Protein AF-A0A3P7YTB7-F1 (afdb_monomer)

InterPro domains:
  IPR022764 Peptidase S54, rhomboid domain [PF01694] (287-424)
  IPR035952 Rhomboid-like superfamily [G3DSA:1.20.1540.10] (261-425)
  IPR035952 Rhomboid-like superfamily [SSF144091] (279-426)
  IPR051512 Inactive Rhomboid [PTHR45965] (8-562)

pLDDT: mean 73.24, std 24.63, range [21.53, 97.81]

Mean predicted aligned error: 14.83 Å

Radius of gyration: 37.69 Å; Cα contacts (8 Å, |Δi|>4): 801; chains: 1; bounding box: 134×70×113 Å

Foldseek 3Di:
DLQVVLCVPQNWFAADQFDWDKDWDFWQKLVRDTDIFIDIATHFNFGGGGLLSLLQSLFDFLVLAWPDVVLCVLAQVVQQVFQQQWFWWAFPVLQFIAIGHPLQRDPPGTDTFWPVVLPPDDDPDDDDDDDDDDDDDDDDDDDDDDDDDDDDDDDDDDPDPPPDDPPCPPDPQFGIDFQQDDLCQFPAPRLDDPNPAGRRGPLRHAFPRGDGPPDPPPPVVNPSSNVGHYQWFWWFADQSRHIDTTHPRLSVSRPTHTDPRHRGSSNDLSNQVSSNNDGAPDSNTNRSLCSLQSQAVDASHPNRVVVQVVLCCVQVVVVCVQQNDVLLVVLQRLLSSQLSLQCCQLQNGFGGHHSLLSSLLSLLLVLVVLVLCVVQFPCSPVSNVVSVVVNVVVLVVLQAQRHPNRSNVRSSVSSNLSSLQRGPSDPDPPPPPPPVVPPPPDDDDDDDDDDDDDDDDDDDDDDDDDDDPPPDPRPRPDPDDDDDDDDDDPVVVVVVVVVVVVVVVVVSVVSNVVSVVVSVCSVVVSVCCSHPNGCPDDPCSSSSRHDCPDPCRNVSSDPPSPDDRCRRDVRHD

Secondary structure (DSSP, 8-state):
-HHHHHHHHH--PPPSSSPEEEEEEEEE-TTS-EEEEEEEEE--TTS---HHHHHHTT-B-GGGTS--HHHIIIIIIHHHHHHHH-EEEEETTSS-EEEE-TTTS-TTTEEEE-GGGG----------------------------------------S--SSS-------TTSPPPBTTB-GGG--BS-SSGGGPPPSS-GGGSPSS--BPPSS----TTSSHHHHSPB--EEEEETTTTEEEEE-HHHHHHTT-EE-TT-SSGGGS-HHHHHH-SS--SBTTB---TTHHHHGGG--SSHHHHHHHHHHHHHHHHHHHHHH-HHHHHHHHHHHHHHHHHHHHHH-TT--B-SSHHHHHHHHHHHHHHHHHTTTT-SSHHHHHHHHHHHHHHHHHHTTSTTS-HHHHHHHHHHHHHHHHHHS---------S-SSTTS--SS----------------------------------------------HHHHHHHHHHHHHHHHHHHHHHHHHHHHHHHHHHHHHHHHHHH------TTGGGGT---SSTTTTGGGS--TT---TTT-TT--

Solvent-accessible surface area (backbone atoms only — not comparable to full-atom values): 33811 Å² total; per-residue (Å²): 106,71,59,60,54,47,37,71,74,72,34,71,31,56,74,38,91,45,49,75,44,79,48,75,49,76,34,50,40,47,84,75,44,78,44,80,38,28,43,78,44,67,25,25,68,33,57,16,42,39,72,49,55,41,32,24,75,28,27,30,41,39,63,45,32,33,78,44,68,67,57,41,54,61,38,55,50,43,46,41,53,48,60,63,67,25,17,18,28,34,36,73,83,69,85,20,19,24,60,38,45,74,89,62,40,49,85,86,60,28,48,72,41,30,54,84,65,70,72,78,84,74,84,89,81,78,88,85,83,87,82,90,83,84,89,84,88,82,86,90,80,90,85,82,91,82,88,88,84,86,88,83,90,80,94,80,91,75,99,82,72,90,83,82,81,83,82,73,78,82,56,96,75,45,42,43,54,41,37,61,47,56,64,92,63,26,63,39,66,46,48,50,79,97,54,46,63,53,59,62,40,60,61,66,42,79,64,82,53,65,38,63,56,99,66,78,71,90,61,84,69,76,55,54,46,63,75,35,52,70,45,27,22,23,22,30,35,73,82,81,27,42,67,44,68,31,18,67,65,38,26,56,73,69,68,35,50,72,35,88,75,39,69,45,54,57,59,54,64,32,51,50,62,38,36,48,68,60,81,50,92,40,92,89,44,38,64,47,59,63,20,43,61,47,8,45,80,36,49,62,13,58,57,46,43,54,51,52,50,52,54,44,57,67,58,46,53,59,51,30,73,73,67,31,63,70,52,49,50,53,48,37,53,55,12,23,33,46,0,43,50,42,24,42,27,63,42,46,59,31,77,44,52,33,43,60,19,20,54,35,10,52,53,26,30,53,53,53,49,50,65,71,44,38,90,58,44,78,57,42,67,62,56,50,50,52,50,53,51,50,53,51,50,52,54,58,59,12,31,36,72,88,35,63,32,49,16,28,50,36,0,21,55,41,15,41,36,45,35,64,59,64,52,80,85,65,75,80,82,69,76,79,93,76,82,73,80,82,76,76,87,74,86,75,90,86,85,82,83,83,89,84,83,89,86,86,89,84,82,87,87,83,89,78,95,68,86,86,78,72,77,71,86,72,61,63,69,75,89,73,84,81,87,77,92,75,95,69,65,71,68,60,57,52,51,52,50,49,51,56,50,51,54,52,48,51,53,48,51,50,50,27,52,52,33,50,52,53,47,51,51,50,52,52,51,50,51,50,34,54,75,76,55,55,53,84,85,55,93,64,52,55,51,63,22,23,61,70,86,45,98,58,58,44,47,78,50,48,70,64,81,80,65,75,64,72,39,65,44,90,70,63,135

Structure (mmCIF, N/CA/C/O backbone):
data_AF-A0A3P7YTB7-F1
#
_entry.id   AF-A0A3P7YTB7-F1
#
loop_
_atom_site.group_PDB
_atom_site.id
_atom_site.type_symbol
_atom_site.label_atom_id
_atom_site.label_alt_id
_atom_site.label_comp_id
_atom_site.label_asym_id
_atom_site.label_entity_id
_atom_site.label_seq_id
_atom_site.pdbx_PDB_ins_code
_atom_site.Cartn_x
_atom_site.Cartn_y
_atom_site.Cartn_z
_atom_site.occupancy
_atom_site.B_iso_or_equiv
_atom_site.auth_seq_id
_atom_site.auth_comp_id
_atom_site.auth_asym_id
_atom_site.auth_atom_id
_atom_site.pdbx_PDB_model_num
ATOM 1 N N . MET A 1 1 ? -20.951 -3.654 -3.051 1.00 64.12 1 MET A N 1
ATOM 2 C CA . MET A 1 1 ? -20.835 -2.988 -4.369 1.00 64.12 1 MET A CA 1
ATOM 3 C C . MET A 1 1 ? -19.387 -2.794 -4.797 1.00 64.12 1 MET A C 1
ATOM 5 O O . MET A 1 1 ? -19.015 -3.411 -5.782 1.00 64.12 1 MET A O 1
ATOM 9 N N . ILE A 1 2 ? -18.549 -2.053 -4.055 1.00 75.44 2 ILE A N 1
ATOM 10 C CA . ILE A 1 2 ? -17.139 -1.799 -4.441 1.00 75.44 2 ILE A CA 1
ATOM 11 C C . ILE A 1 2 ? -16.347 -3.097 -4.659 1.00 75.44 2 ILE A C 1
ATOM 13 O O . ILE A 1 2 ? -15.698 -3.254 -5.685 1.00 75.44 2 ILE A O 1
ATOM 17 N N . PHE A 1 3 ? -16.472 -4.064 -3.746 1.00 79.00 3 PHE A N 1
ATOM 18 C CA . PHE A 1 3 ? -15.817 -5.367 -3.892 1.00 79.00 3 PHE A CA 1
ATOM 19 C C . PHE A 1 3 ? -16.245 -6.126 -5.165 1.00 79.00 3 PHE A C 1
ATOM 21 O O . PHE A 1 3 ? -15.408 -6.683 -5.869 1.00 79.00 3 PHE A O 1
ATOM 28 N N . ILE A 1 4 ? -17.544 -6.114 -5.482 1.00 77.25 4 ILE A N 1
ATOM 29 C CA . ILE A 1 4 ? -18.100 -6.800 -6.658 1.00 77.25 4 ILE A CA 1
ATOM 30 C C . ILE A 1 4 ? -17.574 -6.141 -7.939 1.00 77.25 4 ILE A C 1
ATOM 32 O O . ILE A 1 4 ? -17.060 -6.830 -8.812 1.00 77.25 4 ILE A O 1
ATOM 36 N N . ALA A 1 5 ? -17.628 -4.808 -8.016 1.00 78.38 5 ALA A N 1
ATOM 37 C CA . ALA A 1 5 ? -17.102 -4.051 -9.150 1.00 78.38 5 ALA A CA 1
ATOM 38 C C . ALA A 1 5 ? -15.589 -4.263 -9.336 1.00 78.38 5 ALA A C 1
ATOM 40 O O . ALA A 1 5 ? -15.136 -4.508 -10.452 1.00 78.38 5 ALA A O 1
ATOM 41 N N . GLY A 1 6 ? -14.818 -4.243 -8.244 1.00 75.81 6 GLY A N 1
ATOM 42 C CA . GLY A 1 6 ? -13.380 -4.511 -8.276 1.00 75.81 6 GLY A CA 1
ATOM 43 C C . GLY A 1 6 ? -13.053 -5.926 -8.754 1.00 75.81 6 GLY A C 1
ATOM 44 O O . GLY A 1 6 ? -12.161 -6.097 -9.577 1.00 75.81 6 GLY A O 1
ATOM 45 N N . SER A 1 7 ? -13.813 -6.927 -8.306 1.00 79.06 7 SER A N 1
ATOM 46 C CA . SER A 1 7 ? -13.607 -8.327 -8.708 1.00 79.06 7 SER A CA 1
ATOM 47 C C . SER A 1 7 ? -13.947 -8.570 -10.181 1.00 79.06 7 SER A C 1
ATOM 49 O O . SER A 1 7 ? -13.263 -9.342 -10.843 1.00 79.06 7 SER A O 1
ATOM 51 N N . ILE A 1 8 ? -14.971 -7.890 -10.712 1.00 81.75 8 ILE A N 1
ATOM 52 C CA . ILE A 1 8 ? -15.336 -7.968 -12.136 1.00 81.75 8 ILE A CA 1
ATOM 53 C C . ILE A 1 8 ? -14.280 -7.277 -13.010 1.00 81.75 8 ILE A C 1
ATOM 55 O O . ILE A 1 8 ? -13.934 -7.799 -14.063 1.00 81.75 8 ILE A O 1
ATOM 59 N N . GLY A 1 9 ? -13.766 -6.118 -12.584 1.00 82.50 9 GLY A N 1
ATOM 60 C CA . GLY A 1 9 ? -12.809 -5.337 -13.372 1.00 82.50 9 GLY A CA 1
ATOM 61 C C . GLY A 1 9 ? -11.380 -5.888 -13.361 1.00 82.50 9 GLY A C 1
ATOM 62 O O . GLY A 1 9 ? -10.739 -5.936 -14.405 1.00 82.50 9 GLY A O 1
ATOM 63 N N . TYR A 1 10 ? -10.876 -6.301 -12.194 1.00 83.62 10 TYR A N 1
ATOM 64 C CA . TYR A 1 10 ? -9.471 -6.697 -12.011 1.00 83.62 10 TYR A CA 1
ATOM 65 C C . TYR A 1 10 ? -9.252 -8.217 -11.937 1.00 83.62 10 TYR A C 1
ATOM 67 O O . TYR A 1 10 ? -8.123 -8.688 -12.079 1.00 83.62 10 TYR A O 1
ATOM 75 N N . GLY A 1 11 ? -10.318 -8.995 -11.736 1.00 86.94 11 GLY A N 1
ATOM 76 C CA . GLY A 1 11 ? -10.244 -10.443 -11.560 1.00 86.94 11 GLY A CA 1
ATOM 77 C C . GLY A 1 11 ? -9.749 -10.870 -10.175 1.00 86.94 11 GLY A C 1
ATOM 78 O O . GLY A 1 11 ? -9.662 -10.077 -9.236 1.00 86.94 11 GLY A O 1
ATOM 79 N N . PHE A 1 12 ? -9.440 -12.162 -10.050 1.00 88.38 12 PHE A N 1
ATOM 80 C CA . PHE A 1 12 ? -9.003 -12.789 -8.802 1.00 88.38 12 PHE A CA 1
ATOM 81 C C . PHE A 1 12 ? -7.503 -13.104 -8.818 1.00 88.38 12 PHE A C 1
ATOM 83 O O . PHE A 1 12 ? -6.932 -13.471 -9.850 1.00 88.38 12 PHE A O 1
ATOM 90 N N . ALA A 1 13 ? -6.872 -12.970 -7.653 1.00 87.06 13 ALA A N 1
ATOM 91 C CA . ALA A 1 13 ? -5.540 -13.497 -7.394 1.00 87.06 13 ALA A CA 1
ATOM 92 C C . ALA A 1 13 ? -5.586 -15.032 -7.209 1.00 87.06 13 ALA A C 1
ATOM 94 O O . ALA A 1 13 ? -6.656 -15.578 -6.917 1.00 87.06 13 ALA A O 1
ATOM 95 N N . PRO A 1 14 ? -4.449 -15.739 -7.358 1.00 86.56 14 PRO A N 1
ATOM 96 C CA . PRO A 1 14 ? -4.348 -17.161 -7.035 1.00 86.56 14 PRO A CA 1
ATOM 97 C C . PRO A 1 14 ? -4.819 -17.443 -5.603 1.00 86.56 14 PRO A C 1
ATOM 99 O O . PRO A 1 14 ? -4.504 -16.690 -4.684 1.00 86.56 14 PRO A O 1
ATOM 102 N N . ILE A 1 15 ? -5.594 -18.508 -5.405 1.00 86.69 15 ILE A N 1
ATOM 103 C CA . ILE A 1 15 ? -6.157 -18.851 -4.093 1.00 86.69 15 ILE A CA 1
ATOM 104 C C . ILE A 1 15 ? -5.161 -19.737 -3.347 1.00 86.69 15 ILE A C 1
ATOM 106 O O . ILE A 1 15 ? -4.774 -20.784 -3.858 1.00 86.69 15 ILE A O 1
ATOM 110 N N . GLY A 1 16 ? -4.800 -19.351 -2.124 1.00 81.38 16 GLY A N 1
ATOM 111 C CA . GLY A 1 16 ? -3.915 -20.144 -1.274 1.00 81.38 16 GLY A CA 1
ATOM 112 C C . GLY A 1 16 ? -3.604 -19.478 0.066 1.00 81.38 16 GLY A C 1
ATOM 113 O O . GLY A 1 16 ? -4.175 -18.441 0.408 1.00 81.38 16 GLY A O 1
ATOM 114 N N . LEU A 1 17 ? -2.734 -20.100 0.861 1.00 74.81 17 LEU A N 1
ATOM 115 C CA . LEU A 1 17 ? -2.457 -19.727 2.257 1.00 74.81 17 LEU A CA 1
ATOM 116 C C . LEU A 1 17 ? -1.288 -18.740 2.377 1.00 74.81 17 LEU A C 1
ATOM 118 O O . LEU A 1 17 ? -0.492 -18.811 3.310 1.00 74.81 17 LEU A O 1
ATOM 122 N N . GLY A 1 18 ? -1.217 -17.782 1.454 1.00 60.78 18 GLY A N 1
ATOM 123 C CA . GLY A 1 18 ? -0.226 -16.713 1.498 1.00 60.78 18 GLY A CA 1
ATOM 124 C C . GLY A 1 18 ? 1.174 -17.165 1.092 1.00 60.78 18 GLY A C 1
ATOM 125 O O . GLY A 1 18 ? 2.149 -16.586 1.565 1.00 60.78 18 GLY A O 1
ATOM 126 N N . ILE A 1 19 ? 1.279 -18.179 0.235 1.00 68.06 19 ILE A N 1
ATOM 127 C CA . ILE A 1 19 ? 2.534 -18.542 -0.418 1.00 68.06 19 ILE A CA 1
ATOM 128 C C . ILE A 1 19 ? 2.636 -17.742 -1.723 1.00 68.06 19 ILE A C 1
ATOM 130 O O . ILE A 1 19 ? 1.667 -17.175 -2.234 1.00 68.06 19 ILE A O 1
ATOM 134 N N . THR A 1 20 ? 3.845 -17.641 -2.250 1.00 75.06 20 THR A N 1
ATOM 135 C CA . THR A 1 20 ? 4.096 -17.098 -3.574 1.00 75.06 20 THR A CA 1
ATOM 136 C C . THR A 1 20 ? 3.870 -18.167 -4.641 1.00 75.06 20 THR A C 1
ATOM 138 O O . THR A 1 20 ? 4.456 -19.249 -4.606 1.00 75.06 20 THR A O 1
ATOM 141 N N . THR A 1 21 ? 3.040 -17.859 -5.634 1.00 75.75 21 THR A N 1
ATOM 142 C CA . THR A 1 21 ? 2.859 -18.710 -6.815 1.00 75.75 21 THR A CA 1
ATOM 143 C C . THR A 1 21 ? 3.788 -18.255 -7.924 1.00 75.75 21 THR A C 1
ATOM 145 O O . THR A 1 21 ? 3.873 -17.070 -8.248 1.00 75.75 21 THR A O 1
ATOM 148 N N . ARG A 1 22 ? 4.507 -19.212 -8.514 1.00 81.94 22 ARG A N 1
ATOM 149 C CA . ARG A 1 22 ? 5.375 -18.972 -9.666 1.00 81.94 22 ARG A CA 1
ATOM 150 C C . ARG A 1 22 ? 4.596 -19.249 -10.944 1.00 81.94 22 ARG A C 1
ATOM 152 O O . ARG A 1 22 ? 4.248 -20.395 -11.215 1.00 81.94 22 ARG A O 1
ATOM 159 N N . ILE A 1 23 ? 4.377 -18.215 -11.746 1.00 83.81 23 ILE A N 1
ATOM 160 C CA . ILE A 1 23 ? 3.709 -18.318 -13.044 1.00 83.81 23 ILE A CA 1
ATOM 161 C C . ILE A 1 23 ? 4.778 -18.245 -14.131 1.00 83.81 23 ILE A C 1
ATOM 163 O O . ILE A 1 23 ? 5.638 -17.368 -14.101 1.00 83.81 23 ILE A O 1
ATOM 167 N N . VAL A 1 24 ? 4.756 -19.193 -15.067 1.00 87.75 24 VAL A N 1
ATOM 168 C CA . VAL A 1 24 ? 5.792 -19.377 -16.092 1.00 87.75 24 VAL A CA 1
ATOM 169 C C . VAL A 1 24 ? 5.152 -19.312 -17.474 1.00 87.75 24 VAL A C 1
ATOM 171 O O . VAL A 1 24 ? 4.087 -19.888 -17.684 1.00 87.75 24 VAL A O 1
ATOM 174 N N . GLY A 1 25 ? 5.800 -18.628 -18.412 1.00 87.06 25 GLY A N 1
ATOM 175 C CA . GLY A 1 25 ? 5.304 -18.462 -19.775 1.00 87.06 25 GLY A CA 1
ATOM 176 C C . GLY A 1 25 ? 6.435 -18.197 -20.757 1.00 87.06 25 GLY A C 1
ATOM 177 O O . GLY A 1 25 ? 7.524 -17.783 -20.364 1.00 87.06 25 GLY A O 1
ATOM 178 N N . LYS A 1 26 ? 6.186 -18.471 -22.038 1.00 90.31 26 LYS A N 1
ATOM 179 C CA . LYS A 1 26 ? 7.081 -18.083 -23.133 1.00 90.31 26 LYS A CA 1
ATOM 180 C C . LYS A 1 26 ? 6.568 -16.776 -23.712 1.00 90.31 26 LYS A C 1
ATOM 182 O O . LYS A 1 26 ? 5.403 -16.727 -24.088 1.00 90.31 26 LYS A O 1
ATOM 187 N N . VAL A 1 27 ? 7.419 -15.760 -23.762 1.00 90.88 27 VAL A N 1
ATOM 188 C CA . VAL A 1 27 ? 7.064 -14.431 -24.280 1.00 90.88 27 VAL A CA 1
ATOM 189 C C . VAL A 1 27 ? 8.208 -13.878 -25.115 1.00 90.88 27 VAL A C 1
ATOM 191 O O . VAL A 1 27 ? 9.370 -14.241 -24.902 1.00 90.88 27 VAL A O 1
ATOM 194 N N . LEU A 1 28 ? 7.891 -12.991 -26.053 1.00 90.31 28 LEU A N 1
ATOM 195 C CA . LEU A 1 28 ? 8.897 -12.271 -26.818 1.00 90.31 28 LEU A CA 1
ATOM 196 C C . LEU A 1 28 ? 9.602 -11.234 -25.934 1.00 90.31 28 LEU A C 1
ATOM 198 O O . LEU A 1 28 ? 8.959 -10.353 -25.368 1.00 90.31 28 LEU A O 1
ATOM 202 N N . LEU A 1 29 ? 10.926 -11.305 -25.827 1.00 89.31 29 LEU A N 1
ATOM 203 C CA . LEU A 1 29 ? 11.747 -10.309 -25.133 1.00 89.31 29 LEU A CA 1
ATOM 204 C C . LEU A 1 29 ? 12.173 -9.157 -26.066 1.00 89.31 29 LEU A C 1
ATOM 206 O O . LEU A 1 29 ? 12.095 -9.297 -27.288 1.00 89.31 29 LEU A O 1
ATOM 210 N N . PRO A 1 30 ? 12.684 -8.023 -25.533 1.00 88.56 30 PRO A N 1
ATOM 211 C CA . PRO A 1 30 ? 13.188 -6.905 -26.350 1.00 88.56 30 PRO A CA 1
ATOM 212 C C . PRO A 1 30 ? 14.324 -7.296 -27.297 1.00 88.56 30 PRO A C 1
ATOM 214 O O . PRO A 1 30 ? 14.518 -6.686 -28.347 1.00 88.56 30 PRO A O 1
ATOM 217 N N . THR A 1 31 ? 15.044 -8.359 -26.940 1.00 87.44 31 THR A N 1
ATOM 218 C CA . THR A 1 31 ? 16.039 -9.042 -27.768 1.00 87.44 31 THR A CA 1
ATOM 219 C C . THR A 1 31 ? 15.442 -9.711 -29.003 1.00 87.44 31 THR A C 1
ATOM 221 O O . THR A 1 31 ? 16.212 -10.250 -29.785 1.00 87.44 31 THR A O 1
ATOM 224 N N . LEU A 1 32 ? 14.119 -9.705 -29.199 1.00 87.38 32 LEU A N 1
ATOM 225 C CA . LEU A 1 32 ? 13.377 -10.467 -30.213 1.00 87.38 32 LEU A CA 1
ATOM 226 C C . LEU A 1 32 ? 13.631 -11.981 -30.137 1.00 87.38 32 LEU A C 1
ATOM 228 O O . LEU A 1 32 ? 13.563 -12.691 -31.138 1.00 87.38 32 LEU A O 1
ATOM 232 N N . THR A 1 33 ? 13.953 -12.473 -28.941 1.00 87.06 33 THR A N 1
ATOM 233 C CA . THR A 1 33 ? 14.049 -13.902 -28.633 1.00 87.06 33 THR A CA 1
ATOM 234 C C . THR A 1 33 ? 12.820 -14.308 -27.836 1.00 87.06 33 THR A C 1
ATOM 236 O O . THR A 1 33 ? 12.342 -13.555 -26.987 1.00 87.06 33 THR A O 1
ATOM 239 N N . ILE A 1 34 ? 12.283 -15.491 -28.131 1.00 89.19 34 ILE A N 1
ATOM 240 C CA . ILE A 1 34 ? 11.222 -16.085 -27.320 1.00 89.19 34 ILE A CA 1
ATOM 241 C C . ILE A 1 34 ? 11.907 -16.847 -26.198 1.00 89.19 34 ILE A C 1
ATOM 243 O O . ILE A 1 34 ? 12.520 -17.885 -26.444 1.00 89.19 34 ILE A O 1
ATOM 247 N N . ASP A 1 35 ? 11.773 -16.340 -24.980 1.00 86.12 35 ASP A N 1
ATOM 248 C CA . ASP A 1 35 ? 12.370 -16.942 -23.796 1.00 86.12 35 ASP A CA 1
ATOM 249 C C . ASP A 1 35 ? 11.303 -17.283 -22.760 1.00 86.12 35 ASP A C 1
ATOM 251 O O . ASP A 1 35 ? 10.204 -16.723 -22.723 1.00 86.12 35 ASP A O 1
ATOM 255 N N . GLN A 1 36 ? 11.630 -18.262 -21.919 1.00 86.81 36 GLN A N 1
ATOM 256 C CA . GLN A 1 36 ? 10.769 -18.675 -20.823 1.00 86.81 36 GLN A CA 1
ATOM 257 C C . GLN A 1 36 ? 11.031 -17.779 -19.614 1.00 86.81 36 GLN A C 1
ATOM 259 O O . GLN A 1 36 ? 12.072 -17.876 -18.965 1.00 86.81 36 GLN A O 1
ATOM 264 N N . VAL A 1 37 ? 10.064 -16.926 -19.304 1.00 84.62 37 VAL A N 1
ATOM 265 C CA . VAL A 1 37 ? 10.106 -16.007 -18.167 1.00 84.62 37 VAL A CA 1
ATOM 266 C C . VAL A 1 37 ? 9.184 -16.503 -17.065 1.00 84.62 37 VAL A C 1
ATOM 268 O O . VAL A 1 37 ? 8.272 -17.307 -17.297 1.00 84.62 37 VAL A O 1
ATOM 271 N N . CYS A 1 38 ? 9.400 -16.024 -15.846 1.00 83.38 38 CYS A N 1
ATOM 272 C CA . CYS A 1 38 ? 8.436 -16.227 -14.785 1.00 83.38 38 CYS A CA 1
ATOM 273 C C . CYS A 1 38 ? 8.185 -14.964 -13.986 1.00 83.38 38 CYS A C 1
ATOM 275 O O . CYS A 1 38 ? 8.937 -13.996 -14.015 1.00 83.38 38 CYS A O 1
ATOM 277 N N . TRP A 1 39 ? 7.093 -14.980 -13.247 1.00 81.44 39 TRP A N 1
ATOM 278 C CA . TRP A 1 39 ? 6.785 -13.934 -12.299 1.00 81.44 39 TRP A CA 1
ATOM 279 C C . TRP A 1 39 ? 6.132 -14.542 -11.070 1.00 81.44 39 TRP A C 1
ATOM 281 O O . TRP A 1 39 ? 5.638 -15.674 -11.096 1.00 81.44 39 TRP A O 1
ATOM 291 N N . ILE A 1 40 ? 6.239 -13.810 -9.969 1.00 79.50 40 ILE A N 1
ATOM 292 C CA . ILE A 1 40 ? 5.814 -14.264 -8.656 1.00 79.50 40 ILE A CA 1
ATOM 293 C C . ILE A 1 40 ? 4.588 -13.451 -8.253 1.00 79.50 40 ILE A C 1
ATOM 295 O O . ILE A 1 40 ? 4.659 -12.225 -8.207 1.00 79.50 40 ILE A O 1
ATOM 299 N N . GLU A 1 41 ? 3.488 -14.137 -7.955 1.00 81.50 41 GLU A N 1
ATOM 300 C CA . GLU A 1 41 ? 2.238 -13.537 -7.482 1.00 81.50 41 GLU A CA 1
ATOM 301 C C . GLU A 1 41 ? 1.917 -14.035 -6.075 1.00 81.50 41 GLU A C 1
ATOM 303 O O . GLU A 1 41 ? 2.088 -15.219 -5.767 1.00 81.50 41 GLU A O 1
ATOM 308 N N . TYR A 1 42 ? 1.419 -13.140 -5.227 1.00 81.50 42 TYR A N 1
ATOM 309 C CA . TYR A 1 42 ? 0.994 -13.502 -3.881 1.00 81.50 42 TYR A CA 1
ATOM 310 C C . TYR A 1 42 ? -0.402 -14.123 -3.899 1.00 81.50 42 TYR A C 1
ATOM 312 O O . TYR A 1 42 ? -1.340 -13.575 -4.483 1.00 81.50 42 TYR A O 1
ATOM 320 N N . GLU A 1 43 ? -0.548 -15.260 -3.225 1.00 84.38 43 GLU A N 1
ATOM 321 C CA . GLU A 1 43 ? -1.847 -15.896 -3.043 1.00 84.38 43 GLU A CA 1
ATOM 322 C C . GLU A 1 43 ? -2.763 -15.070 -2.132 1.00 84.38 43 GLU A C 1
ATOM 324 O O . GLU A 1 43 ? -2.339 -14.505 -1.120 1.00 84.38 43 GLU A O 1
ATOM 329 N N . ASN A 1 44 ? -4.056 -15.058 -2.452 1.00 86.25 44 ASN A N 1
ATOM 330 C CA . ASN A 1 44 ? -5.091 -14.433 -1.645 1.00 86.25 44 ASN A CA 1
ATOM 331 C C . ASN A 1 44 ? -6.047 -15.494 -1.081 1.00 86.25 44 ASN A C 1
ATOM 333 O O . ASN A 1 44 ? -6.915 -16.015 -1.786 1.00 86.25 44 ASN A O 1
ATOM 337 N N . LEU A 1 45 ? -5.929 -15.762 0.222 1.00 87.06 45 LEU A N 1
ATOM 338 C CA . LEU A 1 45 ? -6.809 -16.676 0.959 1.00 87.06 45 LEU A CA 1
ATOM 339 C C . LEU A 1 45 ? -8.283 -16.251 0.903 1.00 87.06 45 LEU A C 1
ATOM 341 O O . LEU A 1 45 ? -9.184 -17.085 0.945 1.00 87.06 45 LEU A O 1
ATOM 345 N N . TRP A 1 46 ? -8.552 -14.950 0.809 1.00 88.25 46 TRP A N 1
ATOM 346 C CA . TRP A 1 46 ? -9.895 -14.400 0.963 1.00 88.25 46 TRP A CA 1
ATOM 347 C C . TRP A 1 46 ? -10.766 -14.526 -0.290 1.00 88.25 46 TRP A C 1
ATOM 349 O O . TRP A 1 46 ? -11.928 -14.117 -0.240 1.00 88.25 46 TRP A O 1
ATOM 359 N N . ILE A 1 47 ? -10.239 -15.099 -1.382 1.00 89.69 47 ILE A N 1
ATOM 360 C CA . ILE A 1 47 ? -10.876 -15.151 -2.706 1.00 89.69 47 ILE A CA 1
ATOM 361 C C . ILE A 1 47 ? -11.193 -13.723 -3.166 1.00 89.69 47 ILE A C 1
ATOM 363 O O . ILE A 1 47 ? -12.326 -13.243 -3.083 1.00 89.69 47 ILE A O 1
ATOM 367 N N . GLY A 1 48 ? -10.163 -12.999 -3.593 1.00 90.12 48 GLY A N 1
ATOM 368 C CA . GLY A 1 48 ? -10.289 -11.600 -3.985 1.00 90.12 48 GLY A CA 1
ATOM 369 C C . GLY A 1 48 ? -9.230 -11.150 -4.985 1.00 90.12 48 GLY A C 1
ATOM 370 O O . GLY A 1 48 ? -8.435 -11.970 -5.453 1.00 90.12 48 GLY A O 1
ATOM 371 N N . PRO A 1 49 ? -9.225 -9.854 -5.328 1.00 90.12 49 PRO A N 1
ATOM 372 C CA . PRO A 1 49 ? -8.250 -9.279 -6.244 1.00 90.12 49 PRO A CA 1
ATOM 373 C C . PRO A 1 49 ? -6.836 -9.286 -5.646 1.00 90.12 49 PRO A C 1
ATOM 375 O O . PRO A 1 49 ? -6.621 -9.620 -4.475 1.00 90.12 49 PRO A O 1
ATOM 378 N N . ARG A 1 50 ? -5.854 -8.922 -6.472 1.00 87.69 50 ARG A N 1
ATOM 379 C CA . ARG A 1 50 ? -4.444 -8.823 -6.074 1.00 87.69 50 ARG A CA 1
ATOM 380 C C . ARG A 1 50 ? -4.218 -7.639 -5.143 1.00 87.69 50 ARG A C 1
ATOM 382 O O . ARG A 1 50 ? -4.971 -6.667 -5.156 1.00 87.69 50 ARG A O 1
ATOM 389 N N . GLN A 1 51 ? -3.120 -7.673 -4.392 1.00 87.69 51 GLN A N 1
ATOM 390 C CA . GLN A 1 51 ? -2.736 -6.557 -3.524 1.00 87.69 51 GLN A CA 1
ATOM 391 C C . GLN A 1 51 ? -2.541 -5.251 -4.310 1.00 87.69 51 GLN A C 1
ATOM 393 O O . GLN A 1 51 ? -3.012 -4.206 -3.871 1.00 87.69 51 GLN A O 1
ATOM 398 N N . THR A 1 52 ? -1.921 -5.307 -5.493 1.00 87.94 52 THR A N 1
ATOM 399 C CA . THR A 1 52 ? -1.767 -4.151 -6.397 1.00 87.94 52 THR A CA 1
ATOM 400 C C . THR A 1 52 ? -3.108 -3.526 -6.770 1.00 87.94 52 THR A C 1
ATOM 402 O O . THR A 1 52 ? -3.258 -2.308 -6.719 1.00 87.94 52 THR A O 1
ATOM 405 N N . ASP A 1 53 ? -4.105 -4.350 -7.084 1.00 90.44 53 ASP A N 1
ATOM 406 C CA . ASP A 1 53 ? -5.437 -3.886 -7.466 1.00 90.44 53 ASP A CA 1
ATOM 407 C C . ASP A 1 53 ? -6.219 -3.348 -6.257 1.00 90.44 53 ASP A C 1
ATOM 409 O O . ASP A 1 53 ? -6.922 -2.345 -6.370 1.00 90.44 53 ASP A O 1
ATOM 413 N N . LEU A 1 54 ? -6.045 -3.937 -5.068 1.00 90.88 54 LEU A N 1
ATOM 414 C CA . LEU A 1 54 ? -6.586 -3.383 -3.821 1.00 90.88 54 LEU A CA 1
ATOM 415 C C . LEU A 1 54 ? -6.007 -1.990 -3.535 1.00 90.88 54 LEU A C 1
ATOM 417 O O . LEU A 1 54 ? -6.755 -1.075 -3.183 1.00 90.88 54 LEU A O 1
ATOM 421 N N . VAL A 1 55 ? -4.698 -1.794 -3.732 1.00 92.75 55 VAL A N 1
ATOM 422 C CA . VAL A 1 55 ? -4.067 -0.470 -3.615 1.00 92.75 55 VAL A CA 1
ATOM 423 C C . VAL A 1 55 ? -4.652 0.494 -4.647 1.00 92.75 55 VAL A C 1
ATOM 425 O O . VAL A 1 55 ? -5.052 1.594 -4.265 1.00 92.75 55 VAL A O 1
ATOM 428 N N . ARG A 1 56 ? -4.827 0.089 -5.908 1.00 90.94 56 ARG A N 1
ATOM 429 C CA . ARG A 1 56 ? -5.486 0.932 -6.926 1.00 90.94 56 ARG A CA 1
ATOM 430 C C . ARG A 1 56 ? -6.907 1.345 -6.539 1.00 90.94 56 ARG A C 1
ATOM 432 O O . ARG A 1 56 ? -7.312 2.468 -6.819 1.00 90.94 56 ARG A O 1
ATOM 439 N N . LEU A 1 57 ? -7.646 0.469 -5.856 1.00 90.50 57 LEU A N 1
ATOM 440 C CA . LEU A 1 57 ? -9.015 0.719 -5.387 1.00 90.50 57 LEU A CA 1
ATOM 441 C C . LEU A 1 57 ? -9.108 1.602 -4.132 1.00 90.50 57 LEU A C 1
ATOM 443 O O . LEU A 1 57 ? -10.216 1.954 -3.730 1.00 90.50 57 LEU A O 1
ATOM 447 N N . GLY A 1 58 ? -7.981 1.962 -3.509 1.00 92.00 58 GLY A N 1
ATOM 448 C CA . GLY A 1 58 ? -7.958 2.827 -2.326 1.00 92.00 58 GLY A CA 1
ATOM 449 C C . GLY A 1 58 ? -7.624 2.123 -1.012 1.00 92.00 58 GLY A C 1
ATOM 450 O O . GLY A 1 58 ? -7.910 2.678 0.051 1.00 92.00 58 GLY A O 1
ATOM 451 N N . ALA A 1 59 ? -7.043 0.918 -1.050 1.00 93.75 59 ALA A N 1
ATOM 452 C CA . ALA A 1 59 ? -6.550 0.250 0.155 1.00 93.75 59 ALA A CA 1
ATOM 453 C C . ALA A 1 59 ? -5.479 1.093 0.858 1.00 93.75 59 ALA A C 1
ATOM 455 O O . ALA A 1 59 ? -4.786 1.908 0.230 1.00 93.75 59 ALA A O 1
ATOM 456 N N . ARG A 1 60 ? -5.313 0.887 2.167 1.00 93.94 60 ARG A N 1
ATOM 457 C CA . ARG A 1 60 ? -4.248 1.558 2.910 1.00 93.94 60 ARG A CA 1
ATOM 458 C C . ARG A 1 60 ? -2.910 1.041 2.392 1.00 93.94 60 ARG A C 1
ATOM 460 O O . ARG A 1 60 ? -2.622 -0.148 2.484 1.00 93.94 60 ARG A O 1
ATOM 467 N N . PHE A 1 61 ? -2.089 1.962 1.899 1.00 93.50 61 PHE A N 1
ATOM 468 C CA . PHE A 1 61 ? -0.698 1.706 1.548 1.00 93.50 61 PHE A CA 1
ATOM 469 C C . PHE A 1 61 ? 0.122 2.981 1.800 1.00 93.50 61 PHE A C 1
ATOM 471 O O . PHE A 1 61 ? 0.024 3.933 1.021 1.00 93.50 61 PHE A O 1
ATOM 478 N N . PRO A 1 62 ? 0.881 3.053 2.909 1.00 92.56 62 PRO A N 1
ATOM 479 C CA . PRO A 1 62 ? 1.609 4.247 3.335 1.00 92.56 62 PRO A CA 1
ATOM 480 C C . PRO A 1 62 ? 2.513 4.889 2.276 1.00 92.56 62 PRO A C 1
ATOM 482 O O . PRO A 1 62 ? 2.508 6.120 2.219 1.00 92.56 62 PRO A O 1
ATOM 485 N N . PRO A 1 63 ? 3.191 4.145 1.376 1.00 91.94 63 PRO A N 1
ATOM 486 C CA . PRO A 1 63 ? 3.940 4.757 0.277 1.00 91.94 63 PRO A CA 1
ATOM 487 C C . PRO A 1 63 ? 3.090 5.587 -0.702 1.00 91.94 63 PRO A C 1
ATOM 489 O O . PRO A 1 63 ? 3.623 6.467 -1.364 1.00 91.94 63 PRO A O 1
ATOM 492 N N . CYS A 1 64 ? 1.769 5.371 -0.786 1.00 93.00 64 CYS A N 1
ATOM 493 C CA . CYS A 1 64 ? 0.851 6.240 -1.545 1.00 93.00 64 CYS A CA 1
ATOM 494 C C . CYS A 1 64 ? 0.404 7.488 -0.762 1.00 93.00 64 CYS A C 1
ATOM 496 O O . CYS A 1 64 ? -0.198 8.403 -1.329 1.00 93.00 64 CYS A O 1
ATOM 498 N N . MET A 1 65 ? 0.633 7.521 0.549 1.00 92.62 65 MET A N 1
ATOM 499 C CA . MET A 1 65 ? 0.120 8.553 1.452 1.00 92.62 65 MET A CA 1
ATOM 500 C C . MET A 1 65 ? 1.191 9.565 1.855 1.00 92.62 65 MET A C 1
ATOM 502 O O . MET A 1 65 ? 0.856 10.718 2.111 1.00 92.62 65 MET A O 1
ATOM 506 N N . ARG A 1 66 ? 2.454 9.128 1.934 1.00 91.19 66 ARG A N 1
ATOM 507 C CA . ARG A 1 66 ? 3.611 9.940 2.326 1.00 91.19 66 ARG A CA 1
ATOM 508 C C . ARG A 1 66 ? 4.886 9.456 1.642 1.00 91.19 66 ARG A C 1
ATOM 510 O O . ARG A 1 66 ? 4.961 8.313 1.197 1.00 91.19 66 ARG A O 1
ATOM 517 N N . PHE A 1 67 ? 5.897 10.318 1.607 1.00 89.12 67 PHE A N 1
ATOM 518 C CA . PHE A 1 67 ? 7.213 9.965 1.087 1.00 89.12 67 PHE A CA 1
ATOM 519 C C . PHE A 1 67 ? 7.854 8.843 1.921 1.00 89.12 67 PHE A C 1
ATOM 521 O O . PHE A 1 67 ? 7.905 8.925 3.149 1.00 89.12 67 PHE A O 1
ATOM 528 N N . ASP A 1 68 ? 8.354 7.807 1.245 1.00 88.69 68 ASP A N 1
ATOM 529 C CA . ASP A 1 68 ? 9.078 6.694 1.859 1.00 88.69 68 ASP A CA 1
ATOM 530 C C . ASP A 1 68 ? 10.532 6.691 1.349 1.00 88.69 68 ASP A C 1
ATOM 532 O O . ASP A 1 68 ? 10.763 6.404 0.169 1.00 88.69 68 ASP A O 1
ATOM 536 N N . PRO A 1 69 ? 11.523 7.024 2.198 1.00 86.69 69 PRO A N 1
ATOM 537 C CA . PRO A 1 69 ? 12.916 7.119 1.772 1.00 86.69 69 PRO A CA 1
ATOM 538 C C . PRO A 1 69 ? 13.497 5.763 1.364 1.00 86.69 69 PRO A C 1
ATOM 540 O O . PRO A 1 69 ? 14.303 5.704 0.440 1.00 86.69 69 PRO A O 1
ATOM 543 N N . VAL A 1 70 ? 13.073 4.665 2.000 1.00 86.69 70 VAL A N 1
ATOM 544 C CA . VAL A 1 70 ? 13.585 3.327 1.686 1.00 86.69 70 VAL A CA 1
ATOM 545 C C . VAL A 1 70 ? 13.116 2.902 0.303 1.00 86.69 70 VAL A C 1
ATOM 547 O O . VAL A 1 70 ? 13.942 2.463 -0.496 1.00 86.69 70 VAL A O 1
ATOM 550 N N . LEU A 1 71 ? 11.835 3.082 -0.022 1.00 86.94 71 LEU A N 1
ATOM 551 C CA . LEU A 1 71 ? 11.297 2.801 -1.353 1.00 86.94 71 LEU A CA 1
ATOM 552 C C . LEU A 1 71 ? 11.908 3.729 -2.411 1.00 86.94 71 LEU A C 1
ATOM 554 O O . LEU A 1 71 ? 12.307 3.273 -3.483 1.00 86.94 71 LEU A O 1
ATOM 558 N N . HIS A 1 72 ? 12.043 5.021 -2.099 1.00 87.94 72 HIS A N 1
ATOM 559 C CA . HIS A 1 72 ? 12.650 5.988 -3.008 1.00 87.94 72 HIS A CA 1
ATOM 560 C C . HIS A 1 72 ? 14.107 5.633 -3.342 1.00 87.94 72 HIS A C 1
ATOM 562 O O . HIS A 1 72 ? 14.482 5.616 -4.515 1.00 87.94 72 HIS A O 1
ATOM 568 N N . ASP A 1 73 ? 14.930 5.308 -2.343 1.00 87.75 73 ASP A N 1
ATOM 569 C CA . ASP A 1 73 ? 16.338 4.971 -2.561 1.00 87.75 73 ASP A CA 1
ATOM 570 C C . ASP A 1 73 ? 16.519 3.613 -3.261 1.00 87.75 73 ASP A C 1
ATOM 572 O O . ASP A 1 73 ? 17.392 3.463 -4.120 1.00 87.75 73 ASP A O 1
ATOM 576 N N . SER A 1 74 ? 15.699 2.618 -2.918 1.00 84.31 74 SER A N 1
ATOM 577 C CA . SER A 1 74 ? 15.839 1.248 -3.433 1.00 84.31 74 SER A CA 1
ATOM 578 C C . SER A 1 74 ? 15.244 1.030 -4.825 1.00 84.31 74 SER A C 1
ATOM 580 O O . SER A 1 74 ? 15.773 0.201 -5.567 1.00 84.31 74 SER A O 1
ATOM 582 N N . VAL A 1 75 ? 14.198 1.779 -5.194 1.00 86.88 75 VAL A N 1
ATOM 583 C CA . VAL A 1 75 ? 13.505 1.657 -6.485 1.00 86.88 75 VAL A CA 1
ATOM 584 C C . VAL A 1 75 ? 13.816 2.857 -7.374 1.00 86.88 75 VAL A C 1
ATOM 586 O O . VAL A 1 75 ? 14.492 2.708 -8.388 1.00 86.88 75 VAL A O 1
ATOM 589 N N . ILE A 1 76 ? 13.403 4.067 -6.983 1.00 87.69 76 ILE A N 1
ATOM 590 C CA . ILE A 1 76 ? 13.474 5.251 -7.860 1.00 87.69 76 ILE A CA 1
ATOM 591 C C . ILE A 1 76 ? 14.926 5.661 -8.130 1.00 87.69 76 ILE A C 1
ATOM 593 O O . ILE A 1 76 ? 15.334 5.828 -9.279 1.00 87.69 76 ILE A O 1
ATOM 597 N N . LYS A 1 77 ? 15.737 5.824 -7.082 1.00 88.75 77 LYS A N 1
ATOM 598 C CA . LYS A 1 77 ? 17.138 6.245 -7.217 1.00 88.75 77 LYS A CA 1
ATOM 599 C C . LYS A 1 77 ? 17.989 5.173 -7.890 1.00 88.75 77 LYS A C 1
ATOM 601 O O . LYS A 1 77 ? 18.859 5.507 -8.697 1.00 88.75 77 LYS A O 1
ATOM 606 N N . ARG A 1 78 ? 17.715 3.896 -7.603 1.00 87.62 78 ARG A N 1
ATOM 607 C CA . ARG A 1 78 ? 18.338 2.758 -8.290 1.00 87.62 78 ARG A CA 1
ATOM 608 C C . ARG A 1 78 ? 18.009 2.766 -9.783 1.00 87.62 78 ARG A C 1
ATOM 610 O O . ARG A 1 78 ? 18.932 2.655 -10.583 1.00 87.62 78 ARG A O 1
ATOM 617 N N . GLN A 1 79 ? 16.746 2.981 -10.149 1.00 89.38 79 GLN A N 1
ATOM 618 C CA . GLN A 1 79 ? 16.323 3.070 -11.545 1.00 89.38 79 GLN A CA 1
ATOM 619 C C . GLN A 1 79 ? 16.971 4.255 -12.263 1.00 89.38 79 GLN A C 1
ATOM 621 O O . GLN A 1 79 ? 17.538 4.089 -13.333 1.00 89.38 79 GLN A O 1
ATOM 626 N N . LYS A 1 80 ? 16.995 5.443 -11.646 1.00 90.50 80 LYS A N 1
ATOM 627 C CA . LYS A 1 80 ? 17.695 6.611 -12.210 1.00 90.50 80 LYS A CA 1
ATOM 628 C C . LYS A 1 80 ? 19.188 6.346 -12.423 1.00 90.50 80 LYS A C 1
ATOM 630 O O . LYS A 1 80 ? 19.761 6.815 -13.401 1.00 90.50 80 LYS A O 1
ATOM 635 N N . LYS A 1 81 ? 19.836 5.603 -11.518 1.00 89.56 81 LYS A N 1
ATOM 636 C CA . LYS A 1 81 ? 21.237 5.190 -11.687 1.00 89.56 81 LYS A CA 1
ATOM 637 C C . LYS A 1 81 ? 21.399 4.227 -12.867 1.00 89.56 81 LYS A C 1
ATOM 639 O O . LYS A 1 81 ? 22.361 4.378 -13.612 1.00 89.56 81 LYS A O 1
ATOM 644 N N . PHE A 1 82 ? 20.476 3.278 -13.027 1.00 88.25 82 PHE A N 1
ATOM 645 C CA . PHE A 1 82 ? 20.455 2.362 -14.167 1.00 88.25 82 PHE A CA 1
ATOM 646 C C . PHE A 1 82 ? 20.294 3.127 -15.484 1.00 88.25 82 PHE A C 1
ATOM 648 O O . PHE A 1 82 ? 21.124 2.981 -16.371 1.00 88.25 82 PHE A O 1
ATOM 655 N N . ASP A 1 83 ? 19.308 4.018 -15.572 1.00 90.50 83 ASP A N 1
ATOM 656 C CA . ASP A 1 83 ? 19.014 4.793 -16.779 1.00 90.50 83 ASP A CA 1
ATOM 657 C C . ASP A 1 83 ? 20.201 5.679 -17.194 1.00 90.50 83 ASP A C 1
ATOM 659 O O . ASP A 1 83 ? 20.576 5.686 -18.364 1.00 90.50 83 ASP A O 1
ATOM 663 N N . ARG A 1 84 ? 20.879 6.337 -16.241 1.00 88.75 84 ARG A N 1
ATOM 664 C CA . ARG A 1 84 ? 22.105 7.121 -16.510 1.00 88.75 84 ARG A CA 1
ATOM 665 C C . ARG A 1 84 ? 23.269 6.294 -17.054 1.00 88.75 84 ARG A C 1
ATOM 667 O O . ARG A 1 84 ? 24.078 6.833 -17.797 1.00 88.75 84 ARG A O 1
ATOM 674 N N . ALA A 1 85 ? 23.380 5.035 -16.637 1.00 87.50 85 ALA A N 1
ATOM 675 C CA . ALA A 1 85 ? 24.441 4.120 -17.061 1.00 87.50 85 ALA A CA 1
ATOM 676 C C . ALA A 1 85 ? 24.038 3.252 -18.268 1.00 87.50 85 ALA A C 1
ATOM 678 O O . ALA A 1 85 ? 24.830 2.443 -18.753 1.00 87.50 85 ALA A O 1
ATOM 679 N N . SER A 1 86 ? 22.789 3.363 -18.720 1.00 90.44 86 SER A N 1
ATOM 680 C CA . SER A 1 86 ? 22.263 2.583 -19.833 1.00 90.44 86 SER A CA 1
ATOM 681 C C . SER A 1 86 ? 22.654 3.199 -21.179 1.00 90.44 86 SER A C 1
ATOM 683 O O . SER A 1 86 ? 22.914 4.396 -21.290 1.00 90.44 86 SER A O 1
ATOM 685 N N . GLY A 1 87 ? 22.689 2.365 -22.214 1.00 91.44 87 GLY A N 1
ATOM 686 C CA . GLY A 1 87 ? 22.916 2.762 -23.600 1.00 91.44 87 GLY A CA 1
ATOM 687 C C . GLY A 1 87 ? 21.944 2.055 -24.541 1.00 91.44 87 GLY A C 1
ATOM 688 O O . GLY A 1 87 ? 21.244 1.116 -24.144 1.00 91.44 87 GLY A O 1
ATOM 689 N N . CYS A 1 88 ? 21.918 2.488 -25.797 1.00 93.25 88 CYS A N 1
ATOM 690 C CA . CYS A 1 88 ? 21.056 1.899 -26.808 1.00 93.25 88 CYS A CA 1
ATOM 691 C C . CYS A 1 88 ? 21.704 0.641 -27.405 1.00 93.25 88 CYS A C 1
ATOM 693 O O . CYS A 1 88 ? 22.773 0.709 -28.013 1.00 93.25 88 CYS A O 1
ATOM 695 N N . CYS A 1 89 ? 21.080 -0.524 -27.222 1.00 93.12 89 CYS A N 1
ATOM 696 C CA . CYS A 1 89 ? 21.524 -1.780 -27.824 1.00 93.12 89 CYS A CA 1
ATOM 697 C C . CYS A 1 89 ? 20.833 -1.964 -29.173 1.00 93.12 89 CYS A C 1
ATOM 699 O O . CYS A 1 89 ? 19.624 -2.182 -29.223 1.00 93.12 89 CYS A O 1
ATOM 701 N N . ILE A 1 90 ? 21.598 -1.858 -30.254 1.00 93.06 90 ILE A N 1
ATOM 702 C CA . ILE A 1 90 ? 21.096 -1.868 -31.629 1.00 93.06 90 ILE A CA 1
ATOM 703 C C . ILE A 1 90 ? 21.487 -3.193 -32.266 1.00 93.06 90 ILE A C 1
ATOM 705 O O . ILE A 1 90 ? 22.663 -3.551 -32.267 1.00 93.06 90 ILE A O 1
ATOM 709 N N . ARG A 1 91 ? 20.525 -3.944 -32.800 1.00 92.00 91 ARG A N 1
ATOM 710 C CA . ARG A 1 91 ? 20.837 -5.217 -33.454 1.00 92.00 91 ARG A CA 1
ATOM 711 C C . ARG A 1 91 ? 21.538 -4.999 -34.794 1.00 92.00 91 ARG A C 1
ATOM 713 O O . ARG A 1 91 ? 21.167 -4.117 -35.564 1.00 92.00 91 ARG A O 1
ATOM 720 N N . ASN A 1 92 ? 22.505 -5.859 -35.100 1.00 89.75 92 ASN A N 1
ATOM 721 C CA . ASN A 1 92 ? 23.290 -5.763 -36.335 1.00 89.75 92 ASN A CA 1
ATOM 722 C C . ASN A 1 92 ? 22.494 -6.176 -37.589 1.00 89.75 92 ASN A C 1
ATOM 724 O O . ASN A 1 92 ? 22.902 -5.857 -38.699 1.00 89.75 92 ASN A O 1
ATOM 728 N N . ASP A 1 93 ? 21.372 -6.880 -37.423 1.00 88.81 93 ASP A N 1
ATOM 729 C CA . ASP A 1 93 ? 20.484 -7.317 -38.508 1.00 88.81 93 ASP A CA 1
ATOM 730 C C . ASP A 1 93 ? 19.372 -6.308 -38.841 1.00 88.81 93 ASP A C 1
ATOM 732 O O . ASP A 1 93 ? 18.513 -6.594 -39.671 1.00 88.81 93 ASP A O 1
ATOM 736 N N . GLY A 1 94 ? 19.358 -5.146 -38.179 1.00 83.56 94 GLY A N 1
ATOM 737 C CA . GLY A 1 94 ? 18.316 -4.134 -38.355 1.00 83.56 94 GLY A CA 1
ATOM 738 C C . GLY A 1 94 ? 16.968 -4.496 -37.722 1.00 83.56 94 GLY A C 1
ATOM 739 O O . GLY A 1 94 ? 16.002 -3.770 -37.925 1.00 83.56 94 GLY A O 1
ATOM 740 N N . GLY A 1 95 ? 16.883 -5.576 -36.933 1.00 86.00 95 GLY A N 1
ATOM 741 C CA . GLY A 1 95 ? 15.624 -6.025 -36.326 1.00 86.00 95 GLY A CA 1
ATOM 742 C C . GLY A 1 95 ? 15.036 -5.067 -35.280 1.00 86.00 95 GLY A C 1
ATOM 743 O O . GLY A 1 95 ? 13.858 -5.171 -34.957 1.00 86.00 95 GLY A O 1
ATOM 744 N N . GLY A 1 96 ? 15.836 -4.141 -34.744 1.00 91.25 96 GLY A N 1
ATOM 745 C CA . GLY A 1 96 ? 15.392 -3.123 -33.791 1.00 91.25 96 GLY A CA 1
ATOM 746 C C . GLY A 1 96 ? 16.426 -2.805 -32.714 1.00 91.25 96 GLY A C 1
ATOM 747 O O . GLY A 1 96 ? 17.579 -3.249 -32.775 1.00 91.25 96 GLY A O 1
ATOM 748 N N . CYS A 1 97 ? 16.011 -2.024 -31.721 1.00 92.56 97 CYS A N 1
ATOM 749 C CA . CYS A 1 97 ? 16.857 -1.593 -30.616 1.00 92.56 97 CYS A CA 1
ATOM 750 C C . CYS A 1 97 ? 16.091 -1.422 -29.303 1.00 92.56 97 CYS A C 1
ATOM 752 O O . CYS A 1 97 ? 14.877 -1.233 -29.281 1.00 92.56 97 CYS A O 1
ATOM 754 N N . TYR A 1 98 ? 16.812 -1.470 -28.187 1.00 93.31 98 TYR A N 1
ATOM 755 C CA . TYR A 1 98 ? 16.237 -1.276 -26.859 1.00 93.31 98 TYR A CA 1
ATOM 756 C C . TYR A 1 98 ? 17.271 -0.719 -25.874 1.00 93.31 98 TYR A C 1
ATOM 758 O O . TYR A 1 98 ? 18.477 -0.957 -26.002 1.00 93.31 98 TYR A O 1
ATOM 766 N N . GLN A 1 99 ? 16.797 0.012 -24.865 1.00 93.06 99 GLN A N 1
ATOM 767 C CA . GLN A 1 99 ? 17.658 0.602 -23.841 1.00 93.06 99 GLN A CA 1
ATOM 768 C C . GLN A 1 99 ? 18.103 -0.457 -22.821 1.00 93.06 99 GLN A C 1
ATOM 770 O O . GLN A 1 99 ? 17.269 -1.153 -22.239 1.00 93.06 99 GLN A O 1
ATOM 775 N N . THR A 1 100 ? 19.413 -0.592 -22.583 1.00 91.56 100 THR A N 1
ATOM 776 C CA . THR A 1 100 ? 19.947 -1.548 -21.595 1.00 91.56 100 THR A CA 1
ATOM 777 C C . THR A 1 100 ? 21.379 -1.235 -21.145 1.00 91.56 100 THR A C 1
A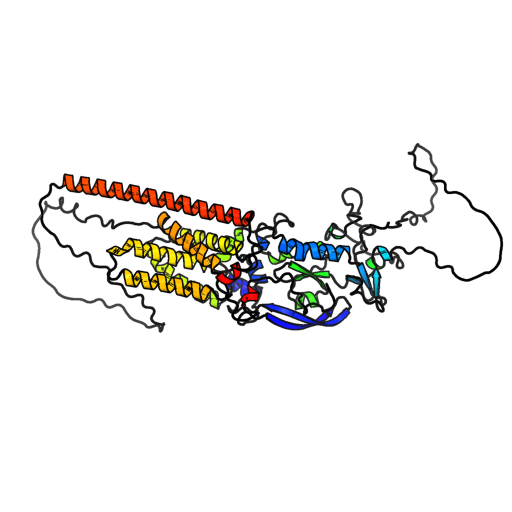TOM 779 O O . THR A 1 100 ? 22.061 -0.366 -21.690 1.00 91.56 100 THR A O 1
ATOM 782 N N . HIS A 1 101 ? 21.875 -1.986 -20.164 1.00 89.00 101 HIS A N 1
ATOM 783 C CA . HIS A 1 101 ? 23.272 -1.957 -19.740 1.00 89.00 101 HIS A CA 1
ATOM 784 C C . HIS A 1 101 ? 24.176 -2.806 -20.657 1.00 89.00 101 HIS A C 1
ATOM 786 O O . HIS A 1 101 ? 23.733 -3.764 -21.297 1.00 89.00 101 HIS A O 1
ATOM 792 N N . ARG A 1 102 ? 25.479 -2.494 -20.689 1.00 88.31 102 ARG A N 1
ATOM 793 C CA . ARG A 1 102 ? 26.459 -3.162 -21.566 1.00 88.31 102 ARG A CA 1
ATOM 794 C C . ARG A 1 102 ? 26.544 -4.676 -21.364 1.00 88.31 102 ARG A C 1
ATOM 796 O O . ARG A 1 102 ? 26.806 -5.400 -22.317 1.00 88.31 102 ARG A O 1
ATOM 803 N N . GLU A 1 103 ? 26.368 -5.145 -20.134 1.00 87.25 103 GLU A N 1
ATOM 804 C CA . GLU A 1 103 ? 26.464 -6.571 -19.778 1.00 87.25 103 GLU A CA 1
ATOM 805 C C . GLU A 1 103 ? 25.364 -7.418 -20.417 1.00 87.25 103 GLU A C 1
ATOM 807 O O . GLU A 1 103 ? 25.549 -8.609 -20.652 1.00 87.25 103 GLU A O 1
ATOM 812 N N . VAL A 1 104 ? 24.237 -6.783 -20.718 1.00 86.00 104 VAL A N 1
ATOM 813 C CA . VAL A 1 104 ? 23.021 -7.444 -21.167 1.00 86.00 104 VAL A CA 1
ATOM 814 C C . VAL A 1 104 ? 22.867 -7.389 -22.685 1.00 86.00 104 VAL A C 1
ATOM 816 O O . VAL A 1 104 ? 22.270 -8.272 -23.299 1.00 86.00 104 VAL A O 1
ATOM 819 N N . CYS A 1 105 ? 23.428 -6.354 -23.312 1.00 90.38 105 CYS A N 1
ATOM 820 C CA . CYS A 1 105 ? 23.496 -6.250 -24.761 1.00 90.38 105 CYS A CA 1
ATOM 821 C C . CYS A 1 105 ? 24.449 -7.311 -25.339 1.00 90.38 105 CYS A C 1
ATOM 823 O O . CYS A 1 105 ? 25.602 -7.432 -24.912 1.00 90.38 105 CYS A O 1
ATOM 825 N N . SER A 1 106 ? 23.983 -8.071 -26.335 1.00 90.00 106 SER A N 1
ATOM 826 C CA . SER A 1 106 ? 24.796 -9.101 -26.994 1.00 90.00 106 SER A CA 1
ATOM 827 C C . SER A 1 106 ? 26.046 -8.497 -27.633 1.00 90.00 106 SER A C 1
ATOM 829 O O . SER A 1 106 ? 25.956 -7.530 -28.380 1.00 90.00 106 SER A O 1
ATOM 831 N N . ARG A 1 107 ? 27.218 -9.098 -27.388 1.00 89.31 107 ARG A N 1
ATOM 832 C CA . ARG A 1 107 ? 28.494 -8.641 -27.973 1.00 89.31 107 ARG A CA 1
ATOM 833 C C . ARG A 1 107 ? 28.691 -9.065 -29.432 1.00 89.31 107 ARG A C 1
ATOM 835 O O . ARG A 1 107 ? 29.584 -8.535 -30.083 1.00 89.31 107 ARG A O 1
ATOM 842 N N . THR A 1 108 ? 27.923 -10.041 -29.916 1.00 88.69 108 THR A N 1
ATOM 843 C CA . THR A 1 108 ? 28.076 -10.629 -31.259 1.00 88.69 108 THR A CA 1
ATOM 844 C C . THR A 1 108 ? 26.958 -10.220 -32.210 1.00 88.69 108 THR A C 1
ATOM 846 O O . THR A 1 108 ? 27.205 -10.012 -33.394 1.00 88.69 108 THR A O 1
ATOM 849 N N . LEU A 1 109 ? 25.731 -10.094 -31.697 1.00 90.62 109 LEU A N 1
ATOM 850 C CA . LEU A 1 109 ? 24.532 -9.836 -32.502 1.00 90.62 109 LEU A CA 1
ATOM 851 C C . LEU A 1 109 ? 24.066 -8.377 -32.451 1.00 90.62 109 LEU A C 1
ATOM 853 O O . LEU A 1 109 ? 23.154 -8.002 -33.187 1.00 90.62 109 LEU A O 1
ATOM 857 N N . ALA A 1 110 ? 24.663 -7.562 -31.583 1.00 91.81 110 ALA A N 1
ATOM 858 C CA . ALA A 1 110 ? 24.268 -6.180 -31.388 1.00 91.81 110 ALA A CA 1
ATOM 859 C C . ALA A 1 110 ? 25.474 -5.269 -31.134 1.00 91.81 110 ALA A C 1
ATOM 861 O O . ALA A 1 110 ? 26.550 -5.699 -30.714 1.00 91.81 110 ALA A O 1
ATOM 862 N N . THR A 1 111 ? 25.255 -3.986 -31.377 1.00 91.00 111 THR A N 1
ATOM 863 C CA . THR A 1 111 ? 26.171 -2.895 -31.081 1.00 91.00 111 THR A CA 1
ATOM 864 C C . THR A 1 111 ? 25.576 -2.075 -29.944 1.00 91.00 111 THR A C 1
ATOM 866 O O . THR A 1 111 ? 24.471 -1.547 -30.053 1.00 91.00 111 THR A O 1
ATOM 869 N N . TRP A 1 112 ? 26.296 -1.980 -28.826 1.00 91.50 112 TRP A N 1
ATOM 870 C CA . TRP A 1 112 ? 25.880 -1.147 -27.698 1.00 91.50 112 TRP A CA 1
ATOM 871 C C . TRP A 1 112 ? 26.446 0.260 -27.859 1.00 91.50 112 TRP A C 1
ATOM 873 O O . TRP A 1 112 ? 27.663 0.446 -27.764 1.00 91.50 112 TRP A O 1
ATOM 883 N N . LEU A 1 113 ? 25.553 1.216 -28.088 1.00 89.12 113 LEU A N 1
ATOM 884 C CA . LEU A 1 113 ? 25.857 2.627 -28.234 1.00 89.12 113 LEU A CA 1
ATOM 885 C C . LEU A 1 113 ? 25.676 3.347 -26.891 1.00 89.12 113 LEU A C 1
ATOM 887 O O . LEU A 1 113 ? 24.612 3.326 -26.278 1.00 89.12 113 LEU A O 1
ATOM 891 N N . HIS A 1 114 ? 26.734 4.004 -26.445 1.00 84.88 114 HIS A N 1
ATOM 892 C CA . HIS A 1 114 ? 26.825 4.750 -25.194 1.00 84.88 114 HIS A CA 1
ATOM 893 C C . HIS A 1 114 ? 27.764 5.953 -25.357 1.00 84.88 114 HIS A C 1
ATOM 895 O O . HIS A 1 114 ? 28.557 5.972 -26.300 1.00 84.88 114 HIS A O 1
ATOM 901 N N . TYR A 1 115 ? 27.731 6.937 -24.449 1.00 69.75 115 TYR A N 1
ATOM 902 C CA . TYR A 1 115 ? 28.517 8.175 -24.595 1.00 69.75 115 TYR A CA 1
ATOM 903 C C . TYR A 1 115 ? 30.016 7.907 -24.835 1.00 69.75 115 TYR A C 1
ATOM 905 O O . TYR A 1 115 ? 30.639 8.571 -25.657 1.00 69.75 115 TYR A O 1
ATOM 913 N N . GLU A 1 116 ? 30.582 6.877 -24.198 1.00 59.72 116 GLU A N 1
ATOM 914 C CA . GLU A 1 116 ? 31.991 6.484 -24.374 1.00 59.72 116 GLU A CA 1
ATOM 915 C C . GLU A 1 116 ? 32.295 5.994 -25.797 1.00 59.72 116 GLU A C 1
ATOM 917 O O . GLU A 1 116 ? 33.382 6.224 -26.324 1.00 59.72 116 GLU A O 1
ATOM 922 N N . THR A 1 117 ? 31.319 5.361 -26.449 1.00 52.78 117 THR A N 1
ATOM 923 C CA . THR A 1 117 ? 31.457 4.773 -27.792 1.00 52.78 117 THR A CA 1
ATOM 924 C C . THR A 1 117 ? 31.206 5.763 -28.934 1.00 52.78 117 THR A C 1
ATOM 926 O O . THR A 1 117 ? 31.598 5.482 -30.061 1.00 52.78 117 THR A O 1
ATOM 929 N N . VAL A 1 118 ? 30.612 6.935 -28.659 1.00 50.81 118 VAL A N 1
ATOM 930 C CA . VAL A 1 118 ? 30.347 7.999 -29.659 1.00 50.81 118 VAL A CA 1
ATOM 931 C C . VAL A 1 118 ? 31.630 8.771 -30.028 1.00 50.81 118 VAL A C 1
ATOM 933 O O . VAL A 1 118 ? 31.651 9.577 -30.955 1.00 50.81 118 VAL A O 1
ATOM 936 N N . SER A 1 119 ? 32.755 8.467 -29.375 1.00 36.84 119 SER A N 1
ATOM 937 C CA . SER A 1 119 ? 34.088 8.985 -29.703 1.00 36.84 119 SER A CA 1
ATOM 938 C C . SER A 1 119 ? 34.713 8.317 -30.946 1.00 36.84 119 SER A C 1
ATOM 940 O O . SER A 1 119 ? 35.854 7.862 -30.922 1.00 36.84 119 SER A O 1
ATOM 942 N N . PHE A 1 120 ? 33.998 8.277 -32.074 1.00 36.81 120 PHE A N 1
ATOM 943 C CA . PHE A 1 120 ? 34.544 7.810 -33.354 1.00 36.81 120 PHE A CA 1
ATOM 944 C C . PHE A 1 120 ? 34.892 8.974 -34.290 1.00 36.81 120 PHE A C 1
ATOM 946 O O . PHE A 1 120 ? 34.167 9.311 -35.218 1.00 36.81 120 PHE A O 1
ATOM 953 N N . SER A 1 121 ? 36.080 9.546 -34.074 1.00 30.06 121 SER A N 1
ATOM 954 C CA . SER A 1 121 ? 36.921 10.048 -35.169 1.00 30.06 121 SER A CA 1
ATOM 955 C C . SER A 1 121 ? 38.402 10.042 -34.767 1.00 30.06 121 SER A C 1
ATOM 957 O O . SER A 1 121 ? 39.030 11.085 -34.584 1.00 30.06 121 SER A O 1
ATOM 959 N N . LYS A 1 122 ? 38.988 8.848 -34.642 1.00 26.03 122 LYS A N 1
ATOM 960 C CA . LYS A 1 122 ? 40.403 8.649 -34.984 1.00 26.03 122 LYS A CA 1
ATOM 961 C C . LYS A 1 122 ? 40.408 7.944 -36.344 1.00 26.03 122 LYS A C 1
ATOM 963 O O . LYS A 1 122 ? 39.889 6.831 -36.408 1.00 26.03 122 LYS A O 1
ATOM 968 N N . PRO A 1 123 ? 40.917 8.556 -37.428 1.00 30.03 123 PRO A N 1
ATOM 969 C CA . PRO A 1 123 ? 41.004 7.874 -38.711 1.00 30.03 123 PRO A CA 1
ATOM 970 C C . PRO A 1 123 ? 41.923 6.659 -38.564 1.00 30.03 123 PRO A C 1
ATOM 972 O O . PRO A 1 123 ? 43.082 6.787 -38.166 1.00 30.03 123 PRO A O 1
ATOM 975 N N . GLN A 1 124 ? 41.397 5.473 -38.860 1.00 32.78 124 GLN A N 1
ATOM 976 C CA . GLN A 1 124 ? 42.218 4.312 -39.168 1.00 32.78 124 GLN A CA 1
ATOM 977 C C . GLN A 1 124 ? 42.837 4.527 -40.550 1.00 32.78 124 GLN A C 1
ATOM 979 O O . GLN A 1 124 ? 42.220 4.255 -41.571 1.00 32.78 124 GLN A O 1
ATOM 984 N N . THR A 1 125 ? 44.081 4.984 -40.569 1.00 26.31 125 THR A N 1
ATOM 985 C CA . THR A 1 125 ? 44.997 4.771 -41.691 1.00 26.31 125 THR A CA 1
ATOM 986 C C . THR A 1 125 ? 46.291 4.215 -41.116 1.00 26.31 125 THR A C 1
ATOM 988 O O . THR A 1 125 ? 47.230 4.937 -40.795 1.00 26.31 125 THR A O 1
ATOM 991 N N . LYS A 1 126 ? 46.320 2.894 -40.928 1.00 29.97 126 LYS A N 1
ATOM 992 C CA . LYS A 1 126 ? 47.568 2.134 -40.918 1.00 29.97 126 LYS A CA 1
ATOM 993 C C . LYS A 1 126 ? 47.621 1.344 -42.217 1.00 29.97 126 LYS A C 1
ATOM 995 O O . LYS A 1 126 ? 46.632 0.726 -42.585 1.00 29.97 126 LYS A O 1
ATOM 1000 N N . GLU A 1 127 ? 48.798 1.403 -42.830 1.00 32.34 127 GLU A N 1
ATOM 1001 C CA . GLU A 1 127 ? 49.232 0.704 -44.042 1.00 32.34 127 GLU A CA 1
ATOM 1002 C C . GLU A 1 127 ? 48.651 1.226 -45.360 1.00 32.34 127 GLU A C 1
ATOM 1004 O O . GLU A 1 127 ? 47.616 0.786 -45.835 1.00 32.34 127 GLU A O 1
ATOM 1009 N N . LEU A 1 128 ? 49.379 2.146 -45.996 1.00 28.48 128 LEU A N 1
ATOM 1010 C CA . LEU A 1 128 ? 50.181 1.837 -47.187 1.00 28.48 128 LEU A CA 1
ATOM 1011 C C . LEU A 1 128 ? 51.071 3.053 -47.540 1.00 28.48 128 LEU A C 1
ATOM 1013 O O . LEU A 1 128 ? 50.657 4.194 -47.378 1.00 28.48 128 LEU A O 1
ATOM 1017 N N . LEU A 1 129 ? 52.271 2.766 -48.059 1.00 25.69 129 LEU A N 1
ATOM 1018 C CA . LEU A 1 129 ? 53.327 3.665 -48.571 1.00 25.69 129 LEU A CA 1
ATOM 1019 C C . LEU A 1 129 ? 54.309 4.318 -47.573 1.00 25.69 129 LEU A C 1
ATOM 1021 O O . LEU A 1 129 ? 54.226 5.478 -47.192 1.00 25.69 129 LEU A O 1
ATOM 1025 N N . SER A 1 130 ? 55.306 3.509 -47.215 1.00 26.30 130 SER A N 1
ATOM 1026 C CA . SER A 1 130 ? 56.744 3.723 -47.456 1.00 26.30 130 SER A CA 1
ATOM 1027 C C . SER A 1 130 ? 57.303 5.131 -47.767 1.00 26.30 130 SER A C 1
ATOM 1029 O O . SER A 1 130 ? 56.907 5.783 -48.729 1.00 26.30 130 SER A O 1
ATOM 1031 N N . THR A 1 131 ? 58.431 5.398 -47.093 1.00 25.03 131 THR A N 1
ATOM 1032 C CA . THR A 1 131 ? 59.579 6.283 -47.409 1.00 25.03 131 THR A CA 1
ATOM 1033 C C . THR A 1 131 ? 59.588 7.734 -46.896 1.00 25.03 131 THR A C 1
ATOM 1035 O O . THR A 1 131 ? 58.897 8.601 -47.404 1.00 25.03 131 THR A O 1
ATOM 1038 N N . ASN A 1 132 ? 60.471 7.938 -45.902 1.00 26.73 132 ASN A N 1
ATOM 1039 C CA . ASN A 1 132 ? 61.401 9.050 -45.641 1.00 26.73 132 ASN A CA 1
ATOM 1040 C C . ASN A 1 132 ? 60.940 10.511 -45.859 1.00 26.73 132 ASN A C 1
ATOM 1042 O O . ASN A 1 132 ? 60.677 10.916 -46.983 1.00 26.73 132 ASN A O 1
ATOM 1046 N N . ILE A 1 133 ? 61.077 11.354 -44.825 1.00 25.86 133 ILE A N 1
ATOM 1047 C CA . ILE A 1 133 ? 62.122 12.401 -44.678 1.00 25.86 133 ILE A CA 1
ATOM 1048 C C . ILE A 1 133 ? 61.791 13.310 -43.464 1.00 25.86 133 ILE A C 1
ATOM 1050 O O . ILE A 1 133 ? 60.639 13.621 -43.191 1.00 25.86 133 ILE A O 1
ATOM 1054 N N . ALA A 1 134 ? 62.867 13.657 -42.753 1.00 25.89 134 ALA A N 1
ATOM 1055 C CA . ALA A 1 134 ? 63.118 14.515 -41.590 1.00 25.89 134 ALA A CA 1
ATOM 1056 C C . ALA A 1 134 ? 62.209 15.723 -41.230 1.00 25.89 134 ALA A C 1
ATOM 1058 O O . ALA A 1 134 ? 61.684 16.421 -42.090 1.00 25.89 134 ALA A O 1
ATOM 1059 N N . ASP A 1 135 ? 62.218 15.997 -39.914 1.00 25.48 135 ASP A N 1
ATOM 1060 C CA . ASP A 1 135 ? 62.169 17.283 -39.190 1.00 25.48 135 ASP A CA 1
ATOM 1061 C C . ASP A 1 135 ? 61.036 18.297 -39.446 1.00 25.48 135 ASP A C 1
ATOM 1063 O O . ASP A 1 135 ? 61.011 18.987 -40.462 1.00 25.48 135 ASP A O 1
ATOM 1067 N N . ARG A 1 136 ? 60.211 18.543 -38.411 1.00 26.88 136 ARG A N 1
ATOM 1068 C CA . ARG A 1 136 ? 60.181 19.812 -37.637 1.00 26.88 136 ARG A CA 1
ATOM 1069 C C . ARG A 1 136 ? 59.007 19.875 -36.647 1.00 26.88 136 ARG A C 1
ATOM 1071 O O . ARG A 1 136 ? 57.858 19.601 -36.974 1.00 26.88 136 ARG A O 1
ATOM 1078 N N . GLU A 1 137 ? 59.362 20.288 -35.440 1.00 26.22 137 GLU A N 1
ATOM 1079 C CA . GLU A 1 137 ? 58.557 20.706 -34.290 1.00 26.22 137 GLU A CA 1
ATOM 1080 C C . GLU A 1 137 ? 57.911 22.080 -34.561 1.00 26.22 137 GLU A C 1
ATOM 1082 O O . GLU A 1 137 ? 58.620 22.974 -35.024 1.00 26.22 137 GLU A O 1
ATOM 1087 N N . ILE A 1 138 ? 56.600 22.267 -34.318 1.00 24.28 138 ILE A N 1
ATOM 1088 C CA . ILE A 1 138 ? 55.955 23.599 -34.327 1.00 24.28 138 ILE A CA 1
ATOM 1089 C C . ILE A 1 138 ? 54.875 23.714 -33.239 1.00 24.28 138 ILE A C 1
ATOM 1091 O O . ILE A 1 138 ? 53.998 22.860 -33.095 1.00 24.28 138 ILE A O 1
ATOM 1095 N N . ASP A 1 139 ? 54.991 24.832 -32.523 1.00 23.25 139 ASP A N 1
ATOM 1096 C CA . ASP A 1 139 ? 54.268 25.338 -31.363 1.00 23.25 139 ASP A CA 1
ATOM 1097 C C . ASP A 1 139 ? 52.741 25.483 -31.463 1.00 23.25 139 ASP A C 1
ATOM 1099 O O . ASP A 1 139 ? 52.137 25.740 -32.505 1.00 23.25 139 ASP A O 1
ATOM 1103 N N . VAL A 1 140 ? 52.140 25.415 -30.274 1.00 24.75 140 VAL A N 1
ATOM 1104 C CA . VAL A 1 140 ? 50.743 25.708 -29.954 1.00 24.75 140 VAL A CA 1
ATOM 1105 C C . VAL A 1 140 ? 50.536 27.222 -29.854 1.00 24.75 140 VAL A C 1
ATOM 1107 O O . VAL A 1 140 ? 51.161 27.871 -29.020 1.00 24.75 140 VAL A O 1
ATOM 1110 N N . HIS A 1 141 ? 49.562 27.777 -30.584 1.00 24.84 141 HIS A N 1
ATOM 1111 C CA . HIS A 1 141 ? 48.975 29.076 -30.238 1.00 24.84 141 HIS A CA 1
ATOM 1112 C C . HIS A 1 141 ? 47.441 29.039 -30.223 1.00 24.84 141 HIS A C 1
ATOM 1114 O O . HIS A 1 141 ? 46.770 28.781 -31.219 1.00 24.84 141 HIS A O 1
ATOM 1120 N N . ILE A 1 142 ? 46.914 29.313 -29.029 1.00 26.12 142 ILE A N 1
ATOM 1121 C CA . ILE A 1 142 ? 45.510 29.528 -28.673 1.00 26.12 142 ILE A CA 1
ATOM 1122 C C . ILE A 1 142 ? 45.088 30.923 -29.149 1.00 26.12 142 ILE A C 1
ATOM 1124 O O . ILE A 1 142 ? 45.777 31.894 -28.838 1.00 26.12 142 ILE A O 1
ATOM 1128 N N . LEU A 1 143 ? 43.921 31.055 -29.792 1.00 25.06 143 LEU A N 1
ATOM 1129 C CA . LEU A 1 143 ? 43.260 32.353 -29.969 1.00 25.06 143 LEU A CA 1
ATOM 1130 C C . LEU A 1 143 ? 41.804 32.323 -29.488 1.00 25.06 143 LEU A C 1
ATOM 1132 O O . LEU A 1 143 ? 41.017 31.437 -29.812 1.00 25.06 143 LEU A O 1
ATOM 1136 N N . LYS A 1 144 ? 41.515 33.322 -28.650 1.00 22.22 144 LYS A N 1
ATOM 1137 C CA . LYS A 1 144 ? 40.288 33.611 -27.903 1.00 22.22 144 LYS A CA 1
ATOM 1138 C C . LYS A 1 144 ? 39.449 34.633 -28.691 1.00 22.22 144 LYS A C 1
ATOM 1140 O O . LYS A 1 144 ? 40.006 35.450 -29.415 1.00 22.22 144 LYS A O 1
ATOM 1145 N N . ALA A 1 145 ? 38.130 34.580 -28.524 1.00 28.89 145 ALA A N 1
ATOM 1146 C CA . ALA A 1 145 ? 37.126 35.364 -29.250 1.00 28.89 145 ALA A CA 1
ATOM 1147 C C . ALA A 1 145 ? 37.089 36.876 -28.922 1.00 28.89 145 ALA A C 1
ATOM 1149 O O . ALA A 1 145 ? 37.362 37.271 -27.788 1.00 28.89 145 ALA A O 1
ATOM 1150 N N . SER A 1 146 ? 36.611 37.686 -29.878 1.00 21.72 146 SER A N 1
ATOM 1151 C CA . SER A 1 146 ? 36.053 39.034 -29.667 1.00 21.72 146 SER A CA 1
ATOM 1152 C C . SER A 1 146 ? 34.887 39.331 -30.640 1.00 21.72 146 SER A C 1
ATOM 1154 O O . SER A 1 146 ? 34.827 38.793 -31.742 1.00 21.72 146 SER A O 1
ATOM 1156 N N . HIS A 1 147 ? 33.928 40.132 -30.154 1.00 24.09 147 HIS A N 1
ATOM 1157 C CA . HIS A 1 147 ? 32.604 40.492 -30.707 1.00 24.09 147 HIS A CA 1
ATOM 1158 C C . HIS A 1 147 ? 32.646 41.458 -31.939 1.00 24.09 147 HIS A C 1
ATOM 1160 O O . HIS A 1 147 ? 33.730 41.913 -32.296 1.00 24.09 147 HIS A O 1
ATOM 1166 N N . PRO A 1 148 ? 31.497 41.751 -32.607 1.00 43.97 148 PRO A N 1
ATOM 1167 C CA . PRO A 1 148 ? 31.393 42.031 -34.046 1.00 43.97 148 PRO A CA 1
ATOM 1168 C C . PRO A 1 148 ? 31.150 43.510 -34.391 1.00 43.97 148 PRO A C 1
ATOM 1170 O O . PRO A 1 148 ? 30.655 44.249 -33.551 1.00 43.97 148 PRO A O 1
ATOM 1173 N N . GLU A 1 149 ? 31.352 43.896 -35.660 1.00 21.53 149 GLU A N 1
ATOM 1174 C CA . GLU A 1 149 ? 30.705 45.077 -36.258 1.00 21.53 149 GLU A CA 1
ATOM 1175 C C . GLU A 1 149 ? 30.599 45.006 -37.804 1.00 21.53 149 GLU A C 1
ATOM 1177 O O . GLU A 1 149 ? 31.585 44.832 -38.511 1.00 21.53 149 GLU A O 1
ATOM 1182 N N . ASN A 1 150 ? 29.348 45.125 -38.269 1.00 23.23 150 ASN A N 1
ATOM 1183 C CA . ASN A 1 150 ? 28.778 45.759 -39.472 1.00 23.23 150 ASN A CA 1
ATOM 1184 C C . ASN A 1 150 ? 29.309 45.605 -40.925 1.00 23.23 150 ASN A C 1
ATOM 1186 O O . ASN A 1 150 ? 30.413 45.992 -41.281 1.00 23.23 150 ASN A O 1
ATOM 1190 N N . ASN A 1 151 ? 28.311 45.296 -41.777 1.00 24.12 151 ASN A N 1
ATOM 1191 C CA . ASN A 1 151 ? 27.990 45.812 -43.124 1.00 24.12 151 ASN A CA 1
ATOM 1192 C C . ASN A 1 151 ? 28.893 45.484 -44.332 1.00 24.12 151 ASN A C 1
ATOM 1194 O O . ASN A 1 151 ? 29.897 46.139 -44.575 1.00 24.12 151 ASN A O 1
ATOM 1198 N N . SER A 1 152 ? 28.392 44.665 -45.269 1.00 23.66 152 SER A N 1
ATOM 1199 C CA . SER A 1 152 ? 27.601 45.125 -46.438 1.00 23.66 152 SER A CA 1
ATOM 1200 C C . SER A 1 152 ? 27.529 44.085 -47.580 1.00 23.66 152 SER A C 1
ATOM 1202 O O . SER A 1 152 ? 28.428 43.281 -47.790 1.00 23.66 152 SER A O 1
ATOM 1204 N N . HIS A 1 153 ? 26.379 44.114 -48.261 1.00 25.50 153 HIS A N 1
ATOM 1205 C CA . HIS A 1 153 ? 25.898 43.442 -49.479 1.00 25.50 153 HIS A CA 1
ATOM 1206 C C . HIS A 1 153 ? 26.828 42.610 -50.389 1.00 25.50 153 HIS A C 1
ATOM 1208 O O . HIS A 1 153 ? 27.797 43.120 -50.935 1.00 25.50 153 HIS A O 1
ATOM 1214 N N . SER A 1 154 ? 26.334 41.425 -50.787 1.00 24.38 154 SER A N 1
ATOM 1215 C CA . SER A 1 154 ? 26.012 41.106 -52.197 1.00 24.38 154 SER A CA 1
ATOM 1216 C C . SER A 1 154 ? 25.284 39.759 -52.311 1.00 24.38 154 SER A C 1
ATOM 1218 O O . SER A 1 154 ? 25.795 38.727 -51.886 1.00 24.38 154 SER A O 1
ATOM 1220 N N . HIS A 1 155 ? 24.101 39.769 -52.927 1.00 30.61 155 HIS A N 1
ATOM 1221 C CA . HIS A 1 155 ? 23.385 38.580 -53.395 1.00 30.61 155 HIS A CA 1
ATOM 1222 C C . HIS A 1 155 ? 24.210 37.831 -54.454 1.00 30.61 155 HIS A C 1
ATOM 1224 O O . HIS A 1 155 ? 24.694 38.457 -55.393 1.00 30.61 155 HIS A O 1
ATOM 1230 N N . ASN A 1 156 ? 24.295 36.502 -54.356 1.00 26.48 156 ASN A N 1
ATOM 1231 C CA . ASN A 1 156 ? 24.012 35.610 -55.484 1.00 26.48 156 ASN A CA 1
ATOM 1232 C C . ASN A 1 156 ? 23.839 34.160 -55.022 1.00 26.48 156 ASN A C 1
ATOM 1234 O O . ASN A 1 156 ? 24.518 33.665 -54.127 1.00 26.48 156 ASN A O 1
ATOM 1238 N N . ASN A 1 157 ? 22.851 33.525 -55.639 1.00 36.75 157 ASN A N 1
ATOM 1239 C CA . ASN A 1 157 ? 22.267 32.245 -55.283 1.00 36.75 157 ASN A CA 1
ATOM 1240 C C . ASN A 1 157 ? 23.224 31.082 -55.562 1.00 36.75 157 ASN A C 1
ATOM 1242 O O . ASN A 1 157 ? 23.790 31.016 -56.647 1.00 36.75 157 ASN A O 1
ATOM 1246 N N . ASN A 1 158 ? 23.301 30.121 -54.639 1.00 26.36 158 ASN A N 1
ATOM 1247 C CA . ASN A 1 158 ? 23.404 28.706 -54.988 1.00 26.36 158 ASN A CA 1
ATOM 1248 C C . ASN A 1 158 ? 22.865 27.838 -53.846 1.00 26.36 158 ASN A C 1
ATOM 1250 O O . ASN A 1 158 ? 23.328 27.873 -52.707 1.00 26.36 158 ASN A O 1
ATOM 1254 N N . ILE A 1 159 ? 21.829 27.079 -54.187 1.00 36.25 159 ILE A N 1
ATOM 1255 C CA . ILE A 1 159 ? 21.162 26.074 -53.366 1.00 36.25 159 ILE A CA 1
ATOM 1256 C C . ILE A 1 159 ? 22.121 24.883 -53.249 1.00 36.25 159 ILE A C 1
ATOM 1258 O O . ILE A 1 159 ? 22.075 23.982 -54.077 1.00 36.25 159 ILE A O 1
ATOM 1262 N N . SER A 1 160 ? 23.033 24.900 -52.273 1.00 30.61 160 SER A N 1
ATOM 1263 C CA . SER A 1 160 ? 23.863 23.729 -51.920 1.00 30.61 160 SER A CA 1
ATOM 1264 C C . SER A 1 160 ? 24.660 23.904 -50.615 1.00 30.61 160 SER A C 1
ATOM 1266 O O . SER A 1 160 ? 25.828 23.526 -50.553 1.00 30.61 160 SER A O 1
ATOM 1268 N N . SER A 1 161 ? 24.080 24.483 -49.556 1.00 29.41 161 SER A N 1
ATOM 1269 C CA . SER A 1 161 ? 24.817 24.678 -48.290 1.00 29.41 161 SER A CA 1
ATOM 1270 C C . SER A 1 161 ? 23.968 24.545 -47.018 1.00 29.41 161 SER A C 1
ATOM 1272 O O . SER A 1 161 ? 24.100 25.346 -46.096 1.00 29.41 161 SER A O 1
ATOM 1274 N N . ILE A 1 162 ? 23.102 23.528 -46.933 1.00 31.73 162 ILE A N 1
ATOM 1275 C CA . ILE A 1 162 ? 22.455 23.155 -45.652 1.00 31.73 162 ILE A CA 1
ATOM 1276 C C . ILE A 1 162 ? 23.323 22.171 -44.839 1.00 31.73 162 ILE A C 1
ATOM 1278 O O . ILE A 1 162 ? 23.094 21.963 -43.652 1.00 31.73 162 ILE A O 1
ATOM 1282 N N . ILE A 1 163 ? 24.398 21.632 -45.415 1.00 35.25 163 ILE A N 1
ATOM 1283 C CA . ILE A 1 163 ? 25.324 20.741 -44.710 1.00 35.25 163 ILE A CA 1
ATOM 1284 C C . ILE A 1 163 ? 26.635 21.490 -44.495 1.00 35.25 163 ILE A C 1
ATOM 1286 O O . ILE A 1 163 ? 27.474 21.483 -45.381 1.00 35.25 163 ILE A O 1
ATOM 1290 N N . HIS A 1 164 ? 26.776 22.187 -43.364 1.00 32.38 164 HIS A N 1
ATOM 1291 C CA . HIS A 1 164 ? 28.024 22.294 -42.586 1.00 32.38 164 HIS A CA 1
ATOM 1292 C C . HIS A 1 164 ? 27.901 23.357 -41.480 1.00 32.38 164 HIS A C 1
ATOM 1294 O O . HIS A 1 164 ? 28.385 24.476 -41.619 1.00 32.38 164 HIS A O 1
ATOM 1300 N N . SER A 1 165 ? 27.320 22.985 -40.333 1.00 30.89 165 SER A N 1
ATOM 1301 C CA . SER A 1 165 ? 27.784 23.512 -39.033 1.00 30.89 165 SER A CA 1
ATOM 1302 C C . SER A 1 165 ? 27.420 22.653 -37.808 1.00 30.89 165 SER A C 1
ATOM 1304 O O . SER A 1 165 ? 27.547 23.130 -36.684 1.00 30.89 165 SER A O 1
ATOM 1306 N N . LEU A 1 166 ? 27.019 21.387 -37.958 1.00 33.94 166 LEU A N 1
ATOM 1307 C CA . LEU A 1 166 ? 26.873 20.477 -36.813 1.00 33.94 166 LEU A CA 1
ATOM 1308 C C . LEU A 1 166 ? 28.183 19.721 -36.578 1.00 33.94 166 LEU A C 1
ATOM 1310 O O . LEU A 1 166 ? 28.282 18.510 -36.751 1.00 33.94 166 LEU A O 1
ATOM 1314 N N . ARG A 1 167 ? 29.226 20.453 -36.172 1.00 34.41 167 ARG A N 1
ATOM 1315 C CA . ARG A 1 167 ? 30.337 19.841 -35.435 1.00 34.41 167 ARG A CA 1
ATOM 1316 C C . ARG A 1 167 ? 29.859 19.652 -33.994 1.00 34.41 167 ARG A C 1
ATOM 1318 O O . ARG A 1 167 ? 30.182 20.454 -33.129 1.00 34.41 167 ARG A O 1
ATOM 1325 N N . SER A 1 168 ? 29.069 18.608 -33.752 1.00 36.19 168 SER A N 1
ATOM 1326 C CA . SER A 1 168 ? 28.794 18.129 -32.395 1.00 36.19 168 SER A CA 1
ATOM 1327 C C . SER A 1 168 ? 29.841 17.074 -32.050 1.00 36.19 168 SER A C 1
ATOM 1329 O O . SER A 1 168 ? 29.617 15.872 -32.154 1.00 36.19 168 SER A O 1
ATOM 1331 N N . THR A 1 169 ? 31.049 17.516 -31.701 1.00 40.09 169 THR A N 1
ATOM 1332 C CA . THR A 1 169 ? 31.934 16.671 -30.892 1.00 40.09 169 THR A CA 1
ATOM 1333 C C . THR A 1 169 ? 31.353 16.682 -29.486 1.00 40.09 169 THR A C 1
ATOM 1335 O O . THR A 1 169 ? 31.699 17.548 -28.683 1.00 40.09 169 THR A O 1
ATOM 1338 N N . ARG A 1 170 ? 30.401 15.776 -29.241 1.00 46.19 170 ARG A N 1
ATOM 1339 C CA . ARG A 1 170 ? 29.750 15.574 -27.945 1.00 46.19 170 ARG A CA 1
ATOM 1340 C C . ARG A 1 170 ? 30.863 15.246 -26.925 1.00 46.19 170 ARG A C 1
ATOM 1342 O O . ARG A 1 170 ? 31.584 14.261 -27.087 1.00 46.19 170 ARG A O 1
ATOM 1349 N N . LEU A 1 171 ? 31.117 16.151 -25.978 1.00 43.03 171 LEU A N 1
ATOM 1350 C CA . LEU A 1 171 ? 32.244 16.098 -25.036 1.00 43.03 171 LEU A CA 1
ATOM 1351 C C . LEU A 1 171 ? 32.013 15.020 -23.962 1.00 43.03 171 LEU A C 1
ATOM 1353 O O . LEU A 1 171 ? 30.881 14.690 -23.608 1.00 43.03 171 LEU A O 1
ATOM 1357 N N . VAL A 1 172 ? 33.110 14.496 -23.406 1.00 41.69 172 VAL A N 1
ATOM 1358 C CA . VAL A 1 172 ? 33.107 13.573 -22.258 1.00 41.69 172 VAL A CA 1
ATOM 1359 C C . VAL A 1 172 ? 32.333 14.211 -21.094 1.00 41.69 172 VAL A C 1
ATOM 1361 O O . VAL A 1 172 ? 32.724 15.268 -20.606 1.00 41.69 172 VAL A O 1
ATOM 1364 N N . GLY A 1 173 ? 31.236 13.576 -20.662 1.00 51.09 173 GLY A N 1
ATOM 1365 C CA . GLY A 1 173 ? 30.341 14.080 -19.607 1.00 51.09 173 GLY A CA 1
ATOM 1366 C C . GLY A 1 173 ? 28.918 14.438 -20.057 1.00 51.09 173 GLY A C 1
ATOM 1367 O O . GLY A 1 173 ? 28.115 14.845 -19.218 1.00 51.09 173 GLY A O 1
ATOM 1368 N N . GLN A 1 174 ? 28.589 14.277 -21.344 1.00 65.50 174 GLN A N 1
ATOM 1369 C CA . GLN A 1 174 ? 27.226 14.443 -21.858 1.00 65.50 174 GLN A CA 1
ATOM 1370 C C . GLN A 1 174 ? 26.384 13.152 -21.763 1.00 65.50 174 GLN A C 1
ATOM 1372 O O . GLN A 1 174 ? 26.901 12.035 -21.781 1.00 65.50 174 GLN A O 1
ATOM 1377 N N . ALA A 1 175 ? 25.069 13.331 -21.642 1.00 71.44 175 ALA A N 1
ATOM 1378 C CA . ALA A 1 175 ? 24.028 12.320 -21.565 1.00 71.44 175 ALA A CA 1
ATOM 1379 C C . ALA A 1 175 ? 24.112 11.354 -22.762 1.00 71.44 175 ALA A C 1
ATOM 1381 O O . ALA A 1 175 ? 24.240 11.773 -23.916 1.00 71.44 175 ALA A O 1
ATOM 1382 N N . GLY A 1 176 ? 24.081 10.049 -22.470 1.00 71.81 176 GLY A N 1
ATOM 1383 C CA . GLY A 1 176 ? 24.206 8.990 -23.471 1.00 71.81 176 GLY A CA 1
ATOM 1384 C C . GLY A 1 176 ? 23.020 8.920 -24.445 1.00 71.81 176 GLY A C 1
ATOM 1385 O O . GLY A 1 176 ? 21.961 9.484 -24.171 1.00 71.81 176 GLY A O 1
ATOM 1386 N N . PRO A 1 177 ? 23.185 8.230 -25.588 1.00 82.88 177 PRO A N 1
ATOM 1387 C CA . PRO A 1 177 ? 22.108 8.035 -26.549 1.00 82.88 177 PRO A CA 1
ATOM 1388 C C . PRO A 1 177 ? 21.013 7.140 -25.961 1.00 82.88 177 PRO A C 1
ATOM 1390 O O . PRO A 1 177 ? 21.294 6.080 -25.391 1.00 82.88 177 PRO A O 1
ATOM 1393 N N . VAL A 1 178 ? 19.767 7.571 -26.135 1.00 90.62 178 VAL A N 1
ATOM 1394 C CA . VAL A 1 178 ? 18.564 6.826 -25.761 1.00 90.62 178 VAL A CA 1
ATOM 1395 C C . VAL A 1 178 ? 17.922 6.311 -27.045 1.00 90.62 178 VAL A C 1
ATOM 1397 O O . VAL A 1 178 ? 17.801 7.053 -28.018 1.00 90.62 178 VAL A O 1
ATOM 1400 N N . CYS A 1 179 ? 17.535 5.036 -27.083 1.00 90.38 179 CYS A N 1
ATOM 1401 C CA . CYS A 1 179 ? 16.893 4.482 -28.277 1.00 90.38 179 CYS A CA 1
ATOM 1402 C C . CYS A 1 179 ? 15.608 5.252 -28.625 1.00 90.38 179 CYS A C 1
ATOM 1404 O O . CYS A 1 179 ? 14.724 5.394 -27.781 1.00 90.38 179 CYS A O 1
ATOM 1406 N N . GLY A 1 180 ? 15.508 5.732 -29.864 1.00 87.62 180 GLY A N 1
ATOM 1407 C CA . GLY A 1 180 ? 14.353 6.466 -30.382 1.00 87.62 180 GLY A CA 1
ATOM 1408 C C . GLY A 1 180 ? 14.131 7.853 -29.773 1.00 87.62 180 GLY A C 1
ATOM 1409 O O . GLY A 1 180 ? 13.095 8.460 -30.036 1.00 87.62 180 GLY A O 1
ATOM 1410 N N . LEU A 1 181 ? 15.062 8.370 -28.962 1.00 87.31 181 LEU A N 1
ATOM 1411 C CA . LEU A 1 181 ? 14.929 9.676 -28.322 1.00 87.31 181 LEU A CA 1
ATOM 1412 C C . LEU A 1 181 ? 16.277 10.397 -28.252 1.00 87.31 181 LEU A C 1
ATOM 1414 O O . LEU A 1 181 ? 17.199 9.955 -27.570 1.00 87.31 181 LEU A O 1
ATOM 1418 N N . ASP A 1 182 ? 16.370 11.558 -28.894 1.00 85.44 182 ASP A N 1
ATOM 1419 C CA . ASP A 1 182 ? 17.557 12.407 -28.819 1.00 85.44 182 ASP A CA 1
ATOM 1420 C C . ASP A 1 182 ? 17.165 13.890 -28.992 1.00 85.44 182 ASP A C 1
ATOM 1422 O O . ASP A 1 182 ? 16.484 14.227 -29.970 1.00 85.44 182 ASP A O 1
ATOM 1426 N N . PRO A 1 183 ? 17.554 14.784 -28.057 1.00 83.44 183 PRO A N 1
ATOM 1427 C CA . PRO A 1 183 ? 17.220 16.206 -28.124 1.00 83.44 183 PRO A CA 1
ATOM 1428 C C . PRO A 1 183 ? 17.678 16.901 -29.413 1.00 83.44 183 PRO A C 1
ATOM 1430 O O . PRO A 1 183 ? 17.006 17.838 -29.852 1.00 83.44 183 PRO A O 1
ATOM 1433 N N . ASP A 1 184 ? 18.763 16.435 -30.042 1.00 80.31 184 ASP A N 1
ATOM 1434 C CA . ASP A 1 184 ? 19.299 17.030 -31.276 1.00 80.31 184 ASP A CA 1
ATOM 1435 C C . ASP A 1 184 ? 18.383 16.788 -32.491 1.00 80.31 184 ASP A C 1
ATOM 1437 O O . ASP A 1 184 ? 18.415 17.540 -33.466 1.00 80.31 184 ASP A O 1
ATOM 1441 N N . PHE A 1 185 ? 17.528 15.763 -32.423 1.00 81.50 185 PHE A N 1
ATOM 1442 C CA . PHE A 1 185 ? 16.646 15.330 -33.513 1.00 81.50 185 PHE A CA 1
ATOM 1443 C C . PHE A 1 185 ? 15.186 15.750 -33.312 1.00 81.50 185 PHE A C 1
ATOM 1445 O O . PHE A 1 185 ? 14.318 15.436 -34.128 1.00 81.50 185 PHE A O 1
ATOM 1452 N N . CYS A 1 186 ? 14.907 16.483 -32.237 1.00 82.62 186 CYS A N 1
ATOM 1453 C CA . CYS A 1 186 ? 13.559 16.875 -31.880 1.00 82.62 186 CYS A CA 1
ATOM 1454 C C . CYS A 1 186 ? 13.021 18.011 -32.761 1.00 82.62 186 CYS A C 1
ATOM 1456 O O . CYS A 1 186 ? 13.585 19.109 -32.775 1.00 82.62 186 CYS A O 1
ATOM 1458 N N . ALA A 1 187 ? 11.909 17.790 -33.475 1.00 80.62 187 ALA A N 1
ATOM 1459 C CA . ALA A 1 187 ? 11.341 18.809 -34.359 1.00 80.62 187 ALA A CA 1
ATOM 1460 C C . ALA A 1 187 ? 10.497 19.834 -33.590 1.00 80.62 187 ALA A C 1
ATOM 1462 O O . ALA A 1 187 ? 10.613 21.038 -33.852 1.00 80.62 187 ALA A O 1
ATOM 1463 N N . ARG A 1 188 ? 9.670 19.381 -32.636 1.00 79.62 188 ARG A N 1
ATOM 1464 C CA . ARG A 1 188 ? 8.855 20.252 -31.777 1.00 79.62 188 ARG A CA 1
ATOM 1465 C C . ARG A 1 188 ? 8.758 19.716 -30.344 1.00 79.62 188 ARG A C 1
ATOM 1467 O O . ARG A 1 188 ? 8.425 18.544 -30.196 1.00 79.62 188 ARG A O 1
ATOM 1474 N N . PRO A 1 189 ? 8.974 20.574 -29.325 1.00 80.12 189 PRO A N 1
ATOM 1475 C CA . PRO A 1 189 ? 9.782 21.791 -29.384 1.00 80.12 189 PRO A CA 1
ATOM 1476 C C . PRO A 1 189 ? 11.251 21.419 -29.637 1.00 80.12 189 PRO A C 1
ATOM 1478 O O . PRO A 1 189 ? 11.751 20.429 -29.108 1.00 80.12 189 PRO A O 1
ATOM 1481 N N . ARG A 1 190 ? 11.965 22.230 -30.425 1.00 76.75 190 ARG A N 1
ATOM 1482 C CA . ARG A 1 190 ? 13.421 22.072 -30.550 1.00 76.75 190 ARG A CA 1
ATOM 1483 C C . ARG A 1 190 ? 14.068 22.277 -29.178 1.00 76.75 190 ARG A C 1
ATOM 1485 O O . ARG A 1 190 ? 13.685 23.208 -28.469 1.00 76.75 190 ARG A O 1
ATOM 1492 N N . SER A 1 191 ? 15.057 21.452 -28.832 1.00 79.19 191 SER A N 1
ATOM 1493 C CA . SER A 1 191 ? 15.782 21.516 -27.552 1.00 79.19 191 SER A CA 1
ATOM 1494 C C . SER A 1 191 ? 16.733 22.724 -27.488 1.00 79.19 191 SER A C 1
ATOM 1496 O O . SER A 1 191 ? 17.953 22.584 -27.455 1.00 79.19 191 SER A O 1
ATOM 1498 N N . ILE A 1 192 ? 16.180 23.936 -27.499 1.00 79.69 192 ILE A N 1
ATOM 1499 C CA . ILE A 1 192 ? 16.915 25.205 -27.454 1.00 79.69 192 ILE A CA 1
ATOM 1500 C C . ILE A 1 192 ? 16.262 26.183 -26.470 1.00 79.69 192 ILE A C 1
ATOM 1502 O O . ILE A 1 192 ? 15.041 26.204 -26.294 1.00 79.69 192 ILE A O 1
ATOM 1506 N N . GLY A 1 193 ? 17.080 27.027 -25.835 1.00 80.56 193 GLY A N 1
ATOM 1507 C CA . GLY A 1 193 ? 16.610 28.070 -24.918 1.00 80.56 193 GLY A CA 1
ATOM 1508 C C . GLY A 1 193 ? 15.803 27.508 -23.742 1.00 80.56 193 GLY A C 1
ATOM 1509 O O . GLY A 1 193 ? 16.279 26.638 -23.021 1.00 80.56 193 GLY A O 1
ATOM 1510 N N . ALA A 1 194 ? 14.570 27.991 -23.556 1.00 76.31 194 ALA A N 1
ATOM 1511 C CA . ALA A 1 194 ? 13.680 27.567 -22.466 1.00 76.31 194 ALA A CA 1
ATOM 1512 C C . ALA A 1 194 ? 13.233 26.092 -22.549 1.00 76.31 194 ALA A C 1
ATOM 1514 O O . ALA A 1 194 ? 12.781 25.539 -21.550 1.00 76.31 194 ALA A O 1
ATOM 1515 N N . PHE A 1 195 ? 13.371 25.457 -23.718 1.00 80.06 195 PHE A N 1
ATOM 1516 C CA . PHE A 1 195 ? 13.073 24.040 -23.939 1.00 80.06 195 PHE A CA 1
ATOM 1517 C C . PHE A 1 195 ? 14.341 23.185 -24.041 1.00 80.06 195 PHE A C 1
ATOM 1519 O O . PHE A 1 195 ? 14.263 22.051 -24.501 1.00 80.06 195 PHE A O 1
ATOM 1526 N N . ALA A 1 196 ? 15.508 23.712 -23.654 1.00 81.94 196 ALA A N 1
ATOM 1527 C CA . ALA A 1 196 ? 16.751 22.951 -23.661 1.00 81.94 196 ALA A CA 1
ATOM 1528 C C . ALA A 1 196 ? 16.688 21.789 -22.662 1.00 81.94 196 ALA A C 1
ATOM 1530 O O . ALA A 1 196 ? 16.350 21.965 -21.488 1.00 81.94 196 ALA A O 1
ATOM 1531 N N . TRP A 1 197 ? 17.008 20.587 -23.134 1.00 84.94 197 TRP A N 1
ATOM 1532 C CA . TRP A 1 197 ? 17.060 19.401 -22.290 1.00 84.94 197 TRP A CA 1
ATOM 1533 C C . TRP A 1 197 ? 18.387 19.336 -21.541 1.00 84.94 197 TRP A C 1
ATOM 1535 O O . TRP A 1 197 ? 19.372 19.980 -21.900 1.00 84.94 197 TRP A O 1
ATOM 1545 N N . SER A 1 198 ? 18.423 18.547 -20.467 1.00 84.75 198 SER A N 1
ATOM 1546 C CA . SER A 1 198 ? 19.657 18.374 -19.708 1.00 84.75 198 SER A CA 1
ATOM 1547 C C . SER A 1 198 ? 20.703 17.641 -20.544 1.00 84.75 198 SER A C 1
ATOM 1549 O O . SER A 1 198 ? 20.533 16.469 -20.871 1.00 84.75 198 SER A O 1
ATOM 1551 N N . GLU A 1 199 ? 21.821 18.310 -20.816 1.00 80.50 199 GLU A N 1
ATOM 1552 C CA . GLU A 1 199 ? 22.941 17.710 -21.542 1.00 80.50 199 GLU A CA 1
ATOM 1553 C C . GLU A 1 199 ? 23.711 16.671 -20.727 1.00 80.50 199 GLU A C 1
ATOM 1555 O O . GLU A 1 199 ? 24.502 15.947 -21.306 1.00 80.50 199 GLU A O 1
ATOM 1560 N N . THR A 1 200 ? 23.524 16.586 -19.406 1.00 81.31 200 THR A N 1
ATOM 1561 C CA . THR A 1 200 ? 24.326 15.729 -18.510 1.0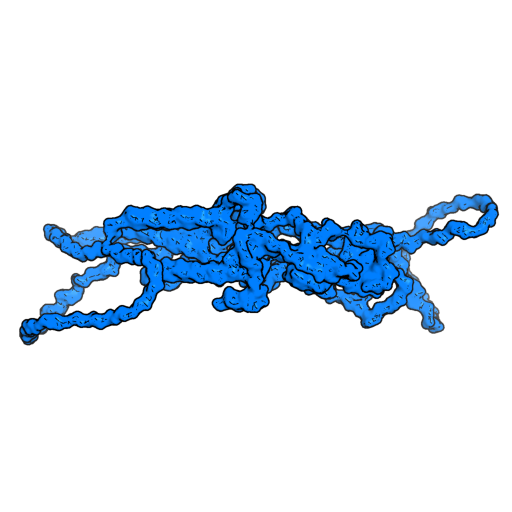0 81.31 200 THR A CA 1
ATOM 1562 C C . THR A 1 200 ? 23.528 14.606 -17.853 1.00 81.31 200 THR A C 1
ATOM 1564 O O . THR A 1 200 ? 24.114 13.653 -17.344 1.00 81.31 200 THR A O 1
ATOM 1567 N N . ASP A 1 201 ? 22.196 14.696 -17.840 1.00 86.06 201 ASP A N 1
ATOM 1568 C CA . ASP A 1 201 ? 21.342 13.765 -17.105 1.00 86.06 201 ASP A CA 1
ATOM 1569 C C . ASP A 1 201 ? 20.098 13.375 -17.915 1.00 86.06 201 ASP A C 1
ATOM 1571 O O . ASP A 1 201 ? 19.103 14.105 -17.940 1.00 86.06 201 ASP A O 1
ATOM 1575 N N . VAL A 1 202 ? 20.133 12.177 -18.514 1.00 87.12 202 VAL A N 1
ATOM 1576 C CA . VAL A 1 202 ? 19.005 11.576 -19.259 1.00 87.12 202 VAL A CA 1
ATOM 1577 C C . VAL A 1 202 ? 17.729 11.474 -18.421 1.00 87.12 202 VAL A C 1
ATOM 1579 O O . VAL A 1 202 ? 16.624 11.505 -18.953 1.00 87.12 202 VAL A O 1
ATOM 1582 N N . THR A 1 203 ? 17.847 11.409 -17.090 1.00 88.00 203 THR A N 1
ATOM 1583 C CA . THR A 1 203 ? 16.681 11.246 -16.205 1.00 88.00 203 THR A CA 1
ATOM 1584 C C . THR A 1 203 ? 15.844 12.512 -16.066 1.00 88.00 203 THR A C 1
ATOM 1586 O O . THR A 1 203 ? 14.730 12.456 -15.549 1.00 88.00 203 THR A O 1
ATOM 1589 N N . LYS A 1 204 ? 16.370 13.653 -16.522 1.00 86.88 204 LYS A N 1
ATOM 1590 C CA . LYS A 1 204 ? 15.663 14.939 -16.557 1.00 86.88 204 LYS A CA 1
ATOM 1591 C C . LYS A 1 204 ? 15.018 15.215 -17.912 1.00 86.88 204 LYS A C 1
ATOM 1593 O O . LYS A 1 204 ? 14.444 16.286 -18.093 1.00 86.88 204 LYS A O 1
ATOM 1598 N N . TRP A 1 205 ? 15.152 14.302 -18.872 1.00 86.50 205 TRP A N 1
ATOM 1599 C CA . TRP A 1 205 ? 14.569 14.485 -20.192 1.00 86.50 205 TRP A CA 1
ATOM 1600 C C . TRP A 1 205 ? 13.046 14.383 -20.116 1.00 86.50 205 TRP A C 1
ATOM 1602 O O . TRP A 1 205 ? 12.518 13.508 -19.421 1.00 86.50 205 TRP A O 1
ATOM 1612 N N . PRO A 1 206 ? 12.328 15.272 -20.813 1.00 80.25 206 PRO A N 1
ATOM 1613 C CA . PRO A 1 206 ? 10.883 15.295 -20.750 1.00 80.25 206 PRO A CA 1
ATOM 1614 C C . PRO A 1 206 ? 10.256 14.069 -21.418 1.00 80.25 206 PRO A C 1
ATOM 1616 O O . PRO A 1 206 ? 10.835 13.435 -22.299 1.00 80.25 206 PRO A O 1
ATOM 1619 N N . VAL A 1 207 ? 9.028 13.767 -21.007 1.00 74.81 207 VAL A N 1
ATOM 1620 C CA . VAL A 1 207 ? 8.223 12.649 -21.517 1.00 74.81 207 VAL A CA 1
ATOM 1621 C C . VAL A 1 207 ? 7.262 13.170 -22.569 1.00 74.81 207 VAL A C 1
ATOM 1623 O O . VAL A 1 207 ? 6.583 14.159 -22.304 1.00 74.81 207 VAL A O 1
ATOM 1626 N N . ASN A 1 208 ? 7.154 12.504 -23.720 1.00 67.25 208 ASN A N 1
ATOM 1627 C CA . ASN A 1 208 ? 6.170 12.822 -24.769 1.00 67.25 208 ASN A CA 1
ATOM 1628 C C . ASN A 1 208 ? 6.161 14.288 -25.230 1.00 67.25 208 ASN A C 1
ATOM 1630 O O . ASN A 1 208 ? 5.151 14.768 -25.735 1.00 67.25 208 ASN A O 1
ATOM 1634 N N . ILE A 1 209 ? 7.262 15.012 -25.033 1.00 73.44 209 ILE A N 1
ATOM 1635 C CA . ILE A 1 209 ? 7.382 16.391 -25.511 1.00 73.44 209 ILE A CA 1
ATOM 1636 C C . ILE A 1 209 ? 7.923 16.412 -26.936 1.00 73.44 209 ILE A C 1
ATOM 1638 O O . ILE A 1 209 ? 7.636 17.345 -27.670 1.00 73.44 209 ILE A O 1
ATOM 1642 N N . CYS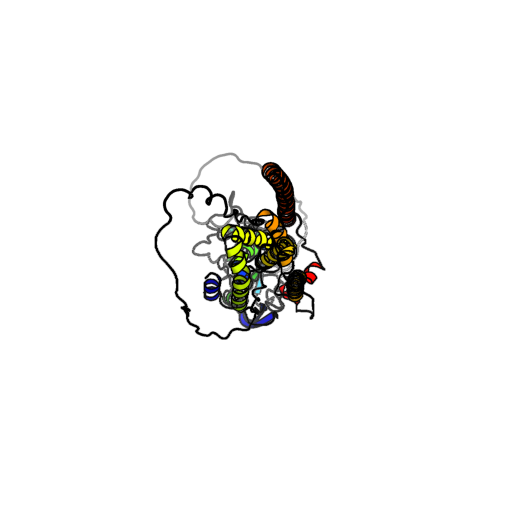 A 1 210 ? 8.690 15.396 -27.325 1.00 78.62 210 CYS A N 1
ATOM 1643 C CA . CYS A 1 210 ? 9.395 15.409 -28.586 1.00 78.62 210 CYS A CA 1
ATOM 1644 C C . CYS A 1 210 ? 8.604 14.782 -29.725 1.00 78.62 210 CYS A C 1
ATOM 1646 O O . CYS A 1 210 ? 8.451 13.564 -29.783 1.00 78.62 210 CYS A O 1
ATOM 1648 N N . GLU A 1 211 ? 8.164 15.618 -30.658 1.00 80.75 211 GLU A N 1
ATOM 1649 C CA . GLU A 1 211 ? 7.687 15.166 -31.957 1.00 80.75 211 GLU A CA 1
ATOM 1650 C C . GLU A 1 211 ? 8.887 14.994 -32.890 1.00 80.75 211 GLU A C 1
ATOM 1652 O O . GLU A 1 211 ? 9.605 15.955 -33.197 1.00 80.75 211 GLU A O 1
ATOM 1657 N N . LEU A 1 212 ? 9.111 13.756 -33.330 1.00 76.12 212 LEU A N 1
ATOM 1658 C CA . LEU A 1 212 ? 10.024 13.468 -34.428 1.00 76.12 212 LEU A CA 1
ATOM 1659 C C . LEU A 1 212 ? 9.363 13.885 -35.755 1.00 76.12 212 LEU A C 1
ATOM 1661 O O . LEU A 1 212 ? 8.136 13.862 -35.862 1.00 76.12 212 LEU A O 1
ATOM 1665 N N . PRO A 1 213 ? 10.143 14.299 -36.765 1.00 70.12 213 PRO A N 1
ATOM 1666 C CA . PRO A 1 213 ? 9.600 14.589 -38.090 1.00 70.12 213 PRO A CA 1
ATOM 1667 C C . PRO A 1 213 ? 8.936 13.344 -38.710 1.00 70.12 213 PRO A C 1
ATOM 1669 O O . PRO A 1 213 ? 9.419 12.232 -38.503 1.00 70.12 213 PRO A O 1
ATOM 1672 N N . ASP A 1 214 ? 7.874 13.540 -39.510 1.00 64.56 214 ASP A N 1
ATOM 1673 C CA . ASP A 1 214 ? 7.052 12.469 -40.125 1.00 64.56 214 ASP A CA 1
ATOM 1674 C C . ASP A 1 214 ? 7.874 11.419 -40.893 1.00 64.56 214 ASP A C 1
ATOM 1676 O O . ASP A 1 214 ? 7.488 10.257 -41.011 1.00 64.56 214 ASP A O 1
ATOM 1680 N N . THR A 1 215 ? 9.038 11.826 -41.395 1.00 63.38 215 THR A N 1
ATOM 1681 C CA . THR A 1 215 ? 10.073 10.936 -41.909 1.00 63.38 215 THR A CA 1
ATOM 1682 C C . THR A 1 215 ? 11.379 11.270 -41.206 1.00 63.38 215 THR A C 1
ATOM 1684 O O . THR A 1 215 ? 11.932 12.350 -41.430 1.00 63.38 215 THR A O 1
ATOM 1687 N N . VAL A 1 216 ? 11.895 10.349 -40.390 1.00 62.72 216 VAL A N 1
ATOM 1688 C CA . VAL A 1 216 ? 13.299 10.386 -39.969 1.00 62.72 216 VAL A CA 1
ATOM 1689 C C . VAL A 1 216 ? 14.112 10.120 -41.241 1.00 62.72 216 VAL A C 1
ATOM 1691 O O . VAL A 1 216 ? 13.998 9.026 -41.800 1.00 62.72 216 VAL A O 1
ATOM 1694 N N . PRO A 1 217 ? 14.837 11.111 -41.797 1.00 61.88 217 PRO A N 1
ATOM 1695 C CA . PRO A 1 217 ? 15.617 10.878 -43.005 1.00 61.88 217 PRO A CA 1
ATOM 1696 C C . PRO A 1 217 ? 16.620 9.758 -42.729 1.00 61.88 217 PRO A C 1
ATOM 1698 O O . PRO A 1 217 ? 17.121 9.663 -41.617 1.00 61.88 217 PRO A O 1
ATOM 1701 N N . ASN A 1 218 ? 16.915 8.915 -43.718 1.00 67.38 218 ASN A N 1
ATOM 1702 C CA . ASN A 1 218 ? 18.009 7.953 -43.598 1.00 67.38 218 ASN A CA 1
ATOM 1703 C C . ASN A 1 218 ? 19.313 8.752 -43.435 1.00 67.38 218 ASN A C 1
ATOM 1705 O O . ASN A 1 218 ? 19.750 9.422 -44.373 1.00 67.38 218 ASN A O 1
ATOM 1709 N N . MET A 1 219 ? 19.891 8.742 -42.235 1.00 69.25 219 MET A N 1
ATOM 1710 C CA . MET A 1 219 ? 21.079 9.513 -41.861 1.00 69.25 219 MET A CA 1
ATOM 1711 C C . MET A 1 219 ? 22.362 8.733 -42.159 1.00 69.25 219 MET A C 1
ATOM 1713 O O . MET A 1 219 ? 23.440 9.139 -41.723 1.00 69.25 219 MET A O 1
ATOM 1717 N N . GLY A 1 220 ? 22.267 7.611 -42.883 1.00 67.12 220 GLY A N 1
ATOM 1718 C CA . GLY A 1 220 ? 23.417 6.806 -43.283 1.00 67.12 220 GLY A CA 1
ATOM 1719 C C . GLY A 1 220 ? 24.200 6.264 -42.088 1.00 67.12 220 GLY A C 1
ATOM 1720 O O . GLY A 1 220 ? 25.421 6.142 -42.171 1.00 67.12 220 GLY A O 1
ATOM 1721 N N . GLY A 1 221 ? 23.522 5.999 -40.965 1.00 71.31 221 GLY A N 1
ATOM 1722 C CA . GLY A 1 221 ? 24.155 5.518 -39.739 1.00 71.31 221 GLY A CA 1
ATOM 1723 C C . GLY A 1 221 ? 24.850 6.597 -38.902 1.00 71.31 221 GLY A C 1
ATOM 1724 O O . GLY A 1 221 ? 25.603 6.252 -37.994 1.00 71.31 221 GLY A O 1
ATOM 1725 N N . TYR A 1 222 ? 24.608 7.890 -39.161 1.00 76.44 222 TYR A N 1
ATOM 1726 C CA . TYR A 1 222 ? 25.108 8.977 -38.306 1.00 76.44 222 TYR A CA 1
ATOM 1727 C C . TYR A 1 222 ? 24.514 8.930 -36.886 1.00 76.44 222 TYR A C 1
ATOM 1729 O O . TYR A 1 222 ? 25.223 9.164 -35.910 1.00 76.44 222 TYR A O 1
ATOM 1737 N N . ALA A 1 223 ? 23.226 8.591 -36.767 1.00 81.06 223 ALA A N 1
ATOM 1738 C CA . ALA A 1 223 ? 22.523 8.427 -35.494 1.00 81.06 223 ALA A CA 1
ATOM 1739 C C . ALA A 1 223 ? 21.709 7.121 -35.500 1.00 81.06 223 ALA A C 1
ATOM 1741 O O . ALA A 1 223 ? 20.481 7.140 -35.612 1.00 81.06 223 ALA A O 1
ATOM 1742 N N . PRO A 1 224 ? 22.378 5.959 -35.389 1.00 85.00 224 PRO A N 1
ATOM 1743 C CA . PRO A 1 224 ? 21.728 4.662 -35.566 1.00 85.00 224 PRO A CA 1
ATOM 1744 C C . PRO A 1 224 ? 20.707 4.359 -34.455 1.00 85.00 224 PRO A C 1
ATOM 1746 O O . PRO A 1 224 ? 19.798 3.560 -34.657 1.00 85.00 224 PRO A O 1
ATOM 1749 N N . HIS A 1 225 ? 20.809 5.020 -33.294 1.00 87.00 225 HIS A N 1
ATOM 1750 C CA . HIS A 1 225 ? 19.826 4.934 -32.206 1.00 87.00 225 HIS A CA 1
ATOM 1751 C C . HIS A 1 225 ? 18.496 5.632 -32.516 1.00 87.00 225 HIS A C 1
ATOM 1753 O O . HIS A 1 225 ? 17.528 5.381 -31.806 1.00 87.00 225 HIS A O 1
ATOM 1759 N N . MET A 1 226 ? 18.439 6.486 -33.544 1.00 86.06 226 MET A N 1
ATOM 1760 C CA . MET A 1 226 ? 17.218 7.173 -33.990 1.00 86.06 226 MET A CA 1
ATOM 1761 C C . MET A 1 226 ? 16.537 6.482 -35.176 1.00 86.06 226 MET A C 1
ATOM 1763 O O . MET A 1 226 ? 15.344 6.670 -35.389 1.00 86.06 226 MET A O 1
ATOM 1767 N N . GLU A 1 227 ? 17.285 5.691 -35.949 1.00 85.38 227 GLU A N 1
ATOM 1768 C CA . GLU A 1 227 ? 16.783 4.968 -37.129 1.00 85.38 227 GLU A CA 1
ATOM 1769 C C . GLU A 1 227 ? 16.193 3.595 -36.779 1.00 85.38 227 GLU A C 1
ATOM 1771 O O . GLU A 1 227 ? 15.417 3.025 -37.545 1.00 85.38 227 GLU A O 1
ATOM 1776 N N . CYS A 1 228 ? 16.574 3.040 -35.630 1.00 87.31 228 CYS A N 1
ATOM 1777 C CA . CYS A 1 228 ? 16.148 1.717 -35.210 1.00 87.31 228 CYS A CA 1
ATOM 1778 C C . CYS A 1 228 ? 14.715 1.715 -34.660 1.00 87.31 228 CYS A C 1
ATOM 1780 O O . CYS A 1 228 ? 14.308 2.598 -33.904 1.00 87.31 228 CYS A O 1
ATOM 1782 N N . GLN A 1 229 ? 13.953 0.668 -34.985 1.00 90.38 229 GLN A N 1
ATOM 1783 C CA . GLN A 1 229 ? 12.654 0.441 -34.359 1.00 90.38 229 GLN A CA 1
ATOM 1784 C C . GLN A 1 229 ? 12.851 0.059 -32.887 1.00 90.38 229 GLN A C 1
ATOM 1786 O O . GLN A 1 229 ? 13.496 -0.948 -32.582 1.00 90.38 229 GLN A O 1
ATOM 1791 N N . VAL A 1 230 ? 12.285 0.848 -31.974 1.00 91.75 230 VAL A N 1
ATOM 1792 C CA . VAL A 1 230 ? 12.360 0.575 -30.535 1.00 91.75 230 VAL A CA 1
ATOM 1793 C C . VAL A 1 230 ? 11.482 -0.633 -30.199 1.00 91.75 230 VAL A C 1
ATOM 1795 O O . VAL A 1 230 ? 10.276 -0.617 -30.426 1.00 91.75 230 VAL A O 1
ATOM 1798 N N . THR A 1 231 ? 12.090 -1.702 -29.683 1.00 92.25 231 THR A N 1
ATOM 1799 C CA . THR A 1 231 ? 11.400 -2.962 -29.346 1.00 92.25 231 THR A CA 1
ATOM 1800 C C . THR A 1 231 ? 11.030 -3.063 -27.867 1.00 92.25 231 THR A C 1
ATOM 1802 O O . THR A 1 231 ? 10.132 -3.822 -27.503 1.00 92.25 231 THR A O 1
ATOM 1805 N N . GLY A 1 232 ? 11.725 -2.321 -27.000 1.00 92.25 232 GLY A N 1
ATOM 1806 C CA . GLY A 1 232 ? 11.542 -2.353 -25.551 1.00 92.25 232 GLY A CA 1
ATOM 1807 C C . GLY A 1 232 ? 11.131 -0.997 -24.995 1.00 92.25 232 GLY A C 1
ATOM 1808 O O . GLY A 1 232 ? 11.835 -0.012 -25.199 1.00 92.25 232 GLY A O 1
ATOM 1809 N N . HIS A 1 233 ? 10.042 -0.974 -24.230 1.00 93.50 233 HIS A N 1
ATOM 1810 C CA . HIS A 1 233 ? 9.503 0.219 -23.580 1.00 93.50 233 HIS A CA 1
ATOM 1811 C C . HIS A 1 233 ? 9.294 -0.004 -22.072 1.00 93.50 233 HIS A C 1
ATOM 1813 O O . HIS A 1 233 ? 9.254 -1.154 -21.619 1.00 93.50 233 HIS A O 1
ATOM 1819 N N . PRO A 1 234 ? 9.160 1.069 -21.273 1.00 94.50 234 PRO A N 1
ATOM 1820 C CA . PRO A 1 234 ? 8.948 0.964 -19.836 1.00 94.50 234 PRO A CA 1
ATOM 1821 C C . PRO A 1 234 ? 7.653 0.221 -19.479 1.00 94.50 234 PRO A C 1
ATOM 1823 O O . PRO A 1 234 ? 6.575 0.511 -20.003 1.00 94.50 234 PRO A O 1
ATOM 1826 N N . CYS A 1 235 ? 7.754 -0.700 -18.525 1.00 93.88 235 CYS A N 1
ATOM 1827 C CA . CYS A 1 235 ? 6.638 -1.432 -17.939 1.00 93.88 235 CYS A CA 1
ATOM 1828 C C . CYS A 1 235 ? 6.708 -1.355 -16.411 1.00 93.88 235 CYS A C 1
ATOM 1830 O O . CYS A 1 235 ? 7.710 -1.753 -15.812 1.00 93.88 235 CYS A O 1
ATOM 1832 N N . CYS A 1 236 ? 5.647 -0.848 -15.781 1.00 92.75 236 CYS A N 1
ATOM 1833 C CA . CYS A 1 236 ? 5.563 -0.697 -14.328 1.00 92.75 236 CYS A CA 1
ATOM 1834 C C . CYS A 1 236 ? 4.944 -1.928 -13.657 1.00 92.75 236 CYS A C 1
ATOM 1836 O O . CYS A 1 236 ? 3.865 -2.374 -14.058 1.00 92.75 236 CYS A O 1
ATOM 1838 N N . LEU A 1 237 ? 5.598 -2.426 -12.603 1.00 87.75 237 LEU A N 1
ATOM 1839 C CA . LEU A 1 237 ? 5.330 -3.713 -11.961 1.00 87.75 237 LEU A CA 1
ATOM 1840 C C . LEU A 1 237 ? 5.256 -3.633 -10.430 1.00 87.75 237 LEU A C 1
ATOM 1842 O O . LEU A 1 237 ? 5.898 -2.802 -9.778 1.00 87.75 237 LEU A O 1
ATOM 1846 N N . GLY A 1 238 ? 4.511 -4.584 -9.858 1.00 84.50 238 GLY A N 1
ATOM 1847 C CA . GLY A 1 238 ? 4.422 -4.823 -8.415 1.00 84.50 238 GLY A CA 1
ATOM 1848 C C . GLY A 1 238 ? 3.788 -3.677 -7.622 1.00 84.50 238 GLY A C 1
ATOM 1849 O O . GLY A 1 238 ? 3.338 -2.685 -8.178 1.00 84.50 238 GLY A O 1
ATOM 1850 N N . ILE A 1 239 ? 3.746 -3.806 -6.292 1.00 85.25 239 ILE A N 1
ATOM 1851 C CA . ILE A 1 239 ? 3.298 -2.727 -5.383 1.00 85.25 239 ILE A CA 1
ATOM 1852 C C . ILE A 1 239 ? 4.398 -1.700 -5.075 1.00 85.25 239 ILE A C 1
ATOM 1854 O O . ILE A 1 239 ? 4.115 -0.617 -4.571 1.00 85.25 239 ILE A O 1
ATOM 1858 N N . LYS A 1 240 ? 5.656 -2.031 -5.390 1.00 84.38 240 LYS A N 1
ATOM 1859 C CA . LYS A 1 240 ? 6.833 -1.173 -5.186 1.00 84.38 240 LYS A CA 1
ATOM 1860 C C . LYS A 1 240 ? 6.969 -0.064 -6.234 1.00 84.38 240 LYS A C 1
ATOM 1862 O O . LYS A 1 240 ? 7.677 0.907 -5.992 1.00 84.38 240 LYS A O 1
ATOM 1867 N N . GLY A 1 241 ? 6.343 -0.222 -7.400 1.00 87.12 241 GLY A N 1
ATOM 1868 C CA . GLY A 1 241 ? 6.595 0.658 -8.542 1.00 87.12 241 GLY A CA 1
ATOM 1869 C C . GLY A 1 241 ? 7.926 0.372 -9.218 1.00 87.12 241 GLY A C 1
ATOM 1870 O O . GLY A 1 241 ? 8.616 1.309 -9.608 1.00 87.12 241 GLY A O 1
ATOM 1871 N N . GLU A 1 242 ? 8.292 -0.905 -9.337 1.00 87.56 242 GLU A N 1
ATOM 1872 C CA . GLU A 1 242 ? 9.466 -1.317 -10.109 1.00 87.56 242 GLU A CA 1
ATOM 1873 C C . GLU A 1 242 ? 9.200 -1.098 -11.604 1.00 87.56 242 GLU A C 1
ATOM 1875 O O . GLU A 1 242 ? 8.060 -1.204 -12.059 1.00 87.56 242 GLU A O 1
ATOM 1880 N N . CYS A 1 243 ? 10.246 -0.776 -12.364 1.00 91.25 243 CYS A N 1
ATOM 1881 C CA . CYS A 1 243 ? 10.152 -0.558 -13.802 1.00 91.25 243 CYS A CA 1
ATOM 1882 C C . CYS A 1 243 ? 11.161 -1.432 -14.537 1.00 91.25 243 CYS A C 1
ATOM 1884 O O . CYS A 1 243 ? 12.314 -1.530 -14.121 1.00 91.25 243 CYS A O 1
ATOM 1886 N N . ILE A 1 244 ? 10.731 -2.042 -15.639 1.00 90.44 244 ILE A N 1
ATOM 1887 C CA . ILE A 1 244 ? 11.608 -2.784 -16.547 1.00 90.44 244 ILE A CA 1
ATOM 1888 C C . ILE A 1 244 ? 11.396 -2.322 -17.988 1.00 90.44 244 ILE A C 1
ATOM 1890 O O . ILE A 1 244 ? 10.283 -1.963 -18.370 1.00 90.44 244 ILE A O 1
ATOM 1894 N N . MET A 1 245 ? 12.457 -2.361 -18.795 1.00 91.44 245 MET A N 1
ATOM 1895 C CA . MET A 1 245 ? 12.370 -2.163 -20.244 1.00 91.44 245 MET A CA 1
ATOM 1896 C C . MET A 1 245 ? 11.995 -3.493 -20.890 1.00 91.44 245 MET A C 1
ATOM 1898 O O . MET A 1 245 ? 12.772 -4.445 -20.832 1.00 91.44 245 MET A O 1
ATOM 1902 N N . THR A 1 246 ? 10.799 -3.590 -21.465 1.00 92.25 246 THR A N 1
ATOM 1903 C CA . THR A 1 246 ? 10.289 -4.863 -21.984 1.00 92.25 246 THR A CA 1
ATOM 1904 C C . THR A 1 246 ? 9.323 -4.687 -23.161 1.00 92.25 246 THR A C 1
ATOM 1906 O O . THR A 1 246 ? 8.992 -3.566 -23.545 1.00 92.25 246 THR A O 1
ATOM 1909 N N . THR A 1 247 ? 8.907 -5.788 -23.783 1.00 93.50 247 THR A N 1
ATOM 1910 C CA . THR A 1 247 ? 7.895 -5.786 -24.851 1.00 93.50 247 THR A CA 1
ATOM 1911 C C . THR A 1 247 ? 6.491 -5.675 -24.256 1.00 93.50 247 THR A C 1
ATOM 1913 O O . THR A 1 247 ? 6.274 -5.956 -23.075 1.00 93.50 247 THR A O 1
ATOM 1916 N N . GLN A 1 248 ? 5.509 -5.309 -25.078 1.00 94.06 248 GLN A N 1
ATOM 1917 C CA . GLN A 1 248 ? 4.114 -5.290 -24.639 1.00 94.06 248 GLN A CA 1
ATOM 1918 C C . GLN A 1 248 ? 3.639 -6.681 -24.184 1.00 94.06 248 GLN A C 1
ATOM 1920 O O . GLN A 1 248 ? 3.075 -6.803 -23.103 1.00 94.06 248 GLN A O 1
ATOM 1925 N N . GLU A 1 249 ? 3.951 -7.737 -24.945 1.00 93.06 249 GLU A N 1
ATOM 1926 C CA . GLU A 1 249 ? 3.564 -9.118 -24.615 1.00 93.06 249 GLU A CA 1
ATOM 1927 C C . GLU A 1 249 ? 4.117 -9.563 -23.254 1.00 93.06 249 GLU A C 1
ATOM 1929 O O . GLU A 1 249 ? 3.390 -10.116 -22.427 1.00 93.06 249 GLU A O 1
ATOM 1934 N N . HIS A 1 250 ? 5.397 -9.283 -22.985 1.00 91.50 250 HIS A N 1
ATOM 1935 C CA . HIS A 1 250 ? 5.984 -9.592 -21.688 1.00 91.50 250 HIS A CA 1
ATOM 1936 C C . HIS A 1 250 ? 5.335 -8.766 -20.570 1.00 91.50 250 HIS A C 1
ATOM 1938 O O . HIS A 1 250 ? 5.051 -9.320 -19.511 1.00 91.50 250 HIS A O 1
ATOM 1944 N N . CYS A 1 251 ? 5.074 -7.471 -20.794 1.00 92.88 251 CYS A N 1
ATOM 1945 C CA . CYS A 1 251 ? 4.418 -6.602 -19.812 1.00 92.88 251 CYS A CA 1
ATOM 1946 C C . CYS A 1 251 ? 3.002 -7.091 -19.458 1.00 92.88 251 CYS A C 1
ATOM 1948 O O . CYS A 1 251 ? 2.648 -7.150 -18.279 1.00 92.88 251 CYS A O 1
ATOM 1950 N N . ASP A 1 252 ? 2.224 -7.507 -20.459 1.00 93.06 252 ASP A N 1
ATOM 1951 C CA . ASP A 1 252 ? 0.876 -8.054 -20.284 1.00 93.06 252 ASP A CA 1
ATOM 1952 C C . ASP A 1 252 ? 0.911 -9.396 -19.534 1.00 93.06 252 ASP A C 1
ATOM 1954 O O . ASP A 1 252 ? 0.099 -9.633 -18.634 1.00 93.06 252 ASP A O 1
ATOM 1958 N N . PHE A 1 253 ? 1.903 -10.248 -19.822 1.00 90.75 253 PHE A N 1
ATOM 1959 C CA . PHE A 1 253 ? 2.105 -11.524 -19.130 1.00 90.75 253 PHE A CA 1
ATOM 1960 C C . PHE A 1 253 ? 2.364 -11.352 -17.627 1.00 90.75 253 PHE A C 1
ATOM 1962 O O . PHE A 1 253 ? 1.773 -12.065 -16.811 1.00 90.75 253 PHE A O 1
ATOM 1969 N N . VAL A 1 254 ? 3.201 -10.380 -17.248 1.00 87.12 254 VAL A N 1
ATOM 1970 C CA . VAL A 1 254 ? 3.455 -10.035 -15.836 1.00 87.12 254 VAL A CA 1
ATOM 1971 C C . VAL A 1 254 ? 2.391 -9.096 -15.249 1.00 87.12 254 VAL A C 1
ATOM 1973 O O . VAL A 1 254 ? 2.529 -8.624 -14.120 1.00 87.12 254 VAL A O 1
ATOM 1976 N N . ARG A 1 255 ? 1.317 -8.823 -16.007 1.00 88.44 255 ARG A N 1
ATOM 1977 C CA . ARG A 1 255 ? 0.189 -7.952 -15.640 1.00 88.44 255 ARG A CA 1
ATOM 1978 C C . ARG A 1 255 ? 0.624 -6.554 -15.178 1.00 88.44 255 ARG A C 1
ATOM 1980 O O . ARG A 1 255 ? 0.069 -6.009 -14.214 1.00 88.44 255 ARG A O 1
ATOM 1987 N N . GLY A 1 256 ? 1.637 -6.014 -15.847 1.00 89.81 256 GLY A N 1
ATOM 1988 C CA . GLY A 1 256 ? 2.170 -4.676 -15.640 1.00 89.81 256 GLY A CA 1
ATOM 1989 C C . GLY A 1 256 ? 1.361 -3.586 -16.333 1.00 89.81 256 GLY A C 1
ATOM 1990 O O . GLY A 1 256 ? 0.300 -3.829 -16.902 1.00 89.81 256 GLY A O 1
ATOM 1991 N N . PHE A 1 257 ? 1.866 -2.356 -16.264 1.00 92.25 257 PHE A N 1
ATOM 1992 C CA . PHE A 1 257 ? 1.335 -1.231 -17.033 1.00 92.25 257 PHE A CA 1
ATOM 1993 C C . PHE A 1 257 ? 2.376 -0.759 -18.050 1.00 92.25 257 PHE A C 1
ATOM 1995 O O . PHE A 1 257 ? 3.451 -0.297 -17.661 1.00 92.25 257 PHE A O 1
ATOM 2002 N N . TYR A 1 258 ? 2.047 -0.894 -19.334 1.00 94.69 258 TYR A N 1
ATOM 2003 C CA . TYR A 1 258 ? 2.943 -0.631 -20.457 1.00 94.69 258 TYR A CA 1
ATOM 2004 C C . TYR A 1 258 ? 2.889 0.832 -20.917 1.00 94.69 258 TYR A C 1
ATOM 2006 O O . TYR A 1 258 ? 1.809 1.411 -21.039 1.00 94.69 258 TYR A O 1
ATOM 2014 N N . TYR A 1 259 ? 4.050 1.420 -21.213 1.00 94.06 259 TYR A N 1
ATOM 2015 C CA . TYR A 1 259 ? 4.177 2.805 -21.668 1.00 94.06 259 TYR A CA 1
ATOM 2016 C C . TYR A 1 259 ? 4.827 2.901 -23.053 1.00 94.06 259 TYR A C 1
ATOM 2018 O O . TYR A 1 259 ? 6.037 3.104 -23.137 1.00 94.06 259 TYR A O 1
ATOM 2026 N N . PRO A 1 260 ? 4.044 2.849 -24.144 1.00 91.06 260 PRO A N 1
ATOM 2027 C CA . PRO A 1 260 ? 4.594 2.829 -25.504 1.00 91.06 260 PRO A CA 1
ATOM 2028 C C . PRO A 1 260 ? 5.304 4.130 -25.903 1.00 91.06 260 PRO A C 1
ATOM 2030 O O . PRO A 1 260 ? 6.178 4.120 -26.757 1.00 91.06 260 PRO A O 1
ATOM 2033 N N . ASN A 1 261 ? 4.952 5.260 -25.284 1.00 88.31 261 ASN A N 1
ATOM 2034 C CA . ASN A 1 261 ? 5.494 6.567 -25.673 1.00 88.31 261 ASN A CA 1
ATOM 2035 C C . ASN A 1 261 ? 6.714 6.990 -24.831 1.00 88.31 261 ASN A C 1
ATOM 2037 O O . ASN A 1 261 ? 7.351 7.998 -25.123 1.00 88.31 261 ASN A O 1
ATOM 2041 N N . ALA A 1 262 ? 7.046 6.242 -23.774 1.00 90.88 262 ALA A N 1
ATOM 2042 C CA . ALA A 1 262 ? 8.210 6.525 -22.942 1.00 90.88 262 ALA A CA 1
ATOM 2043 C C . ALA A 1 262 ? 9.424 5.720 -23.427 1.00 90.88 262 ALA A C 1
ATOM 2045 O O . ALA A 1 262 ? 9.290 4.569 -23.845 1.00 90.88 262 ALA A O 1
ATOM 2046 N N . ALA A 1 263 ? 10.610 6.319 -23.339 1.00 89.44 263 ALA A N 1
ATOM 2047 C CA . ALA A 1 263 ? 11.872 5.696 -23.741 1.00 89.44 263 ALA A CA 1
ATOM 2048 C C . ALA A 1 263 ? 12.694 5.200 -22.538 1.00 89.44 263 ALA A C 1
ATOM 2050 O O . ALA A 1 263 ? 13.534 4.315 -22.678 1.00 89.44 263 ALA A O 1
ATOM 2051 N N . LEU A 1 264 ? 12.453 5.760 -21.348 1.00 91.69 264 LEU A N 1
ATOM 2052 C CA . LEU A 1 264 ? 13.187 5.464 -20.117 1.00 91.69 264 LEU A CA 1
ATOM 2053 C C . LEU A 1 264 ? 12.238 5.190 -18.952 1.00 91.69 264 LEU A C 1
ATOM 2055 O O . LEU A 1 264 ? 11.155 5.765 -18.850 1.00 91.69 264 LEU A O 1
ATOM 2059 N N . CYS A 1 265 ? 12.678 4.368 -18.006 1.00 92.00 265 CYS A N 1
ATOM 2060 C CA . CYS A 1 265 ? 11.925 4.113 -16.784 1.00 92.00 265 CYS A CA 1
ATOM 2061 C C . CYS A 1 265 ? 11.858 5.344 -15.865 1.00 92.00 265 CYS A C 1
ATOM 2063 O O . CYS A 1 265 ? 10.867 5.543 -15.169 1.00 92.00 265 CYS A O 1
ATOM 2065 N N . SER A 1 266 ? 12.867 6.217 -15.889 1.00 90.44 266 SER A N 1
ATOM 2066 C CA . SER A 1 266 ? 12.894 7.469 -15.128 1.00 90.44 266 SER A CA 1
ATOM 2067 C C . SER A 1 266 ? 11.874 8.499 -15.609 1.00 90.44 266 SER A C 1
ATOM 2069 O O . SER A 1 266 ? 11.597 9.455 -14.888 1.00 90.44 266 SER A O 1
ATOM 2071 N N . GLN A 1 267 ? 11.343 8.326 -16.822 1.00 89.31 267 GLN A N 1
ATOM 2072 C CA . GLN A 1 267 ? 10.304 9.180 -17.394 1.00 89.31 267 GLN A CA 1
ATOM 2073 C C . GLN A 1 267 ? 8.915 8.834 -16.842 1.00 89.31 267 GLN A C 1
ATOM 2075 O O . GLN A 1 267 ? 8.028 9.682 -16.817 1.00 89.31 267 GLN A O 1
ATOM 2080 N N . VAL A 1 268 ? 8.698 7.609 -16.364 1.00 90.50 268 VAL A N 1
ATOM 2081 C CA . VAL A 1 268 ? 7.385 7.166 -15.884 1.00 90.50 268 VAL A CA 1
ATOM 2082 C C . VAL A 1 268 ? 7.332 7.139 -14.360 1.00 90.50 268 VAL A C 1
ATOM 2084 O O . VAL A 1 268 ? 8.282 6.756 -13.681 1.00 90.50 268 VAL A O 1
ATOM 2087 N N . ASN A 1 269 ? 6.190 7.531 -13.794 1.00 89.81 269 ASN A N 1
ATOM 2088 C CA . ASN A 1 269 ? 5.950 7.406 -12.359 1.00 89.81 269 ASN A CA 1
ATOM 2089 C C . ASN A 1 269 ? 5.130 6.146 -12.069 1.00 89.81 269 ASN A C 1
ATOM 2091 O O . ASN A 1 269 ? 3.897 6.187 -12.017 1.00 89.81 269 ASN A O 1
ATOM 2095 N N . CYS A 1 270 ? 5.827 5.026 -11.872 1.00 90.88 270 CYS A N 1
ATOM 2096 C CA . CYS A 1 270 ? 5.190 3.743 -11.589 1.00 90.88 270 CYS A CA 1
ATOM 2097 C C . CYS A 1 270 ? 4.373 3.750 -10.292 1.00 90.88 270 CYS A C 1
ATOM 2099 O O . CYS A 1 270 ? 3.314 3.126 -10.233 1.00 90.88 270 CYS A O 1
ATOM 2101 N N . LEU A 1 271 ? 4.815 4.488 -9.267 1.00 90.88 271 LEU A N 1
ATOM 2102 C CA . LEU A 1 271 ? 4.093 4.568 -7.998 1.00 90.88 271 LEU A CA 1
ATOM 2103 C C . LEU A 1 271 ? 2.733 5.256 -8.174 1.00 90.88 271 LEU A C 1
ATOM 2105 O O . LEU A 1 271 ? 1.731 4.761 -7.665 1.00 90.88 271 LEU A O 1
ATOM 2109 N N . ASN A 1 272 ? 2.668 6.338 -8.957 1.00 90.25 272 ASN A N 1
ATOM 2110 C CA . ASN A 1 272 ? 1.407 7.026 -9.250 1.00 90.25 272 ASN A CA 1
ATOM 2111 C C . ASN A 1 272 ? 0.381 6.091 -9.924 1.00 90.25 272 ASN A C 1
ATOM 2113 O O . ASN A 1 272 ? -0.794 6.114 -9.558 1.00 90.25 272 ASN A O 1
ATOM 2117 N N . GLN A 1 273 ? 0.821 5.208 -10.832 1.00 89.19 273 GLN A N 1
ATOM 2118 C CA . GLN A 1 273 ? -0.062 4.213 -11.465 1.00 89.19 273 GLN A CA 1
ATOM 2119 C C . GLN A 1 273 ? -0.561 3.123 -10.518 1.00 89.19 273 GLN A C 1
ATOM 2121 O O . GLN A 1 273 ? -1.682 2.635 -10.655 1.00 89.19 273 GLN A O 1
ATOM 2126 N N . ILE A 1 274 ? 0.269 2.693 -9.569 1.00 89.44 274 ILE A N 1
ATOM 2127 C CA . ILE A 1 274 ? -0.130 1.691 -8.571 1.00 89.44 274 ILE A CA 1
ATOM 2128 C C . ILE A 1 274 ? -1.124 2.300 -7.590 1.00 89.44 274 ILE A C 1
ATOM 2130 O O . ILE A 1 274 ? -2.093 1.655 -7.201 1.00 89.44 274 ILE A O 1
ATOM 2134 N N . CYS A 1 275 ? -0.908 3.554 -7.210 1.00 92.00 275 CYS A N 1
ATOM 2135 C CA . CYS A 1 275 ? -1.808 4.251 -6.316 1.00 92.00 275 CYS A CA 1
ATOM 2136 C C . CYS A 1 275 ? -3.148 4.551 -7.018 1.00 92.00 275 CYS A C 1
ATOM 2138 O O . CYS A 1 275 ? -4.183 4.279 -6.427 1.00 92.00 275 CYS A O 1
ATOM 2140 N N . GLY A 1 276 ? -3.171 4.992 -8.280 1.00 83.81 276 GLY A N 1
ATOM 2141 C CA . GLY A 1 276 ? -4.280 4.827 -9.247 1.00 83.81 276 GLY A CA 1
ATOM 2142 C C . GLY A 1 276 ? -5.647 5.498 -8.981 1.00 83.81 276 GLY A C 1
ATOM 2143 O O . GLY A 1 276 ? -6.300 5.915 -9.930 1.00 83.81 276 GLY A O 1
ATOM 2144 N N . MET A 1 277 ? -6.098 5.638 -7.731 1.00 84.56 277 MET A N 1
ATOM 2145 C CA . MET A 1 277 ? -7.430 6.146 -7.375 1.00 84.56 277 MET A CA 1
ATOM 2146 C C . MET A 1 277 ? -7.571 7.653 -7.627 1.00 84.56 277 MET A C 1
ATOM 2148 O O . MET A 1 277 ? -8.633 8.135 -8.010 1.00 84.56 277 MET A O 1
ATOM 2152 N N . SER A 1 278 ? -6.489 8.404 -7.422 1.00 88.88 278 SER A N 1
ATOM 2153 C CA . SER A 1 278 ? -6.355 9.803 -7.825 1.00 88.88 278 SER A CA 1
ATOM 2154 C C . SER A 1 278 ? -4.899 10.069 -8.210 1.00 88.88 278 SER A C 1
ATOM 2156 O O . SER A 1 278 ? -4.011 9.499 -7.580 1.00 88.88 278 SER A O 1
ATOM 2158 N N . PRO A 1 279 ? -4.595 10.945 -9.176 1.00 88.31 279 PRO A N 1
ATOM 2159 C CA . PRO A 1 279 ? -3.210 11.336 -9.413 1.00 88.31 279 PRO A CA 1
ATOM 2160 C C . PRO A 1 279 ? -2.626 12.045 -8.180 1.00 88.31 279 PRO A C 1
ATOM 2162 O O . PRO A 1 279 ? -3.361 12.651 -7.390 1.00 88.31 279 PRO A O 1
ATOM 2165 N N . PHE A 1 280 ? -1.308 11.963 -7.999 1.00 90.38 280 PHE A N 1
ATOM 2166 C CA . PHE A 1 280 ? -0.615 12.794 -7.016 1.00 90.38 280 PHE A CA 1
ATOM 2167 C C . PHE A 1 280 ? -0.657 14.270 -7.425 1.00 90.38 280 PHE A C 1
ATOM 2169 O O . PHE A 1 280 ? -0.563 14.594 -8.607 1.00 90.38 280 PHE A O 1
ATOM 2176 N N . ILE A 1 281 ? -0.773 15.173 -6.445 1.00 87.62 281 ILE A N 1
ATOM 2177 C CA . ILE A 1 281 ? -0.711 16.626 -6.713 1.00 87.62 281 ILE A CA 1
ATOM 2178 C C . ILE A 1 281 ? 0.693 17.005 -7.194 1.00 87.62 281 ILE A C 1
ATOM 2180 O O . ILE A 1 281 ? 0.849 17.807 -8.110 1.00 87.62 281 ILE A O 1
ATOM 2184 N N . ASN A 1 282 ? 1.712 16.405 -6.580 1.00 84.62 282 ASN A N 1
ATOM 2185 C CA . ASN A 1 282 ? 3.091 16.495 -7.020 1.00 84.62 282 ASN A CA 1
ATOM 2186 C C . ASN A 1 282 ? 3.597 15.075 -7.287 1.00 84.62 282 ASN A C 1
ATOM 2188 O O . ASN A 1 282 ? 3.569 14.232 -6.394 1.00 84.62 282 ASN A O 1
ATOM 2192 N N . ASN A 1 283 ? 4.087 14.816 -8.499 1.00 79.38 283 ASN A N 1
ATOM 2193 C CA . ASN A 1 283 ? 4.605 13.503 -8.886 1.00 79.38 283 ASN A CA 1
ATOM 2194 C C . ASN A 1 283 ? 5.761 13.017 -7.991 1.00 79.38 283 ASN A C 1
ATOM 2196 O O . ASN A 1 283 ? 5.999 11.816 -7.912 1.00 79.38 283 ASN A O 1
ATOM 2200 N N . GLU A 1 284 ? 6.467 13.917 -7.310 1.00 76.06 284 GLU A N 1
ATOM 2201 C CA . GLU A 1 284 ? 7.571 13.566 -6.414 1.00 76.06 284 GLU A CA 1
ATOM 2202 C C . GLU A 1 284 ? 7.113 13.219 -4.986 1.00 76.06 284 GLU A C 1
ATOM 2204 O O . GLU A 1 284 ? 7.795 12.468 -4.287 1.00 76.06 284 GLU A O 1
ATOM 2209 N N . TYR A 1 285 ? 5.936 13.704 -4.567 1.00 83.81 285 TYR A N 1
ATOM 2210 C CA . TYR A 1 285 ? 5.441 13.562 -3.197 1.00 83.81 285 TYR A CA 1
ATOM 2211 C C . TYR A 1 285 ? 4.030 12.959 -3.161 1.00 83.81 285 TYR A C 1
ATOM 2213 O O . TYR A 1 285 ? 3.055 13.641 -3.489 1.00 83.81 285 TYR A O 1
ATOM 2221 N N . PRO A 1 286 ? 3.889 11.699 -2.718 1.00 89.81 286 PRO A N 1
ATOM 2222 C CA . PRO A 1 286 ? 2.587 11.059 -2.586 1.00 89.81 286 PRO A CA 1
ATOM 2223 C C . PRO A 1 286 ? 1.766 11.709 -1.460 1.00 89.81 286 PRO A C 1
ATOM 2225 O O . PRO A 1 286 ? 2.304 12.096 -0.421 1.00 89.81 286 PRO A O 1
ATOM 2228 N N . ASN A 1 287 ? 0.455 11.841 -1.675 1.00 91.12 287 ASN A N 1
ATOM 2229 C CA . ASN A 1 287 ? -0.413 12.693 -0.853 1.00 91.12 287 ASN A CA 1
ATOM 2230 C C . ASN A 1 287 ? -1.838 12.135 -0.638 1.00 91.12 287 ASN A C 1
ATOM 2232 O O . ASN A 1 287 ? -2.782 12.887 -0.393 1.00 91.12 287 ASN A O 1
ATOM 2236 N N . GLN A 1 288 ? -2.030 10.816 -0.729 1.00 93.44 288 GLN A N 1
ATOM 2237 C CA . GLN A 1 288 ? -3.362 10.192 -0.713 1.00 93.44 288 GLN A CA 1
ATOM 2238 C C . GLN A 1 288 ? -3.840 9.801 0.696 1.00 93.44 288 GLN A C 1
ATOM 2240 O O . GLN A 1 288 ? -4.197 8.652 0.953 1.00 93.44 288 GLN A O 1
ATOM 2245 N N . MET A 1 289 ? -3.878 10.759 1.627 1.00 92.38 289 MET A N 1
ATOM 2246 C CA . MET A 1 289 ? -4.276 10.510 3.027 1.00 92.38 289 MET A CA 1
ATOM 2247 C C . MET A 1 289 ? -5.714 9.996 3.189 1.00 92.38 289 MET A C 1
ATOM 2249 O O . MET A 1 289 ? -6.015 9.311 4.165 1.00 92.38 289 MET A O 1
ATOM 2253 N N . TYR A 1 290 ? -6.593 10.249 2.212 1.00 93.12 290 TYR A N 1
ATOM 2254 C CA . TYR A 1 290 ? -7.960 9.715 2.193 1.00 93.12 290 TYR A CA 1
ATOM 2255 C C . TYR A 1 290 ? -8.009 8.179 2.266 1.00 93.12 290 TYR A C 1
ATOM 2257 O O . TYR A 1 290 ? -9.039 7.625 2.646 1.00 93.12 290 TYR A O 1
ATOM 2265 N N . ARG A 1 291 ? -6.901 7.487 1.953 1.00 95.12 291 ARG A N 1
ATOM 2266 C CA . ARG A 1 291 ? -6.772 6.026 2.054 1.00 95.12 291 ARG A CA 1
ATOM 2267 C C . ARG A 1 291 ? -7.030 5.481 3.447 1.00 95.12 291 ARG A C 1
ATOM 2269 O O . ARG A 1 291 ? -7.481 4.350 3.562 1.00 95.12 291 ARG A O 1
ATOM 2276 N N . ILE A 1 292 ? -6.782 6.288 4.480 1.00 94.62 292 ILE A N 1
ATOM 2277 C CA . ILE A 1 292 ? -7.119 5.952 5.871 1.00 94.62 292 ILE A CA 1
ATOM 2278 C C . ILE A 1 292 ? -8.617 5.713 6.007 1.00 94.62 292 ILE A C 1
ATOM 2280 O O . ILE A 1 292 ? -9.025 4.836 6.749 1.00 94.62 292 ILE A O 1
ATOM 2284 N N . PHE A 1 293 ? -9.430 6.495 5.298 1.00 94.38 293 PHE A N 1
ATOM 2285 C CA . PHE A 1 293 ? -10.881 6.404 5.346 1.00 94.38 293 PHE A CA 1
ATOM 2286 C C . PHE A 1 293 ? -11.426 5.385 4.340 1.00 94.38 293 PHE A C 1
ATOM 2288 O O . PHE A 1 293 ? -12.305 4.596 4.674 1.00 94.38 293 PHE A O 1
ATOM 2295 N N . THR A 1 294 ? -10.914 5.370 3.105 1.00 94.06 294 THR A N 1
ATOM 2296 C CA . THR A 1 294 ? -11.436 4.474 2.059 1.00 94.06 294 THR A CA 1
ATOM 2297 C C . THR A 1 294 ? -11.137 3.003 2.332 1.00 94.06 294 THR A C 1
ATOM 2299 O O . THR A 1 294 ? -11.948 2.147 1.975 1.00 94.06 294 THR A O 1
ATOM 2302 N N . SER A 1 295 ? -10.027 2.697 3.012 1.00 93.69 295 SER A N 1
ATOM 2303 C CA . SER A 1 295 ? -9.648 1.328 3.377 1.00 93.69 295 SER A CA 1
ATOM 2304 C C . SER A 1 295 ? -10.702 0.616 4.235 1.00 93.69 295 SER A C 1
ATOM 2306 O O . SER A 1 295 ? -10.890 -0.587 4.048 1.00 93.69 295 SER A O 1
ATOM 2308 N N . LEU A 1 296 ? -11.446 1.341 5.088 1.00 93.62 296 LEU A N 1
ATOM 2309 C CA . LEU A 1 296 ? -12.497 0.785 5.960 1.00 93.62 296 LEU A CA 1
ATOM 2310 C C . LEU A 1 296 ? -13.632 0.115 5.171 1.00 93.62 296 LEU A C 1
ATOM 2312 O O . LEU A 1 296 ? -14.300 -0.779 5.686 1.00 93.62 296 LEU A O 1
ATOM 2316 N N . PHE A 1 297 ? -13.882 0.566 3.939 1.00 91.88 297 PHE A N 1
ATOM 2317 C CA . PHE A 1 297 ? -14.995 0.092 3.109 1.00 91.88 297 PHE A CA 1
ATOM 2318 C C . PHE A 1 297 ? -14.568 -0.963 2.079 1.00 91.88 297 PHE A C 1
ATOM 2320 O O . PHE A 1 297 ? -15.415 -1.607 1.450 1.00 91.88 297 PHE A O 1
ATOM 2327 N N . LEU A 1 298 ? -13.262 -1.154 1.900 1.00 92.19 298 LEU A N 1
ATOM 2328 C CA . LEU A 1 298 ? -12.697 -2.171 1.019 1.00 92.19 298 LEU A CA 1
ATOM 2329 C C . LEU A 1 298 ? -12.566 -3.495 1.754 1.00 92.19 298 LEU A C 1
ATOM 2331 O O . LEU A 1 298 ? -12.446 -3.521 2.965 1.00 92.19 298 LEU A O 1
ATOM 2335 N N . HIS A 1 299 ? -12.581 -4.605 1.026 1.00 92.44 299 HIS A N 1
ATOM 2336 C CA . HIS A 1 299 ? -12.381 -5.928 1.609 1.00 92.44 299 HIS A CA 1
ATOM 2337 C C . HIS A 1 299 ? -11.422 -6.718 0.723 1.00 92.44 299 HIS A C 1
ATOM 2339 O O . HIS A 1 299 ? -11.541 -6.685 -0.501 1.00 92.44 299 HIS A O 1
ATOM 2345 N N . ALA A 1 300 ? -10.501 -7.446 1.351 1.00 89.94 300 ALA A N 1
ATOM 2346 C CA . ALA A 1 300 ? -9.512 -8.281 0.672 1.00 89.94 300 ALA A CA 1
ATOM 2347 C C . ALA A 1 300 ? -10.099 -9.398 -0.216 1.00 89.94 300 ALA A C 1
ATOM 2349 O O . ALA A 1 300 ? -9.406 -9.877 -1.109 1.00 89.94 300 ALA A O 1
ATOM 2350 N N . GLY A 1 301 ? -11.346 -9.828 0.013 1.00 91.38 301 GLY A N 1
ATOM 2351 C CA . GLY A 1 301 ? -11.962 -10.943 -0.709 1.00 91.38 301 GLY A CA 1
ATOM 2352 C C . GLY A 1 301 ? -13.400 -11.247 -0.280 1.00 91.38 301 GLY A C 1
ATOM 2353 O O . GLY A 1 301 ? -13.910 -10.643 0.669 1.00 91.38 301 GLY A O 1
ATOM 2354 N N . VAL A 1 302 ? -14.045 -12.198 -0.967 1.00 91.06 302 VAL A N 1
ATOM 2355 C CA . VAL A 1 302 ? -15.430 -12.636 -0.702 1.00 91.06 302 VAL A CA 1
ATOM 2356 C C . VAL A 1 302 ? -15.566 -13.174 0.722 1.00 91.06 302 VAL A C 1
ATOM 2358 O O . VAL A 1 302 ? -16.491 -12.794 1.440 1.00 91.06 302 VAL A O 1
ATOM 2361 N N . LEU A 1 303 ? -14.639 -14.041 1.145 1.00 90.31 303 LEU A N 1
ATOM 2362 C CA . LEU A 1 303 ? -14.685 -14.659 2.472 1.00 90.31 303 LEU A CA 1
ATOM 2363 C C . LEU A 1 303 ? -14.516 -13.611 3.572 1.00 90.31 303 LEU A C 1
ATOM 2365 O O . LEU A 1 303 ? -15.247 -13.631 4.561 1.00 90.31 303 LEU A O 1
ATOM 2369 N N . HIS A 1 304 ? -13.602 -12.659 3.359 1.00 91.06 304 HIS A N 1
ATOM 2370 C CA . HIS A 1 304 ? -13.396 -11.553 4.287 1.00 91.06 304 HIS A CA 1
ATOM 2371 C C . HIS A 1 304 ? -14.665 -10.702 4.406 1.00 91.06 304 HIS A C 1
ATOM 2373 O O . HIS A 1 304 ? -15.111 -10.434 5.514 1.00 91.06 304 HIS A O 1
ATOM 2379 N N . LEU A 1 305 ? -15.313 -10.363 3.285 1.00 92.38 305 LEU A N 1
ATOM 2380 C CA . LEU A 1 305 ? -16.566 -9.604 3.277 1.00 92.38 305 LEU A CA 1
ATOM 2381 C C . LEU A 1 305 ? -17.696 -10.310 4.040 1.00 92.38 305 LEU A C 1
ATOM 2383 O O . LEU A 1 305 ? -18.373 -9.674 4.847 1.00 92.38 305 LEU A O 1
ATOM 2387 N N . ILE A 1 306 ? -17.908 -11.608 3.804 1.00 92.62 306 ILE A N 1
ATOM 2388 C CA . ILE A 1 306 ? -18.960 -12.377 4.489 1.00 92.62 306 ILE A CA 1
ATOM 2389 C C . ILE A 1 306 ? -18.707 -12.400 6.000 1.00 92.62 306 ILE A C 1
ATOM 2391 O O . ILE A 1 306 ? -19.626 -12.136 6.779 1.00 92.62 306 ILE A O 1
ATOM 2395 N N . LEU A 1 307 ? -17.463 -12.664 6.415 1.00 91.56 307 LEU A N 1
ATOM 2396 C CA . LEU A 1 307 ? -17.082 -12.676 7.825 1.00 91.56 307 LEU A CA 1
ATOM 2397 C C . LEU A 1 307 ? -17.277 -11.297 8.469 1.00 91.56 307 LEU A C 1
ATOM 2399 O O . LEU A 1 307 ? -17.908 -11.200 9.522 1.00 91.56 307 LEU A O 1
ATOM 2403 N N . SER A 1 308 ? -16.802 -10.232 7.818 1.00 92.62 308 SER A N 1
ATOM 2404 C CA . SER A 1 308 ? -16.946 -8.862 8.310 1.00 92.62 308 SER A CA 1
ATOM 2405 C C . SER A 1 308 ? -18.414 -8.481 8.468 1.00 92.62 308 SER A C 1
ATOM 2407 O O . SER A 1 308 ? -18.779 -7.957 9.515 1.00 92.62 308 SER A O 1
ATOM 2409 N N . LEU A 1 309 ? -19.276 -8.784 7.492 1.00 92.62 309 LEU A N 1
ATOM 2410 C CA . LEU A 1 309 ? -20.714 -8.510 7.590 1.00 92.62 309 LEU A CA 1
ATOM 2411 C C . LEU A 1 309 ? -21.385 -9.325 8.700 1.00 92.62 309 LEU A C 1
ATOM 2413 O O . LEU A 1 309 ? -22.214 -8.784 9.428 1.00 92.62 309 LEU A O 1
ATOM 2417 N N . GLY A 1 310 ? -21.014 -10.597 8.867 1.00 92.81 310 GLY A N 1
ATOM 2418 C CA . GLY A 1 310 ? -21.521 -11.441 9.949 1.00 92.81 310 GLY A CA 1
ATOM 2419 C C . GLY A 1 310 ? -21.193 -10.866 11.328 1.00 92.81 310 GLY A C 1
ATOM 2420 O O . GLY A 1 310 ? -22.094 -10.652 12.140 1.00 92.81 310 GLY A O 1
ATOM 2421 N N . VAL A 1 311 ? -19.919 -10.535 11.567 1.00 89.75 311 VAL A N 1
ATOM 2422 C CA . VAL A 1 311 ? -19.459 -9.895 12.813 1.00 89.75 311 VAL A CA 1
ATOM 2423 C C . VAL A 1 311 ? -20.156 -8.548 13.015 1.00 89.75 311 VAL A C 1
ATOM 2425 O O . VAL A 1 311 ? -20.683 -8.282 14.097 1.00 89.75 311 VAL A O 1
ATOM 2428 N N . GLN A 1 312 ? -20.236 -7.724 11.968 1.00 91.50 312 GLN A N 1
ATOM 2429 C CA . GLN A 1 312 ? -20.897 -6.423 12.025 1.00 91.50 312 GLN A CA 1
ATOM 2430 C C . GLN A 1 312 ? -22.361 -6.555 12.459 1.00 91.50 312 GLN A C 1
ATOM 2432 O O . GLN A 1 312 ? -22.795 -5.859 13.370 1.00 91.50 312 GLN A O 1
ATOM 2437 N N . MET A 1 313 ? -23.120 -7.468 11.852 1.00 90.88 313 MET A N 1
ATOM 2438 C CA . MET A 1 313 ? -24.543 -7.649 12.151 1.00 90.88 313 MET A CA 1
ATOM 2439 C C . MET A 1 313 ? -24.792 -8.185 13.564 1.00 90.88 313 MET A C 1
ATOM 2441 O O . MET A 1 313 ? -25.808 -7.842 14.168 1.00 90.88 313 MET A O 1
ATOM 2445 N N . ILE A 1 314 ? -23.879 -9.000 14.101 1.00 88.12 314 ILE A N 1
ATOM 2446 C CA . ILE A 1 314 ? -23.988 -9.546 15.460 1.00 88.12 314 ILE A CA 1
ATOM 2447 C C . ILE A 1 314 ? -23.723 -8.458 16.507 1.00 88.12 314 ILE A C 1
ATOM 2449 O O . ILE A 1 314 ? -24.526 -8.289 17.420 1.00 88.12 314 ILE A O 1
ATOM 2453 N N . PHE A 1 315 ? -22.628 -7.703 16.382 1.00 84.94 315 PHE A N 1
ATOM 2454 C CA . PHE A 1 315 ? -22.219 -6.745 17.416 1.00 84.94 315 PHE A CA 1
ATOM 2455 C C . PHE A 1 315 ? -22.818 -5.346 17.229 1.00 84.94 315 PHE A C 1
ATOM 2457 O O . PHE A 1 315 ? -23.235 -4.711 18.198 1.00 84.94 315 PHE A O 1
ATOM 2464 N N . MET A 1 316 ? -22.875 -4.840 15.995 1.00 89.38 316 MET A N 1
ATOM 2465 C CA . MET A 1 316 ? -23.291 -3.460 15.736 1.00 89.38 316 MET A CA 1
ATOM 2466 C C . MET A 1 316 ? -24.799 -3.271 15.901 1.00 89.38 316 MET A C 1
ATOM 2468 O O . MET A 1 316 ? -25.211 -2.227 16.392 1.00 89.38 316 MET A O 1
ATOM 2472 N N . ARG A 1 317 ? -25.626 -4.267 15.549 1.00 89.19 317 ARG A N 1
ATOM 2473 C CA . ARG A 1 317 ? -27.096 -4.151 15.596 1.00 89.19 317 ARG A CA 1
ATOM 2474 C C . ARG A 1 317 ? -27.607 -3.770 16.983 1.00 89.19 317 ARG A C 1
ATOM 2476 O O . ARG A 1 317 ? -28.488 -2.923 17.114 1.00 89.19 317 ARG A O 1
ATOM 2483 N N . ASP A 1 318 ? -27.076 -4.411 18.017 1.00 85.81 318 ASP A N 1
ATOM 2484 C CA . ASP A 1 318 ? -27.541 -4.192 19.384 1.00 85.81 318 ASP A CA 1
ATOM 2485 C C . ASP A 1 318 ? -26.989 -2.862 19.930 1.00 85.81 318 ASP A C 1
ATOM 2487 O O . ASP A 1 318 ? -27.727 -2.092 20.547 1.00 85.81 318 ASP A O 1
ATOM 2491 N N . LEU A 1 319 ? -25.738 -2.515 19.597 1.00 87.12 319 LEU A N 1
ATOM 2492 C CA . LEU A 1 319 ? -25.145 -1.210 19.915 1.00 87.12 319 LEU A CA 1
ATOM 2493 C C . LEU A 1 319 ? -25.877 -0.046 19.232 1.00 87.12 319 LEU A C 1
ATOM 2495 O O . LEU A 1 319 ? -26.113 0.987 19.857 1.00 87.12 319 LEU A O 1
ATOM 2499 N N . GLU A 1 320 ? -26.275 -0.207 17.973 1.00 91.06 320 GLU A N 1
ATOM 2500 C CA . GLU A 1 320 ? -27.005 0.804 17.212 1.00 91.06 320 GLU A CA 1
ATOM 2501 C C . GLU A 1 320 ? -28.381 1.082 17.825 1.00 91.06 320 GLU A C 1
ATOM 2503 O O . GLU A 1 320 ? -28.754 2.245 17.983 1.00 91.06 320 GLU A O 1
ATOM 2508 N N . LYS A 1 321 ? -29.105 0.038 18.248 1.00 87.44 321 LYS A N 1
ATOM 2509 C CA . LYS A 1 321 ? -30.399 0.185 18.934 1.00 87.44 321 LYS A CA 1
ATOM 2510 C C . LYS A 1 321 ? -30.277 0.917 20.271 1.00 87.44 321 LYS A C 1
ATOM 2512 O O . LYS A 1 321 ? -31.171 1.680 20.625 1.00 87.44 321 LYS A O 1
ATOM 2517 N N . MET A 1 322 ? -29.195 0.685 21.015 1.00 82.31 322 MET A N 1
ATOM 2518 C CA . MET A 1 322 ? -28.992 1.287 22.337 1.00 82.31 322 MET A CA 1
ATOM 2519 C C . MET A 1 322 ? -28.463 2.725 22.270 1.00 82.31 322 MET A C 1
ATOM 2521 O O . MET A 1 322 ? -28.932 3.600 22.998 1.00 82.31 322 MET A O 1
ATOM 2525 N N . ILE A 1 323 ? -27.466 2.972 21.421 1.00 85.19 323 ILE A N 1
ATOM 2526 C CA . ILE A 1 323 ? -26.712 4.233 21.381 1.00 85.19 323 ILE A CA 1
ATOM 2527 C C . ILE A 1 323 ? -27.305 5.187 20.329 1.00 85.19 323 ILE A C 1
ATOM 2529 O O . ILE A 1 323 ? -27.272 6.407 20.505 1.00 85.19 323 ILE A O 1
ATOM 2533 N N . GLY A 1 324 ? -27.885 4.642 19.259 1.00 88.00 324 GLY A N 1
ATOM 2534 C CA . GLY A 1 324 ? -28.369 5.368 18.089 1.00 88.00 324 GLY A CA 1
ATOM 2535 C C . GLY A 1 324 ? -27.350 5.403 16.944 1.00 88.00 324 GLY A C 1
ATOM 2536 O O . GLY A 1 324 ? -26.136 5.450 17.159 1.00 88.00 324 GLY A O 1
ATOM 2537 N N . TRP A 1 325 ? -27.866 5.443 15.712 1.00 90.94 325 TRP A N 1
ATOM 2538 C CA . TRP A 1 325 ? -27.089 5.312 14.470 1.00 90.94 325 TRP A CA 1
ATOM 2539 C C . TRP A 1 325 ? -25.991 6.381 14.291 1.00 90.94 325 TRP A C 1
ATOM 2541 O O . TRP A 1 325 ? -24.880 6.080 13.857 1.00 90.94 325 TRP A O 1
ATOM 2551 N N . HIS A 1 326 ? -26.258 7.633 14.677 1.00 92.69 326 HIS A N 1
ATOM 2552 C CA . HIS A 1 326 ? -25.326 8.751 14.482 1.00 92.69 326 HIS A CA 1
ATOM 2553 C C . HIS A 1 326 ? -24.052 8.593 15.327 1.00 92.69 326 HIS A C 1
ATOM 2555 O O . HIS A 1 326 ? -22.939 8.755 14.832 1.00 92.69 326 HIS A O 1
ATOM 2561 N N . ARG A 1 327 ? -24.198 8.219 16.602 1.00 92.31 327 ARG A N 1
ATOM 2562 C CA . ARG A 1 327 ? -23.068 8.023 17.524 1.00 92.31 327 ARG A CA 1
ATOM 2563 C C . ARG A 1 327 ? -22.252 6.798 17.158 1.00 92.31 327 ARG A C 1
ATOM 2565 O O . ARG A 1 327 ? -21.029 6.887 17.144 1.00 92.31 327 ARG A O 1
ATOM 2572 N N . ILE A 1 328 ? -22.910 5.680 16.848 1.00 92.38 328 ILE A N 1
ATOM 2573 C CA . ILE A 1 328 ? -22.189 4.460 16.481 1.00 92.38 328 ILE A CA 1
ATOM 2574 C C . ILE A 1 328 ? -21.405 4.661 15.179 1.00 92.38 328 ILE A C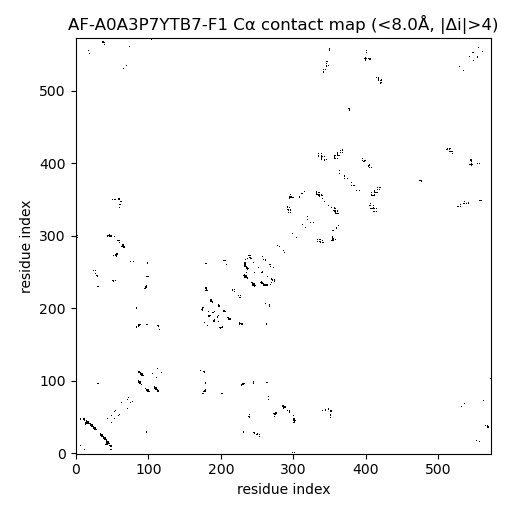 1
ATOM 2576 O O . ILE A 1 328 ? -20.258 4.237 15.101 1.00 92.38 328 ILE A O 1
ATOM 2580 N N . THR A 1 329 ? -21.960 5.408 14.215 1.00 94.25 329 THR A N 1
ATOM 2581 C CA . THR A 1 329 ? -21.262 5.783 12.974 1.00 94.25 329 THR A CA 1
ATOM 2582 C C . THR A 1 329 ? -20.013 6.618 13.261 1.00 94.25 329 THR A C 1
ATOM 2584 O O . THR A 1 329 ? -18.943 6.317 12.733 1.00 94.25 329 THR A O 1
ATOM 2587 N N . LEU A 1 330 ? -20.116 7.629 14.134 1.00 95.38 330 LEU A N 1
ATOM 2588 C CA . LEU A 1 330 ? -18.966 8.447 14.534 1.00 95.38 330 LEU A CA 1
ATOM 2589 C C . LEU A 1 330 ? -17.878 7.608 15.206 1.00 95.38 330 LEU A C 1
ATOM 2591 O O . LEU A 1 330 ? -16.714 7.718 14.829 1.00 95.38 330 LEU A O 1
ATOM 2595 N N . VAL A 1 331 ? -18.241 6.749 16.166 1.00 95.19 331 VAL A N 1
ATOM 2596 C CA . VAL A 1 331 ? -17.252 5.897 16.840 1.00 95.19 331 VAL A CA 1
ATOM 2597 C C . VAL A 1 331 ? -16.588 4.955 15.841 1.00 95.19 331 VAL A C 1
ATOM 2599 O O . VAL A 1 331 ? -15.365 4.845 15.835 1.00 95.19 331 VAL A O 1
ATOM 2602 N N . TYR A 1 332 ? -17.374 4.315 14.978 1.00 95.88 332 TYR A N 1
ATOM 2603 C CA . TYR A 1 332 ? -16.892 3.348 13.998 1.00 95.88 332 TYR A CA 1
ATOM 2604 C C . TYR A 1 332 ? -15.883 3.963 13.020 1.00 95.88 332 TYR A C 1
ATOM 2606 O O . TYR A 1 332 ? -14.788 3.433 12.849 1.00 95.88 332 TYR A O 1
ATOM 2614 N N . ILE A 1 333 ? -16.204 5.122 12.437 1.00 96.75 333 ILE A N 1
ATOM 2615 C CA . ILE A 1 333 ? -15.317 5.800 11.483 1.00 96.75 333 ILE A CA 1
ATOM 2616 C C . ILE A 1 333 ? -14.061 6.328 12.185 1.00 96.75 333 ILE A C 1
ATOM 2618 O O . ILE A 1 333 ? -12.950 6.058 11.735 1.00 96.75 333 ILE A O 1
ATOM 2622 N N . LEU A 1 334 ? -14.212 7.059 13.296 1.00 97.25 334 LEU A N 1
ATOM 2623 C CA . LEU A 1 334 ? -13.075 7.691 13.973 1.00 97.25 334 LEU A CA 1
ATOM 2624 C C . LEU A 1 334 ? -12.088 6.653 14.515 1.00 97.25 334 LEU A C 1
ATOM 2626 O O . LEU A 1 334 ? -10.884 6.784 14.309 1.00 97.25 334 LEU A O 1
ATOM 2630 N N . SER A 1 335 ? -12.587 5.603 15.168 1.00 97.69 335 SER A N 1
ATOM 2631 C CA . SER A 1 335 ? -11.731 4.533 15.687 1.00 97.69 335 SER A CA 1
ATOM 2632 C C . SER A 1 335 ? -11.074 3.718 14.575 1.00 97.69 335 SER A C 1
ATOM 2634 O O . SER A 1 335 ? -9.897 3.381 14.703 1.00 97.69 335 SER A O 1
ATOM 2636 N N . GLY A 1 336 ? -11.780 3.442 13.472 1.00 97.00 336 GLY A N 1
ATOM 2637 C CA . GLY A 1 336 ? -11.206 2.771 12.307 1.00 97.00 336 GLY A CA 1
ATOM 2638 C C . GLY A 1 336 ? -10.074 3.583 11.674 1.00 97.00 336 GLY A C 1
ATOM 2639 O O . GLY A 1 336 ? -9.007 3.035 11.410 1.00 97.00 336 GLY A O 1
ATOM 2640 N N . CYS A 1 337 ? -10.242 4.902 11.537 1.00 97.44 337 CYS A N 1
ATOM 2641 C CA . CYS A 1 337 ? -9.179 5.790 11.062 1.00 97.44 337 CYS A CA 1
ATOM 2642 C C . CYS A 1 337 ? -7.953 5.782 11.990 1.00 97.44 337 CYS A C 1
ATOM 2644 O O . CYS A 1 337 ? -6.824 5.718 11.508 1.00 97.44 337 CYS A O 1
ATOM 2646 N N . ILE A 1 338 ? -8.154 5.807 13.315 1.00 97.75 338 ILE A N 1
ATOM 2647 C CA . ILE A 1 338 ? -7.055 5.717 14.292 1.00 97.75 338 ILE A CA 1
ATOM 2648 C C . ILE A 1 338 ? -6.330 4.368 14.193 1.00 97.75 338 ILE A C 1
ATOM 2650 O O . ILE A 1 338 ? -5.101 4.342 14.240 1.00 97.75 338 ILE A O 1
ATOM 2654 N N . GLY A 1 339 ? -7.047 3.260 13.993 1.00 96.56 339 GLY A N 1
ATOM 2655 C CA . GLY A 1 339 ? -6.430 1.948 13.763 1.00 96.56 339 GLY A CA 1
ATOM 2656 C C . GLY A 1 339 ? -5.613 1.914 12.479 1.00 96.56 339 GLY A C 1
ATOM 2657 O O . GLY A 1 339 ? -4.428 1.591 12.513 1.00 96.56 339 GLY A O 1
ATOM 2658 N N . SER A 1 340 ? -6.205 2.347 11.366 1.00 95.56 340 SER A N 1
ATOM 2659 C CA . SER A 1 340 ? -5.526 2.404 10.068 1.00 95.56 340 SER A CA 1
ATOM 2660 C C . SER A 1 340 ? -4.272 3.290 10.109 1.00 95.56 340 SER A C 1
ATOM 2662 O O . SER A 1 340 ? -3.244 2.939 9.526 1.00 95.56 340 SER A O 1
ATOM 2664 N N . LEU A 1 341 ? -4.317 4.406 10.843 1.00 95.25 341 LEU A N 1
ATOM 2665 C CA . LEU A 1 341 ? -3.152 5.254 11.079 1.00 95.25 341 LEU A CA 1
ATOM 2666 C C . LEU A 1 341 ? -2.091 4.534 11.921 1.00 95.25 341 LEU A C 1
ATOM 2668 O O . LEU A 1 341 ? -0.920 4.547 11.555 1.00 95.25 341 LEU A O 1
ATOM 2672 N N . THR A 1 342 ? -2.503 3.873 13.008 1.00 94.88 342 THR A N 1
ATOM 2673 C CA . THR A 1 342 ? -1.617 3.092 13.889 1.00 94.88 342 THR A CA 1
ATOM 2674 C C . THR A 1 342 ? -0.865 2.023 13.096 1.00 94.88 342 THR A C 1
ATOM 2676 O O . THR A 1 342 ? 0.366 2.010 13.095 1.00 94.88 342 THR A O 1
ATOM 2679 N N . SER A 1 343 ? -1.583 1.183 12.348 1.00 93.06 343 SER A N 1
ATOM 2680 C CA . SER A 1 343 ? -0.975 0.178 11.471 1.00 93.06 343 SER A CA 1
ATOM 2681 C C . SER A 1 343 ? -0.051 0.803 10.425 1.00 93.06 343 SER A C 1
ATOM 2683 O O . SER A 1 343 ? 1.081 0.359 10.252 1.00 93.06 343 SER A O 1
ATOM 2685 N N . GLY A 1 344 ? -0.458 1.907 9.790 1.00 91.88 344 GLY A N 1
ATOM 2686 C CA . GLY A 1 344 ? 0.367 2.611 8.806 1.00 91.88 344 GLY A CA 1
ATOM 2687 C C . GLY A 1 344 ? 1.719 3.115 9.319 1.00 91.88 344 GLY A C 1
ATOM 2688 O O . GLY A 1 344 ? 2.613 3.393 8.512 1.00 91.88 344 GLY A O 1
ATOM 2689 N N . ILE A 1 345 ? 1.893 3.224 10.636 1.00 91.88 345 ILE A N 1
ATOM 2690 C CA . ILE A 1 345 ? 3.166 3.599 11.251 1.00 91.88 345 ILE A CA 1
ATOM 2691 C C . ILE A 1 345 ? 4.054 2.380 11.494 1.00 91.88 345 ILE A C 1
ATOM 2693 O O . ILE A 1 345 ? 5.249 2.454 11.212 1.00 91.88 345 ILE A O 1
ATOM 2697 N N . PHE A 1 346 ? 3.489 1.283 12.002 1.00 89.81 346 PHE A N 1
ATOM 2698 C CA . PHE A 1 346 ? 4.251 0.094 12.395 1.00 89.81 346 PHE A CA 1
ATOM 2699 C C . PHE A 1 346 ? 4.449 -0.919 11.257 1.00 89.81 346 PHE A C 1
ATOM 2701 O O . PHE A 1 346 ? 5.441 -1.644 11.256 1.00 89.81 346 PHE A O 1
ATOM 2708 N N . LEU A 1 347 ? 3.535 -0.952 10.285 1.00 88.56 347 LEU A N 1
ATOM 2709 C CA . LEU A 1 347 ? 3.506 -1.874 9.146 1.00 88.56 347 LEU A CA 1
ATOM 2710 C C . LEU A 1 347 ? 3.369 -1.083 7.829 1.00 88.56 347 LEU A C 1
ATOM 2712 O O . LEU A 1 347 ? 2.314 -1.085 7.175 1.00 88.56 347 LEU A O 1
ATOM 2716 N N . PRO A 1 348 ? 4.440 -0.371 7.415 1.00 87.81 348 PRO A N 1
ATOM 2717 C CA . PRO A 1 348 ? 4.396 0.555 6.286 1.00 87.81 348 PRO A CA 1
ATOM 2718 C C . PRO A 1 348 ? 4.187 -0.126 4.929 1.00 87.81 348 PRO A C 1
ATOM 2720 O O . PRO A 1 348 ? 3.723 0.522 3.998 1.00 87.81 348 PRO A O 1
ATOM 2723 N N . TYR A 1 349 ? 4.506 -1.414 4.808 1.00 86.81 349 TYR A N 1
ATOM 2724 C CA . TYR A 1 349 ? 4.482 -2.135 3.534 1.00 86.81 349 TYR A CA 1
ATOM 2725 C C . TYR A 1 349 ? 3.358 -3.167 3.412 1.00 86.81 349 TYR A C 1
ATOM 2727 O O . TYR A 1 349 ? 3.194 -3.757 2.348 1.00 86.81 349 TYR A O 1
ATOM 2735 N N . GLN A 1 350 ? 2.564 -3.362 4.466 1.00 86.50 350 GLN A N 1
ATOM 2736 C CA . GLN A 1 350 ? 1.380 -4.208 4.396 1.00 86.50 350 GLN A CA 1
ATOM 2737 C C . GLN A 1 350 ? 0.225 -3.433 3.761 1.00 86.50 350 GLN A C 1
ATOM 2739 O O . GLN A 1 350 ? -0.050 -2.291 4.134 1.00 86.50 350 GLN A O 1
ATOM 2744 N N . VAL A 1 351 ? -0.462 -4.071 2.815 1.00 90.06 351 VAL A N 1
ATOM 2745 C CA . VAL A 1 351 ? -1.715 -3.558 2.256 1.00 90.06 351 VAL A CA 1
ATOM 2746 C C . VAL A 1 351 ? -2.855 -3.969 3.177 1.00 90.06 351 VAL A C 1
ATOM 2748 O O . VAL A 1 351 ? -3.088 -5.159 3.385 1.00 90.06 351 VAL A O 1
ATOM 2751 N N . GLU A 1 352 ? -3.577 -2.990 3.712 1.00 89.75 352 GLU A N 1
ATOM 2752 C CA . GLU A 1 352 ? -4.690 -3.234 4.630 1.00 89.75 352 GLU A CA 1
ATOM 2753 C C . GLU A 1 352 ? -6.018 -2.785 4.015 1.00 89.75 352 GLU A C 1
ATOM 2755 O O . GLU A 1 352 ? -6.128 -1.731 3.375 1.00 89.75 352 GLU A O 1
ATOM 2760 N N . THR A 1 353 ? -7.039 -3.610 4.224 1.00 91.94 353 THR A N 1
ATOM 2761 C CA . THR A 1 353 ? -8.422 -3.350 3.830 1.00 91.94 353 THR A CA 1
ATOM 2762 C C . THR A 1 353 ? -9.345 -3.921 4.887 1.00 91.94 353 THR A C 1
ATOM 2764 O O . THR A 1 353 ? -9.022 -4.936 5.503 1.00 91.94 353 THR A O 1
ATOM 2767 N N . GLY A 1 354 ? -10.518 -3.328 5.033 1.00 91.69 354 GLY A N 1
ATOM 2768 C CA . GLY A 1 354 ? -11.587 -3.884 5.839 1.00 91.69 354 GLY A CA 1
ATOM 2769 C C . GLY A 1 354 ? -11.863 -3.079 7.094 1.00 91.69 354 GLY A C 1
ATOM 2770 O O . GLY A 1 354 ? -11.024 -2.315 7.573 1.00 91.69 354 GLY A O 1
ATOM 2771 N N . PRO A 1 355 ? -13.056 -3.270 7.662 1.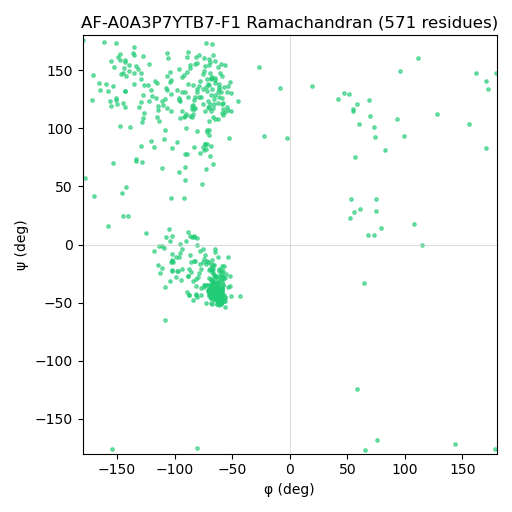00 93.62 355 PRO A N 1
ATOM 2772 C CA . PRO A 1 355 ? -13.461 -2.576 8.868 1.00 93.62 355 PRO A CA 1
ATOM 2773 C C . PRO A 1 355 ? -12.960 -3.231 10.157 1.00 93.62 355 PRO A C 1
ATOM 2775 O O . PRO A 1 355 ? -13.390 -2.823 11.233 1.00 93.62 355 PRO A O 1
ATOM 2778 N N . THR A 1 356 ? -12.106 -4.254 10.088 1.00 93.94 356 THR A N 1
ATOM 2779 C CA . THR A 1 356 ? -11.734 -5.092 11.239 1.00 93.94 356 THR A CA 1
ATOM 2780 C C . THR A 1 356 ? -11.289 -4.259 12.444 1.00 93.94 356 THR A C 1
ATOM 2782 O O . THR A 1 356 ? -11.821 -4.457 13.534 1.00 93.94 356 THR A O 1
ATOM 2785 N N . GLY A 1 357 ? -10.456 -3.228 12.255 1.00 94.50 357 GLY A N 1
ATOM 2786 C CA . GLY A 1 357 ? -10.100 -2.300 13.338 1.00 94.50 357 GLY A CA 1
ATOM 2787 C C . GLY A 1 357 ? -11.323 -1.635 13.989 1.00 94.50 357 GLY A C 1
ATOM 2788 O O . GLY A 1 357 ? -11.501 -1.691 15.208 1.00 94.50 357 GLY A O 1
ATOM 2789 N N . ALA A 1 358 ? -12.245 -1.089 13.193 1.00 95.94 358 ALA A N 1
ATOM 2790 C CA . ALA A 1 358 ? -13.484 -0.495 13.700 1.00 95.94 358 ALA A CA 1
ATOM 2791 C C . ALA A 1 358 ? -14.373 -1.517 14.441 1.00 95.94 358 ALA A C 1
ATOM 2793 O O . ALA A 1 358 ? -15.035 -1.167 15.417 1.00 95.94 358 ALA A O 1
ATOM 2794 N N . GLN A 1 359 ? -14.352 -2.793 14.046 1.00 95.38 359 GLN A N 1
ATOM 2795 C CA . GLN A 1 359 ? -15.046 -3.870 14.762 1.00 95.38 359 GLN A CA 1
ATOM 2796 C C . GLN A 1 359 ? -14.417 -4.149 16.133 1.00 95.38 359 GLN A C 1
ATOM 2798 O O . GLN A 1 359 ? -15.141 -4.322 17.115 1.00 95.38 359 GLN A O 1
ATOM 2803 N N . PHE A 1 360 ? -13.087 -4.101 16.248 1.00 95.94 360 PHE A N 1
ATOM 2804 C CA . PHE A 1 360 ? -12.410 -4.150 17.549 1.00 95.94 360 PHE A CA 1
ATOM 2805 C C . PHE A 1 360 ? -12.760 -2.943 18.428 1.00 95.94 360 PHE A C 1
ATOM 2807 O O . PHE A 1 360 ? -12.903 -3.089 19.641 1.00 95.94 360 PHE A O 1
ATOM 2814 N N . ALA A 1 361 ? -12.994 -1.763 17.849 1.00 96.81 361 ALA A N 1
ATOM 2815 C CA . ALA A 1 361 ? -13.496 -0.628 18.620 1.00 96.81 361 ALA A CA 1
ATOM 2816 C C . ALA A 1 361 ? -14.877 -0.903 19.235 1.00 96.81 361 ALA A C 1
ATOM 2818 O O . ALA A 1 361 ? -15.109 -0.526 20.383 1.00 96.81 361 ALA A O 1
ATOM 2819 N N . LEU A 1 362 ? -15.769 -1.610 18.525 1.00 94.69 362 LEU A N 1
ATOM 2820 C CA . LEU A 1 362 ? -17.063 -2.038 19.074 1.00 94.69 362 LEU A CA 1
ATOM 2821 C C . LEU A 1 362 ? -16.881 -2.956 20.290 1.00 94.69 362 LEU A C 1
ATOM 2823 O O . LEU A 1 362 ? -17.583 -2.787 21.286 1.00 94.69 362 LEU A O 1
ATOM 2827 N N . LEU A 1 363 ? -15.900 -3.866 20.261 1.00 93.56 363 LEU A N 1
ATOM 2828 C CA . LEU A 1 363 ? -15.555 -4.688 21.428 1.00 93.56 363 LEU A CA 1
ATOM 2829 C C . LEU A 1 363 ? -15.101 -3.818 22.611 1.00 93.56 363 LEU A C 1
ATOM 2831 O O . LEU A 1 363 ? -15.566 -4.026 23.731 1.00 93.56 363 LEU A O 1
ATOM 2835 N N . GLY A 1 364 ? -14.284 -2.790 22.363 1.00 94.19 364 GLY A N 1
ATOM 2836 C CA . GLY A 1 364 ? -13.880 -1.816 23.385 1.00 94.19 364 GLY A CA 1
ATOM 2837 C C . GLY A 1 364 ? -15.062 -1.052 23.994 1.00 94.19 364 GLY A C 1
ATOM 2838 O O . GLY A 1 364 ? -15.131 -0.886 25.211 1.00 94.19 364 GLY A O 1
ATOM 2839 N N . ILE A 1 365 ? -16.042 -0.655 23.176 1.00 92.56 365 ILE A N 1
ATOM 2840 C CA . ILE A 1 365 ? -17.280 -0.020 23.656 1.00 92.56 365 ILE A CA 1
ATOM 2841 C C . ILE A 1 365 ? -18.071 -0.984 24.546 1.00 92.56 365 ILE A C 1
ATOM 2843 O O . ILE A 1 365 ? -18.502 -0.593 25.629 1.00 92.56 365 ILE A O 1
ATOM 2847 N N . THR A 1 366 ? -18.242 -2.243 24.122 1.00 89.44 366 THR A N 1
ATOM 2848 C CA . THR A 1 366 ? -18.976 -3.243 24.922 1.00 89.44 366 THR A CA 1
ATOM 2849 C C . THR A 1 366 ? -18.303 -3.518 26.265 1.00 89.44 366 THR A C 1
ATOM 2851 O O . THR A 1 366 ? -18.994 -3.713 27.261 1.00 89.44 366 THR A O 1
ATOM 2854 N N . LEU A 1 367 ? -16.967 -3.473 26.327 1.00 90.88 367 LEU A N 1
ATOM 2855 C CA . LEU A 1 367 ? -16.222 -3.608 27.577 1.00 90.88 367 LEU A CA 1
ATOM 2856 C C . LEU A 1 367 ? -16.557 -2.470 28.553 1.00 90.88 367 LEU A C 1
ATOM 2858 O O . LEU A 1 367 ? -16.851 -2.729 29.721 1.00 90.88 367 LEU A O 1
ATOM 2862 N N . VAL A 1 368 ? -16.555 -1.220 28.077 1.00 89.94 368 VAL A N 1
ATOM 2863 C CA . VAL A 1 368 ? -16.904 -0.053 28.905 1.00 89.94 368 VAL A CA 1
ATOM 2864 C C . VAL A 1 368 ? -18.369 -0.093 29.339 1.00 89.94 368 VAL A C 1
ATOM 2866 O O . VAL A 1 368 ? -18.671 0.218 30.492 1.00 89.94 368 VAL A O 1
ATOM 2869 N N . ASP A 1 369 ? -19.269 -0.533 28.459 1.00 84.94 369 ASP A N 1
ATOM 2870 C CA . ASP A 1 369 ? -20.687 -0.706 28.780 1.00 84.94 369 ASP A CA 1
ATOM 2871 C C . ASP A 1 369 ? -20.897 -1.729 29.912 1.00 84.94 369 ASP A C 1
ATOM 2873 O O . ASP A 1 369 ? -21.589 -1.439 30.889 1.00 84.94 369 ASP A O 1
ATOM 2877 N N . PHE A 1 370 ? -20.208 -2.880 29.880 1.00 84.31 370 PHE A N 1
ATOM 2878 C CA . PHE A 1 370 ? -20.277 -3.867 30.967 1.00 84.31 370 PHE A CA 1
ATOM 2879 C C . PHE A 1 370 ? -19.751 -3.333 32.300 1.00 84.31 370 PHE A C 1
ATOM 2881 O O . PHE A 1 370 ? -20.359 -3.589 33.341 1.00 84.31 370 PHE A O 1
ATOM 2888 N N . ILE A 1 371 ? -18.647 -2.580 32.280 1.00 84.81 371 ILE A N 1
ATOM 2889 C CA . ILE A 1 371 ? -18.090 -1.952 33.486 1.00 84.81 371 ILE A CA 1
ATOM 2890 C C . ILE A 1 371 ? -19.085 -0.932 34.055 1.00 84.81 371 ILE A C 1
ATOM 2892 O O . ILE A 1 371 ? -19.284 -0.868 35.267 1.00 84.81 371 ILE A O 1
ATOM 2896 N N . HIS A 1 372 ? -19.759 -0.164 33.198 1.00 81.56 372 HIS A N 1
ATOM 2897 C CA . HIS A 1 372 ? -20.739 0.823 33.641 1.00 81.56 372 HIS A CA 1
ATOM 2898 C C . HIS A 1 372 ? -22.022 0.178 34.186 1.00 81.56 372 HIS A C 1
ATOM 2900 O O . HIS A 1 372 ? -22.569 0.612 35.202 1.00 81.56 372 HIS A O 1
ATOM 2906 N N . CYS A 1 373 ? -22.496 -0.887 33.542 1.00 80.44 373 CYS A N 1
ATOM 2907 C CA . CYS A 1 373 ? -23.705 -1.601 33.933 1.00 80.44 373 CYS A CA 1
ATOM 2908 C C . CYS A 1 373 ? -23.478 -2.670 35.012 1.00 80.44 373 CYS A C 1
ATOM 2910 O O . CYS A 1 373 ? -24.426 -3.373 35.359 1.00 80.44 373 CYS A O 1
ATOM 2912 N N . TRP A 1 374 ? -22.274 -2.768 35.583 1.00 79.50 374 TRP A N 1
ATOM 2913 C CA . TRP A 1 374 ? -21.853 -3.805 36.533 1.00 79.50 374 TRP A CA 1
ATOM 2914 C C . TRP A 1 374 ? -22.892 -4.150 37.609 1.00 79.50 374 TRP A C 1
ATOM 2916 O O . TRP A 1 374 ? -23.177 -5.320 37.855 1.00 79.50 374 TRP A O 1
ATOM 2926 N N . ASN A 1 375 ? -23.516 -3.130 38.205 1.00 79.00 375 ASN A N 1
ATOM 2927 C CA . ASN A 1 375 ? -24.482 -3.291 39.299 1.00 79.00 375 ASN A CA 1
ATOM 2928 C C . ASN A 1 375 ? -25.866 -3.802 38.850 1.00 79.00 375 ASN A C 1
ATOM 2930 O O . ASN A 1 375 ? -26.663 -4.236 39.681 1.00 79.00 375 ASN A O 1
ATOM 2934 N N . PHE A 1 376 ? -26.163 -3.748 37.552 1.00 77.19 376 PHE A N 1
ATOM 2935 C CA . PHE A 1 376 ? -27.452 -4.138 36.972 1.00 77.19 376 PHE A CA 1
ATOM 2936 C C . PHE A 1 376 ? -27.420 -5.525 36.323 1.00 77.19 376 PHE A C 1
ATOM 2938 O O . PHE A 1 376 ? -28.477 -6.104 36.061 1.00 77.19 376 PHE A O 1
ATOM 2945 N N . LEU A 1 377 ? -26.229 -6.075 36.072 1.00 74.69 377 LEU A N 1
ATOM 2946 C CA . LEU A 1 377 ? -26.075 -7.415 35.524 1.00 74.69 377 LEU A CA 1
ATOM 2947 C C . LEU A 1 377 ? -26.262 -8.461 36.628 1.00 74.69 377 LEU A C 1
ATOM 2949 O O . LEU A 1 377 ? -25.726 -8.339 37.726 1.00 74.69 377 LEU A O 1
ATOM 2953 N N . ALA A 1 378 ? -27.001 -9.529 36.321 1.00 81.00 378 ALA A N 1
ATOM 2954 C CA . ALA A 1 378 ? -27.147 -10.658 37.237 1.00 81.00 378 ALA A CA 1
ATOM 2955 C C . ALA A 1 378 ? -25.804 -11.376 37.484 1.00 81.00 378 ALA A C 1
ATOM 2957 O O . ALA A 1 378 ? -25.534 -11.793 38.604 1.00 81.00 378 ALA A O 1
ATOM 2958 N N . HIS A 1 379 ? -24.963 -11.484 36.446 1.00 85.12 379 HIS A N 1
ATOM 2959 C CA . HIS A 1 379 ? -23.677 -12.193 36.472 1.00 85.12 379 HIS A CA 1
ATOM 2960 C C . HIS A 1 379 ? -22.569 -11.338 35.814 1.00 85.12 379 HIS A C 1
ATOM 2962 O O . HIS A 1 379 ? -22.146 -11.636 34.693 1.00 85.12 379 HIS A O 1
ATOM 2968 N N . PRO A 1 380 ? -22.105 -10.253 36.464 1.00 82.00 380 PRO A N 1
ATOM 2969 C CA . PRO A 1 380 ? -21.194 -9.281 35.850 1.00 82.00 380 PRO A CA 1
ATOM 2970 C C . PRO A 1 380 ? -19.817 -9.874 35.524 1.00 82.00 380 PRO A C 1
ATOM 2972 O O . PRO A 1 380 ? -19.296 -9.663 34.431 1.00 82.00 380 PRO A O 1
ATOM 2975 N N . TRP A 1 381 ? -19.263 -10.698 36.420 1.00 87.00 381 TRP A N 1
ATOM 2976 C CA . TRP A 1 381 ? -17.964 -11.345 36.215 1.00 87.00 381 TRP A CA 1
ATOM 2977 C C . TRP A 1 381 ? -17.945 -12.293 35.017 1.00 87.00 381 TRP A C 1
ATOM 2979 O O . TRP A 1 381 ? -16.973 -12.302 34.270 1.00 87.00 381 TRP A O 1
ATOM 2989 N N . TYR A 1 382 ? -19.020 -13.055 34.794 1.00 87.81 382 TYR A N 1
ATOM 2990 C CA . TYR A 1 382 ? -19.110 -13.952 33.641 1.00 87.81 382 TYR A CA 1
ATOM 2991 C C . TYR A 1 382 ? -19.160 -13.168 32.323 1.00 87.81 382 TYR A C 1
ATOM 2993 O O . TYR A 1 382 ? -18.483 -13.526 31.361 1.00 87.81 382 TYR A O 1
ATOM 3001 N N . ALA A 1 383 ? -19.916 -12.064 32.287 1.00 84.75 383 ALA A N 1
ATOM 3002 C CA . ALA A 1 383 ? -19.977 -11.188 31.119 1.00 84.75 383 ALA A CA 1
ATOM 3003 C C . ALA A 1 383 ? -18.618 -10.529 30.821 1.00 84.75 383 ALA A C 1
ATOM 3005 O O . ALA A 1 383 ? -18.182 -10.539 29.667 1.00 84.75 383 ALA A O 1
ATOM 3006 N N . LEU A 1 384 ? -17.930 -10.027 31.856 1.00 88.94 384 LEU A N 1
ATOM 3007 C CA . LEU A 1 384 ? -16.598 -9.434 31.735 1.00 88.94 384 LEU A CA 1
ATOM 3008 C C . LEU A 1 384 ? -15.565 -10.465 31.265 1.00 88.94 384 LEU A C 1
ATOM 3010 O O . LEU A 1 384 ? -14.869 -10.223 30.283 1.00 88.94 384 LEU A O 1
ATOM 3014 N N . LEU A 1 385 ? -15.493 -11.625 31.925 1.00 90.75 385 LEU A N 1
ATOM 3015 C CA . LEU A 1 385 ? -14.547 -12.687 31.581 1.00 90.75 385 LEU A CA 1
ATOM 3016 C C . LEU A 1 385 ? -14.758 -13.166 30.144 1.00 90.75 385 LEU A C 1
ATOM 3018 O O . LEU A 1 385 ? -13.790 -13.324 29.411 1.00 90.75 385 LEU A O 1
ATOM 3022 N N . ARG A 1 386 ? -16.014 -13.337 29.714 1.00 89.44 386 ARG A N 1
ATOM 3023 C CA . ARG A 1 386 ? -16.344 -13.712 28.334 1.00 89.44 386 ARG A CA 1
ATOM 3024 C C . ARG A 1 386 ? -15.858 -12.670 27.325 1.00 89.44 386 ARG A C 1
ATOM 3026 O O . ARG A 1 386 ? -15.337 -13.050 26.282 1.00 89.44 386 ARG A O 1
ATOM 3033 N N . ASN A 1 387 ? -16.027 -11.378 27.614 1.00 90.25 387 ASN A N 1
ATOM 3034 C CA . ASN A 1 387 ? -15.566 -10.308 26.728 1.00 90.25 387 ASN A CA 1
ATOM 3035 C C . ASN A 1 387 ? -14.030 -10.236 26.673 1.00 90.25 387 ASN A C 1
ATOM 3037 O O . ASN A 1 387 ? -13.470 -10.215 25.583 1.00 90.25 387 ASN A O 1
ATOM 3041 N N . ILE A 1 388 ? -13.352 -10.297 27.824 1.00 92.62 388 ILE A N 1
ATOM 3042 C CA . ILE A 1 388 ? -11.882 -10.314 27.896 1.00 92.62 388 ILE A CA 1
ATOM 3043 C C . ILE A 1 388 ? -11.315 -11.543 27.179 1.00 92.62 388 ILE A C 1
ATOM 3045 O O . ILE A 1 388 ? -10.374 -11.413 26.401 1.00 92.62 388 ILE A O 1
ATOM 3049 N N . LEU A 1 389 ? -11.903 -12.723 27.394 1.00 94.62 389 LEU A N 1
ATOM 3050 C CA . LEU A 1 389 ? -11.495 -13.956 26.725 1.00 94.62 389 LEU A CA 1
ATOM 3051 C C . LEU A 1 389 ? -11.669 -13.846 25.207 1.00 94.62 389 LEU A C 1
ATOM 3053 O O . LEU A 1 389 ? -10.772 -14.232 24.466 1.00 94.62 389 LEU A O 1
ATOM 3057 N N . LEU A 1 390 ? -12.788 -13.282 24.739 1.00 93.19 390 LEU A N 1
ATOM 3058 C CA . LEU A 1 390 ? -13.018 -13.036 23.316 1.00 93.19 390 LEU A CA 1
ATOM 3059 C C . LEU A 1 390 ? -11.953 -12.099 22.733 1.00 93.19 390 LEU A C 1
ATOM 3061 O O . LEU A 1 390 ? -11.359 -12.421 21.709 1.00 93.19 390 LEU A O 1
ATOM 3065 N N . VAL A 1 391 ? -11.682 -10.970 23.393 1.00 93.69 391 VAL A N 1
ATOM 3066 C CA . VAL A 1 391 ? -10.654 -10.011 22.964 1.00 93.69 391 VAL A CA 1
ATOM 3067 C C . VAL A 1 391 ? -9.278 -10.679 22.915 1.00 93.69 391 VAL A C 1
ATOM 3069 O O . VAL A 1 391 ? -8.574 -10.555 21.916 1.00 93.69 391 VAL A O 1
ATOM 3072 N N . PHE A 1 392 ? -8.915 -11.444 23.946 1.00 94.75 392 PHE A N 1
ATOM 3073 C CA . PHE A 1 392 ? -7.654 -12.182 24.001 1.00 94.75 392 PHE A CA 1
ATOM 3074 C C . PHE A 1 392 ? -7.520 -13.193 22.853 1.00 94.75 392 PHE A C 1
ATOM 3076 O O . PHE A 1 392 ? -6.495 -13.223 22.171 1.00 94.75 392 PHE A O 1
ATOM 3083 N N . ILE A 1 393 ? -8.566 -13.985 22.599 1.00 94.56 393 ILE A N 1
ATOM 3084 C CA . ILE A 1 393 ? -8.601 -14.952 21.497 1.00 94.56 393 ILE A CA 1
ATOM 3085 C C . ILE A 1 393 ? -8.429 -14.241 20.150 1.00 94.56 393 ILE A C 1
ATOM 3087 O O . ILE A 1 393 ? -7.637 -14.688 19.325 1.00 94.56 393 ILE A O 1
ATOM 3091 N N . LEU A 1 394 ? -9.117 -13.119 19.932 1.00 93.69 394 LEU A N 1
ATOM 3092 C CA . LEU A 1 394 ? -9.035 -12.369 18.679 1.00 93.69 394 LEU A CA 1
ATOM 3093 C C . LEU A 1 394 ? -7.647 -11.754 18.450 1.00 93.69 394 LEU A C 1
ATOM 3095 O O . LEU A 1 394 ? -7.128 -11.860 17.343 1.00 93.69 394 LEU A O 1
ATOM 3099 N N . PHE A 1 395 ? -7.007 -11.188 19.479 1.00 94.19 395 PHE A N 1
ATOM 3100 C CA . PHE A 1 395 ? -5.616 -10.722 19.374 1.00 94.19 395 PHE A CA 1
ATOM 3101 C C . PHE A 1 395 ? -4.622 -11.874 19.162 1.00 94.19 395 PHE A C 1
ATOM 3103 O O . PHE A 1 395 ? -3.630 -11.698 18.456 1.00 94.19 395 PHE A O 1
ATOM 3110 N N . THR A 1 396 ? -4.898 -13.059 19.720 1.00 92.94 396 THR A N 1
ATOM 3111 C CA . THR A 1 396 ? -4.082 -14.267 19.501 1.00 92.94 396 THR A CA 1
ATOM 3112 C C . THR A 1 396 ? -4.205 -14.768 18.061 1.00 92.94 396 THR A C 1
ATOM 3114 O O . THR A 1 396 ? -3.193 -15.038 17.421 1.00 92.94 396 THR A O 1
ATOM 3117 N N . PHE A 1 397 ? -5.422 -14.836 17.508 1.00 90.88 397 PHE A N 1
ATOM 3118 C CA . PHE A 1 397 ? -5.624 -15.098 16.077 1.00 90.88 397 PHE A CA 1
ATOM 3119 C C . PHE A 1 397 ? -5.009 -14.008 15.201 1.00 90.88 397 PHE A C 1
ATOM 3121 O O . PHE A 1 397 ? -4.553 -14.289 14.097 1.00 90.88 397 PHE A O 1
ATOM 3128 N N . GLY A 1 398 ? -4.943 -12.783 15.715 1.00 88.19 398 GLY A N 1
ATOM 3129 C CA . GLY A 1 398 ? -4.276 -11.662 15.078 1.00 88.19 398 GLY A CA 1
ATOM 3130 C C . GLY A 1 398 ? -2.760 -11.790 14.919 1.00 88.19 398 GLY A C 1
ATOM 3131 O O . GLY A 1 398 ? -2.154 -10.959 14.259 1.00 88.19 398 GLY A O 1
ATOM 3132 N N . LEU A 1 399 ? -2.147 -12.837 15.482 1.00 89.12 399 LEU A N 1
ATOM 3133 C CA . LEU A 1 399 ? -0.751 -13.209 15.229 1.00 89.12 399 LEU A CA 1
ATOM 3134 C C . LEU A 1 399 ? -0.572 -13.989 13.912 1.00 89.12 399 LEU A C 1
ATOM 3136 O O . LEU A 1 399 ? 0.516 -14.503 13.643 1.00 89.12 399 LEU A O 1
ATOM 3140 N N . LEU A 1 400 ? -1.640 -14.132 13.122 1.00 86.94 400 LEU A N 1
ATOM 3141 C CA . LEU A 1 400 ? -1.616 -14.674 11.768 1.00 86.94 400 LEU A CA 1
ATOM 3142 C C . LEU A 1 400 ? -1.446 -13.538 10.742 1.00 86.94 400 LEU A C 1
ATOM 3144 O O . LEU A 1 400 ? -2.049 -12.478 10.903 1.00 86.94 400 LEU A O 1
ATOM 3148 N N . PRO A 1 401 ? -0.740 -13.775 9.618 1.00 79.75 401 PRO A N 1
ATOM 3149 C CA . PRO A 1 401 ? -0.321 -12.734 8.668 1.00 79.75 401 PRO A CA 1
ATOM 3150 C C . PRO A 1 401 ? -1.457 -11.960 7.980 1.00 79.75 401 PRO A C 1
ATOM 3152 O O . PRO A 1 401 ? -1.203 -10.964 7.308 1.00 79.75 401 PRO A O 1
ATOM 3155 N N . TRP A 1 402 ? -2.706 -12.406 8.102 1.00 81.25 402 TRP A N 1
ATOM 3156 C CA . TRP A 1 402 ? -3.856 -11.773 7.451 1.00 81.25 402 TRP A CA 1
ATOM 3157 C C . TRP A 1 402 ? -4.615 -10.787 8.340 1.00 81.25 402 TRP A C 1
ATOM 3159 O O . TRP A 1 402 ? -5.487 -10.084 7.833 1.00 81.25 402 TRP A O 1
ATOM 3169 N N . ILE A 1 403 ? -4.333 -10.754 9.644 1.00 88.12 403 ILE A N 1
ATOM 3170 C CA . ILE A 1 403 ? -5.057 -9.927 10.612 1.00 88.12 403 ILE A CA 1
ATOM 3171 C C . ILE A 1 403 ? -4.092 -8.900 11.188 1.00 88.12 403 ILE A C 1
ATOM 3173 O O . ILE A 1 403 ? -3.051 -9.258 11.713 1.00 88.12 403 ILE A O 1
ATOM 3177 N N . ASP A 1 404 ? -4.456 -7.623 11.120 1.00 91.56 404 ASP A N 1
ATOM 3178 C CA . ASP A 1 404 ? -3.597 -6.524 11.554 1.00 91.56 404 ASP A CA 1
ATOM 3179 C C . ASP A 1 404 ? -3.810 -6.170 13.030 1.00 91.56 404 ASP A C 1
ATOM 3181 O O . ASP A 1 404 ? -4.750 -5.465 13.410 1.00 91.56 404 ASP A O 1
ATOM 3185 N N . ASN A 1 405 ? -2.909 -6.645 13.885 1.00 93.88 405 ASN A N 1
ATOM 3186 C CA . ASN A 1 405 ? -2.998 -6.395 15.318 1.00 93.88 405 ASN A CA 1
ATOM 3187 C C . ASN A 1 405 ? -2.721 -4.940 15.712 1.00 93.88 405 ASN A C 1
ATOM 3189 O O . ASN A 1 405 ? -3.283 -4.475 16.706 1.00 93.88 405 ASN A O 1
ATOM 3193 N N . TYR A 1 406 ? -1.913 -4.195 14.952 1.00 93.94 406 TYR A N 1
ATOM 3194 C CA . TYR A 1 406 ? -1.685 -2.775 15.235 1.00 93.94 406 TYR A CA 1
ATOM 3195 C C . TYR A 1 406 ? -2.931 -1.942 14.962 1.00 93.94 406 TYR A C 1
ATOM 3197 O O . TYR A 1 406 ? -3.285 -1.091 15.784 1.00 93.94 406 TYR A O 1
ATOM 3205 N N . ALA A 1 407 ? -3.622 -2.212 13.853 1.00 95.38 407 ALA A N 1
ATOM 3206 C CA . ALA A 1 407 ? -4.896 -1.575 13.559 1.00 95.38 407 ALA A CA 1
ATOM 3207 C C . ALA A 1 407 ? -5.940 -1.911 14.627 1.00 95.38 407 ALA A C 1
ATOM 3209 O O . ALA A 1 407 ? -6.562 -1.010 15.194 1.00 95.38 407 ALA A O 1
ATOM 3210 N N . ASN A 1 408 ? -6.067 -3.195 14.970 1.00 96.00 408 ASN A N 1
ATOM 3211 C CA . ASN A 1 408 ? -7.011 -3.672 15.978 1.00 96.00 408 ASN A CA 1
ATOM 3212 C C . ASN A 1 408 ? -6.749 -3.054 17.360 1.00 96.00 408 ASN A C 1
ATOM 3214 O O . ASN A 1 408 ? -7.682 -2.586 18.011 1.00 96.00 408 ASN A O 1
ATOM 3218 N N . ALA A 1 409 ? -5.488 -2.990 17.798 1.00 96.62 409 ALA A N 1
ATOM 3219 C CA . ALA A 1 409 ? -5.107 -2.390 19.076 1.00 96.62 409 ALA A CA 1
ATOM 3220 C C . ALA A 1 409 ? -5.372 -0.877 19.110 1.00 96.62 409 ALA A C 1
ATOM 3222 O O . ALA A 1 409 ? -5.965 -0.377 20.070 1.00 96.62 409 ALA A O 1
ATOM 3223 N N . GLY A 1 410 ? -4.982 -0.154 18.053 1.00 97.00 410 GLY A N 1
ATOM 3224 C CA . GLY A 1 410 ? -5.208 1.287 17.940 1.00 97.00 410 GLY A CA 1
ATOM 3225 C C . GLY A 1 410 ? -6.697 1.643 17.953 1.00 97.00 410 GLY A C 1
ATOM 3226 O O . GLY A 1 410 ? -7.129 2.528 18.697 1.00 97.00 410 GLY A O 1
ATOM 3227 N N . SER A 1 411 ? -7.511 0.907 17.194 1.00 97.44 411 SER A N 1
ATOM 3228 C CA . SER A 1 411 ? -8.961 1.098 17.175 1.00 97.44 411 SER A CA 1
ATOM 3229 C C . SER A 1 411 ? -9.638 0.688 18.481 1.00 97.44 411 SER A C 1
ATOM 3231 O O . SER A 1 411 ? -10.536 1.400 18.925 1.00 97.44 411 SER A O 1
ATOM 3233 N N . PHE A 1 412 ? -9.212 -0.401 19.130 1.00 97.44 412 PHE A N 1
ATOM 3234 C CA . PHE A 1 412 ? -9.744 -0.826 20.431 1.00 97.44 412 PHE A CA 1
ATOM 3235 C C . PHE A 1 412 ? -9.528 0.253 21.501 1.00 97.44 412 PHE A C 1
ATOM 3237 O O . PHE A 1 412 ? -10.477 0.654 22.181 1.00 97.44 412 PHE A O 1
ATOM 3244 N N . LEU A 1 413 ? -8.308 0.797 21.592 1.00 97.62 413 LEU A N 1
ATOM 3245 C CA . LEU A 1 413 ? -7.983 1.891 22.510 1.00 97.62 413 LEU A CA 1
ATOM 3246 C C . LEU A 1 413 ? -8.792 3.157 22.192 1.00 97.62 413 LEU A C 1
ATOM 3248 O O . LEU A 1 413 ? -9.374 3.769 23.091 1.00 97.62 413 LEU A O 1
ATOM 3252 N N . SER A 1 414 ? -8.889 3.526 20.910 1.00 97.81 414 SER A N 1
ATOM 3253 C CA . SER A 1 414 ? -9.724 4.652 20.484 1.00 97.81 414 SER A CA 1
ATOM 3254 C C . SER A 1 414 ? -11.205 4.425 20.800 1.00 97.81 414 SER A C 1
ATOM 3256 O O . SER A 1 414 ? -11.891 5.378 21.159 1.00 97.81 414 SER A O 1
ATOM 3258 N N . GLY A 1 415 ? -11.710 3.197 20.668 1.00 96.81 415 GLY A N 1
ATOM 3259 C CA . GLY A 1 415 ? -13.088 2.822 20.975 1.00 96.81 415 GLY A CA 1
ATOM 3260 C C . GLY A 1 415 ? -13.413 2.990 22.456 1.00 96.81 415 GLY A C 1
ATOM 3261 O O . GLY A 1 415 ? -14.444 3.571 22.787 1.00 96.81 415 GLY A O 1
ATOM 3262 N N . ILE A 1 416 ? -12.499 2.584 23.347 1.00 96.06 416 ILE A N 1
ATOM 3263 C CA . ILE A 1 416 ? -12.623 2.813 24.795 1.00 96.06 416 ILE A CA 1
ATOM 3264 C C . ILE A 1 416 ? -12.703 4.314 25.094 1.00 96.06 416 ILE A C 1
ATOM 3266 O O . ILE A 1 416 ? -13.633 4.748 25.771 1.00 96.06 416 ILE A O 1
ATOM 3270 N N . LEU A 1 417 ? -11.790 5.129 24.559 1.00 96.50 417 LEU A N 1
ATOM 3271 C CA . LEU A 1 417 ? -11.796 6.579 24.797 1.00 96.50 417 LEU A CA 1
ATOM 3272 C C . LEU A 1 417 ? -13.061 7.254 24.246 1.00 96.50 417 LEU A C 1
ATOM 3274 O O . LEU A 1 417 ? -13.718 8.013 24.958 1.00 96.50 417 LEU A O 1
ATOM 3278 N N . LEU A 1 418 ? -13.443 6.939 23.004 1.00 95.75 418 LEU A N 1
ATOM 3279 C CA . LEU A 1 418 ? -14.652 7.471 22.369 1.00 95.75 418 LEU A CA 1
ATOM 3280 C C . LEU A 1 418 ? -15.927 7.013 23.076 1.00 95.75 418 LEU A C 1
ATOM 3282 O O . LEU A 1 418 ? -16.917 7.746 23.063 1.00 95.75 418 LEU A O 1
ATOM 3286 N N . SER A 1 419 ? -15.910 5.845 23.725 1.00 93.38 419 SER A N 1
ATOM 3287 C CA . SER A 1 419 ? -17.065 5.368 24.476 1.00 93.38 419 SER A CA 1
ATOM 3288 C C . SER A 1 419 ? -17.410 6.319 25.628 1.00 93.38 419 SER A C 1
ATOM 3290 O O . SER A 1 419 ? -18.564 6.719 25.768 1.00 93.38 419 SER A O 1
ATOM 3292 N N . PHE A 1 420 ? -16.406 6.801 26.370 1.00 91.19 420 PHE A N 1
ATOM 3293 C CA . PHE A 1 420 ? -16.600 7.766 27.455 1.00 91.19 420 PHE A CA 1
ATOM 3294 C C . PHE A 1 420 ? -17.116 9.128 26.971 1.00 91.19 420 PHE A C 1
ATOM 3296 O O . PHE A 1 420 ? -17.816 9.817 27.712 1.00 91.19 420 PHE A O 1
ATOM 3303 N N . ILE A 1 421 ? -16.802 9.500 25.728 1.00 91.69 421 ILE A N 1
ATOM 3304 C CA . ILE A 1 421 ? -17.174 10.785 25.126 1.00 91.69 421 ILE A CA 1
ATOM 3305 C C . ILE A 1 421 ? -18.598 10.738 24.550 1.00 91.69 421 ILE A C 1
ATOM 3307 O O . ILE A 1 421 ? -19.399 11.641 24.791 1.00 91.69 421 ILE A O 1
ATOM 3311 N N . LEU A 1 422 ? -18.922 9.697 23.776 1.00 89.44 422 LEU A N 1
ATOM 3312 C CA . LEU A 1 422 ? -20.109 9.670 22.912 1.00 89.44 422 LEU A CA 1
ATOM 3313 C C . LEU A 1 422 ? -21.279 8.850 23.473 1.00 89.44 422 LEU A C 1
ATOM 3315 O O . LEU A 1 422 ? -22.431 9.088 23.076 1.00 89.44 422 LEU A O 1
ATOM 3319 N N . LEU A 1 423 ? -21.043 7.904 24.392 1.00 84.50 423 LEU A N 1
ATOM 3320 C CA . LEU A 1 423 ? -22.138 7.083 24.906 1.00 84.50 423 LEU A CA 1
ATOM 3321 C C . LEU A 1 423 ? -23.047 7.890 25.839 1.00 84.50 423 LEU A C 1
ATOM 3323 O O . LEU A 1 423 ? -22.597 8.624 26.731 1.00 84.50 423 LEU A O 1
ATOM 3327 N N . PRO A 1 424 ? -24.373 7.747 25.679 1.00 74.12 424 PRO A N 1
ATOM 3328 C CA . PRO A 1 424 ? -25.309 8.254 26.653 1.00 74.12 424 PRO A CA 1
ATOM 3329 C C . PRO A 1 424 ? -25.258 7.336 27.879 1.00 74.12 424 PRO A C 1
ATOM 3331 O O . PRO A 1 424 ? -26.080 6.439 28.009 1.00 74.12 424 PRO A O 1
ATOM 3334 N N . PHE A 1 425 ? -24.342 7.591 28.818 1.00 66.12 425 PHE A N 1
ATOM 3335 C CA . PHE A 1 425 ? -24.419 7.047 30.179 1.00 66.12 425 PHE A CA 1
ATOM 3336 C C . PHE A 1 425 ? -25.627 7.670 30.889 1.00 66.12 425 PHE A C 1
ATOM 3338 O O . PHE A 1 425 ? -25.514 8.576 31.717 1.00 66.12 425 PHE A O 1
ATOM 3345 N N . ARG A 1 426 ? -26.833 7.312 30.454 1.00 54.22 426 ARG A N 1
ATOM 3346 C CA . ARG A 1 426 ? -28.057 7.622 31.174 1.00 54.22 426 ARG A CA 1
ATOM 3347 C C . ARG A 1 426 ? -28.160 6.567 32.260 1.00 54.22 426 ARG A C 1
ATOM 3349 O O . ARG A 1 426 ? -28.646 5.469 32.019 1.00 54.22 426 ARG A O 1
ATOM 3356 N N . GLY A 1 427 ? -27.723 6.920 33.467 1.00 47.22 427 GLY A N 1
ATOM 3357 C CA . GLY A 1 427 ? -28.342 6.332 34.646 1.00 47.22 427 GLY A CA 1
ATOM 3358 C C . GLY A 1 427 ? -29.843 6.574 34.509 1.00 47.22 427 GLY A C 1
ATOM 3359 O O . GLY A 1 427 ? -30.248 7.726 34.385 1.00 47.22 427 GLY A O 1
ATOM 3360 N N . PHE A 1 428 ? -30.606 5.491 34.379 1.00 38.88 428 PHE A N 1
ATOM 3361 C CA . PHE A 1 428 ? -32.065 5.410 34.370 1.00 38.88 428 PHE A CA 1
ATOM 3362 C C . PHE A 1 428 ? -32.799 6.746 34.597 1.00 38.88 428 PHE A C 1
ATOM 3364 O O . PHE A 1 428 ? -33.121 7.101 35.726 1.00 38.88 428 PHE A O 1
ATOM 3371 N N . ILE A 1 429 ? -33.119 7.459 33.514 1.00 33.06 429 ILE A N 1
ATOM 3372 C CA . ILE A 1 429 ? -34.257 8.383 33.514 1.00 33.06 429 ILE A CA 1
ATOM 3373 C C . ILE A 1 429 ? -35.452 7.537 33.080 1.00 33.06 429 ILE A C 1
ATOM 3375 O O . ILE A 1 429 ? -35.846 7.548 31.918 1.00 33.06 429 ILE A O 1
ATOM 3379 N N . TYR A 1 430 ? -35.992 6.745 34.005 1.00 31.88 430 TYR A N 1
ATOM 3380 C CA . TYR A 1 430 ? -37.439 6.591 34.013 1.00 31.88 430 TYR A CA 1
ATOM 3381 C C . TYR A 1 430 ? -37.946 7.825 34.763 1.00 31.88 430 TYR A C 1
ATOM 3383 O O . TYR A 1 430 ? -37.553 8.004 35.919 1.00 31.88 430 TYR A O 1
ATOM 3391 N N . PRO A 1 431 ? -38.741 8.720 34.152 1.00 29.09 431 PRO A N 1
ATOM 3392 C CA . PRO A 1 431 ? -39.474 9.679 34.963 1.00 29.09 431 PRO A CA 1
ATOM 3393 C C . PRO A 1 431 ? -40.320 8.864 35.956 1.00 29.09 431 PRO A C 1
ATOM 3395 O O . PRO A 1 431 ? -40.906 7.856 35.543 1.00 29.09 431 PRO A O 1
ATOM 3398 N N . PRO A 1 432 ? -40.382 9.221 37.252 1.00 33.31 432 PRO A N 1
ATOM 3399 C CA . PRO A 1 432 ? -41.363 8.605 38.124 1.00 33.31 432 PRO A CA 1
ATOM 3400 C C . PRO A 1 432 ? -42.738 8.904 37.526 1.00 33.31 432 PRO A C 1
ATOM 3402 O O . PRO A 1 432 ? -43.172 10.055 37.462 1.00 33.31 432 PRO A O 1
ATOM 3405 N N . VAL A 1 433 ? -43.425 7.865 37.057 1.00 45.38 433 VAL A N 1
ATOM 3406 C CA . VAL A 1 433 ? -44.866 7.927 36.830 1.00 45.38 433 VAL A CA 1
ATOM 3407 C C . VAL A 1 433 ? -45.497 8.035 38.215 1.00 45.38 433 VAL A C 1
ATOM 3409 O O . VAL A 1 433 ? -45.769 7.032 38.860 1.00 45.38 433 VAL A O 1
ATOM 3412 N N . SER A 1 434 ? -45.591 9.255 38.740 1.00 39.78 434 SER A N 1
ATOM 3413 C CA . SER A 1 434 ? -46.438 9.628 39.885 1.00 39.78 434 SER A CA 1
ATOM 3414 C C . SER A 1 434 ? -46.329 11.126 40.184 1.00 39.78 434 SER A C 1
ATOM 3416 O O . SER A 1 434 ? -46.015 11.540 41.291 1.00 39.78 434 SER A O 1
ATOM 3418 N N . LEU A 1 435 ? -46.628 11.968 39.192 1.00 35.19 435 LEU A N 1
ATOM 3419 C CA . LEU A 1 435 ? -47.119 13.324 39.480 1.00 35.19 435 LEU A CA 1
ATOM 3420 C C . LEU A 1 435 ? -48.239 13.771 38.528 1.00 35.19 435 LEU A C 1
ATOM 3422 O O . LEU A 1 435 ? -48.457 14.958 38.326 1.00 35.19 435 LEU A O 1
ATOM 3426 N N . THR A 1 436 ? -48.970 12.819 37.943 1.00 33.88 436 THR A N 1
ATOM 3427 C CA . THR A 1 436 ? -50.225 13.086 37.216 1.00 33.88 436 THR A CA 1
ATOM 3428 C C . THR A 1 436 ? -51.452 12.480 37.902 1.00 33.88 436 THR A C 1
ATOM 3430 O O . THR A 1 436 ? -52.572 12.723 37.470 1.00 33.88 436 THR A O 1
ATOM 3433 N N . ALA A 1 437 ? -51.281 11.771 39.024 1.00 37.72 437 ALA A N 1
ATOM 3434 C CA . ALA A 1 437 ? -52.390 11.190 39.787 1.00 37.72 437 ALA A CA 1
ATOM 3435 C C . ALA A 1 437 ? -53.016 12.149 40.824 1.00 37.72 437 ALA A C 1
ATOM 3437 O O . ALA A 1 437 ? -53.856 11.725 41.608 1.00 37.72 437 ALA A O 1
ATOM 3438 N N . SER A 1 438 ? -52.634 13.432 40.844 1.00 33.16 438 SER A N 1
ATOM 3439 C CA . SER A 1 438 ? -53.154 14.415 41.816 1.00 33.16 438 SER A CA 1
ATOM 3440 C C . SER A 1 438 ? -54.128 15.443 41.229 1.00 33.16 438 SER A C 1
ATOM 3442 O O . SER A 1 438 ? -54.515 16.361 41.941 1.00 33.16 438 SER A O 1
ATOM 3444 N N . ILE A 1 439 ? -54.543 15.314 39.960 1.00 35.47 439 ILE A N 1
ATOM 3445 C CA . ILE A 1 439 ? -55.537 16.228 39.349 1.00 35.47 439 ILE A CA 1
ATOM 3446 C C . ILE A 1 439 ? -56.832 15.508 38.914 1.00 35.47 439 ILE A C 1
ATOM 3448 O O . ILE A 1 439 ? -57.824 16.155 38.605 1.00 35.47 439 ILE A O 1
ATOM 3452 N N . ALA A 1 440 ? -56.910 14.177 38.998 1.00 30.66 440 ALA A N 1
ATOM 3453 C CA . ALA A 1 440 ? -58.119 13.426 38.635 1.00 30.66 440 ALA A CA 1
ATOM 3454 C C . ALA A 1 440 ? -58.934 12.939 39.852 1.00 30.66 440 ALA A C 1
ATOM 3456 O O . ALA A 1 440 ? -59.455 11.830 39.850 1.00 30.66 440 ALA A O 1
ATOM 3457 N N . THR A 1 441 ? -59.061 13.758 40.900 1.00 34.81 441 THR A N 1
ATOM 3458 C CA . THR A 1 441 ? -60.110 13.595 41.925 1.00 34.81 441 THR A CA 1
ATOM 3459 C C . THR A 1 441 ? -61.110 14.738 41.823 1.00 34.81 441 THR A C 1
ATOM 3461 O O . THR A 1 441 ? -61.222 15.578 42.707 1.00 34.81 441 THR A O 1
ATOM 3464 N N . SER A 1 442 ? -61.829 14.786 40.709 1.00 37.12 442 SER A N 1
ATOM 3465 C CA . SER A 1 442 ? -63.197 15.295 40.669 1.00 37.12 442 SER A CA 1
ATOM 3466 C C . SER A 1 442 ? -63.849 14.728 39.412 1.00 37.12 442 SER A C 1
ATOM 3468 O O . SER A 1 442 ? -63.211 14.692 38.367 1.00 37.12 442 SER A O 1
ATOM 3470 N N . VAL A 1 443 ? -65.104 14.304 39.541 1.00 32.03 443 VAL A N 1
ATOM 3471 C CA . VAL A 1 443 ? -65.980 13.685 38.528 1.00 32.03 443 VAL A CA 1
ATOM 3472 C C . VAL A 1 443 ? -66.070 12.148 38.598 1.00 32.03 443 VAL A C 1
ATOM 3474 O O . VAL A 1 443 ? -65.311 11.406 37.989 1.00 32.03 443 VAL A O 1
ATOM 3477 N N . ASN A 1 444 ? -67.110 11.742 39.334 1.00 27.53 444 ASN A N 1
ATOM 3478 C CA . ASN A 1 444 ? -67.916 10.521 39.256 1.00 27.53 444 ASN A CA 1
ATOM 3479 C C . ASN A 1 444 ? -67.265 9.142 39.439 1.00 27.53 444 ASN A C 1
ATOM 3481 O O . ASN A 1 444 ? -66.783 8.502 38.510 1.00 27.53 444 ASN A O 1
ATOM 3485 N N . GLN A 1 445 ? -67.498 8.602 40.639 1.00 33.00 445 GLN A N 1
ATOM 3486 C CA . GLN A 1 445 ? -67.986 7.233 40.791 1.00 33.00 445 GLN A CA 1
ATOM 3487 C C . GLN A 1 445 ? -69.229 7.001 39.925 1.00 33.00 445 GLN A C 1
ATOM 3489 O O . GLN A 1 445 ? -70.117 7.851 39.881 1.00 33.00 445 GLN A O 1
ATOM 3494 N N . ASN A 1 446 ? -69.269 5.812 39.324 1.00 28.61 446 ASN A N 1
ATOM 3495 C CA . ASN A 1 446 ? -70.420 5.017 38.881 1.00 28.61 446 ASN A CA 1
ATOM 3496 C C . ASN A 1 446 ? -70.251 4.607 37.422 1.00 28.61 446 ASN A C 1
ATOM 3498 O O . ASN A 1 446 ? -70.337 5.461 36.546 1.00 28.61 446 ASN A O 1
ATOM 3502 N N . ILE A 1 447 ? -70.069 3.296 37.204 1.00 27.19 447 ILE A N 1
ATOM 3503 C CA . ILE A 1 447 ? -70.696 2.446 36.168 1.00 27.19 447 ILE A CA 1
ATOM 3504 C C . ILE A 1 447 ? -69.784 1.228 35.884 1.00 27.19 447 ILE A C 1
ATOM 3506 O O . ILE A 1 447 ? -68.772 1.330 35.203 1.00 27.19 447 ILE A O 1
ATOM 3510 N N . PHE A 1 448 ? -70.221 0.090 36.442 1.00 28.05 448 PHE A N 1
ATOM 3511 C CA . PHE A 1 448 ? -70.125 -1.295 35.946 1.00 28.05 448 PHE A CA 1
ATOM 3512 C C . PHE A 1 448 ? -68.791 -2.080 35.945 1.00 28.05 448 PHE A C 1
ATOM 3514 O O . PHE A 1 448 ? -67.959 -1.974 35.055 1.00 28.05 448 PHE A O 1
ATOM 3521 N N . ASP A 1 449 ? -68.693 -2.948 36.961 1.00 24.94 449 ASP A N 1
ATOM 3522 C CA . ASP A 1 449 ? -68.653 -4.425 36.890 1.00 24.94 449 ASP A CA 1
ATOM 3523 C C . ASP A 1 449 ? -67.628 -5.194 36.024 1.00 24.94 449 ASP A C 1
ATOM 3525 O O . ASP A 1 449 ? -67.685 -5.230 34.803 1.00 24.94 449 ASP A O 1
ATOM 3529 N N . ASN A 1 450 ? -66.795 -5.951 36.755 1.00 23.92 450 ASN A N 1
ATOM 3530 C CA . ASN A 1 450 ? -66.631 -7.416 36.741 1.00 23.92 450 ASN A CA 1
ATOM 3531 C C . ASN A 1 450 ? -66.407 -8.212 35.431 1.00 23.92 450 ASN A C 1
ATOM 3533 O O . ASN A 1 450 ? -67.263 -8.286 34.560 1.00 23.92 450 ASN A O 1
ATOM 3537 N N . ASN A 1 451 ? -65.352 -9.045 35.507 1.00 23.72 451 ASN A N 1
ATOM 3538 C CA . ASN A 1 451 ? -65.105 -10.328 34.821 1.00 23.72 451 ASN A CA 1
ATOM 3539 C C . ASN A 1 451 ? -64.860 -10.310 33.299 1.00 23.72 451 ASN A C 1
ATOM 3541 O O . ASN A 1 451 ? -65.743 -9.948 32.540 1.00 23.72 451 ASN A O 1
ATOM 3545 N N . TYR A 1 452 ? -63.728 -10.869 32.838 1.00 23.61 452 TYR A N 1
ATOM 3546 C CA . TYR A 1 452 ? -63.688 -12.188 32.170 1.00 23.61 452 TYR A CA 1
ATOM 3547 C C . TYR A 1 452 ? -62.263 -12.579 31.716 1.00 23.61 452 TYR A C 1
ATOM 3549 O O . TYR A 1 452 ? -61.436 -11.745 31.361 1.00 23.61 452 TYR A O 1
ATOM 3557 N N . TYR A 1 453 ? -62.007 -13.884 31.755 1.00 24.48 453 TYR A N 1
ATOM 3558 C CA . TYR A 1 453 ? -60.775 -14.609 31.440 1.00 24.48 453 TYR A CA 1
ATOM 3559 C C . TYR A 1 453 ? -60.318 -14.547 29.961 1.00 24.48 453 TYR A C 1
ATOM 3561 O O . TYR A 1 453 ? -61.137 -14.457 29.055 1.00 24.48 453 TYR A O 1
ATOM 3569 N N . ASN A 1 454 ? -59.008 -14.789 29.770 1.00 25.62 454 ASN A N 1
ATOM 3570 C CA . ASN A 1 454 ? -58.328 -15.482 28.655 1.00 25.62 454 ASN A CA 1
ATOM 3571 C C . ASN A 1 454 ? -58.472 -14.986 27.202 1.00 25.62 454 ASN A C 1
ATOM 3573 O O . ASN A 1 454 ? -59.515 -15.155 26.590 1.00 25.62 454 ASN A O 1
ATOM 3577 N N . THR A 1 455 ? -57.338 -14.644 26.571 1.00 21.94 455 THR A N 1
ATOM 3578 C CA . THR A 1 455 ? -56.982 -15.080 25.196 1.00 21.94 455 THR A CA 1
ATOM 3579 C C . THR A 1 455 ? -55.456 -14.995 24.965 1.00 21.94 455 THR A C 1
ATOM 3581 O O . THR A 1 455 ? -54.855 -13.968 25.277 1.00 21.94 455 THR A O 1
ATOM 3584 N N . PRO A 1 456 ? -54.790 -16.036 24.418 1.00 25.83 456 PRO A N 1
ATOM 3585 C CA . PRO A 1 456 ? -53.407 -15.955 23.954 1.00 25.83 456 PRO A CA 1
ATOM 3586 C C . PRO A 1 456 ? -53.370 -15.680 22.443 1.00 25.83 456 PRO A C 1
ATOM 3588 O O . PRO A 1 456 ? -53.943 -16.437 21.659 1.00 25.83 456 PRO A O 1
ATOM 3591 N N . ILE A 1 457 ? -52.665 -14.631 22.013 1.00 24.31 457 ILE A N 1
ATOM 3592 C CA . ILE A 1 457 ? -52.394 -14.393 20.588 1.00 24.31 457 ILE A CA 1
ATOM 3593 C C . ILE A 1 457 ? -51.021 -14.973 20.249 1.00 24.31 457 ILE A C 1
ATOM 3595 O O . ILE A 1 457 ? -49.974 -14.482 20.667 1.00 24.31 457 ILE A O 1
ATOM 3599 N N . THR A 1 458 ? -51.070 -16.070 19.504 1.00 24.70 458 THR A N 1
ATOM 3600 C CA . THR A 1 458 ? -49.965 -16.745 18.828 1.00 24.70 458 THR A CA 1
ATOM 3601 C C . THR A 1 458 ? -49.540 -15.967 17.575 1.00 24.70 458 THR A C 1
ATOM 3603 O O . THR A 1 458 ? -50.364 -15.370 16.889 1.00 24.70 458 THR A O 1
ATOM 3606 N N . SER A 1 459 ? -48.243 -15.992 17.254 1.00 22.34 459 SER A N 1
ATOM 3607 C CA . SER A 1 459 ? -47.678 -15.530 15.975 1.00 22.34 459 SER A CA 1
ATOM 3608 C C . SER A 1 459 ? -46.533 -16.478 15.557 1.00 22.34 459 SER A C 1
ATOM 3610 O O . SER A 1 459 ? -45.893 -17.062 16.440 1.00 22.34 459 SER A O 1
ATOM 3612 N N . PRO A 1 460 ? -46.334 -16.747 14.249 1.00 24.78 460 PRO A N 1
ATOM 3613 C CA . PRO A 1 460 ? -45.926 -18.058 13.751 1.00 24.78 460 PRO A CA 1
ATOM 3614 C C . PRO A 1 460 ? -44.407 -18.269 13.677 1.00 24.78 460 PRO A C 1
ATOM 3616 O O . PRO A 1 460 ? -43.631 -17.359 13.398 1.00 24.78 460 PRO A O 1
ATOM 3619 N N . ARG A 1 461 ? -43.993 -19.529 13.874 1.00 26.86 461 ARG A N 1
ATOM 3620 C CA . ARG A 1 461 ? -42.648 -20.040 13.570 1.00 26.86 461 ARG A CA 1
ATOM 3621 C C . ARG A 1 461 ? -42.554 -20.433 12.095 1.00 26.86 461 ARG A C 1
ATOM 3623 O O . ARG A 1 461 ? -43.391 -21.201 11.634 1.00 26.86 461 ARG A O 1
ATOM 3630 N N . THR A 1 462 ? -41.448 -20.079 11.445 1.00 22.41 462 THR A N 1
ATOM 3631 C CA . THR A 1 462 ? -40.835 -20.893 10.378 1.00 22.41 462 THR A CA 1
ATOM 3632 C C . THR A 1 462 ? -39.307 -20.889 10.516 1.00 22.41 462 THR A C 1
ATOM 3634 O O . THR A 1 462 ? -38.759 -19.928 11.058 1.00 22.41 462 THR A O 1
ATOM 3637 N N . PRO A 1 463 ? -38.618 -21.971 10.108 1.00 29.73 463 PRO A N 1
ATOM 3638 C CA . PRO A 1 463 ? -37.336 -22.368 10.678 1.00 29.73 463 PRO A CA 1
ATOM 3639 C C . PRO A 1 463 ? -36.153 -22.026 9.764 1.00 29.73 463 PRO A C 1
ATOM 3641 O O . PRO A 1 463 ? -36.247 -22.121 8.544 1.00 29.73 463 PRO A O 1
ATOM 3644 N N . SER A 1 464 ? -35.000 -21.720 10.352 1.00 22.20 464 SER A N 1
ATOM 3645 C CA . SER A 1 464 ? -33.731 -21.715 9.623 1.00 22.20 464 SER A CA 1
ATOM 3646 C C . SER A 1 464 ? -32.597 -22.186 10.526 1.00 22.20 464 SER A C 1
ATOM 3648 O O . SER A 1 464 ? -32.353 -21.639 11.599 1.00 22.20 464 SER A O 1
ATOM 3650 N N . ILE A 1 465 ? -31.952 -23.245 10.051 1.00 30.09 465 ILE A N 1
ATOM 3651 C CA . ILE A 1 465 ? -30.760 -23.910 10.568 1.00 30.09 465 ILE A CA 1
ATOM 3652 C C . ILE A 1 465 ? -29.628 -22.878 10.668 1.00 30.09 465 ILE A C 1
ATOM 3654 O O . ILE A 1 465 ? -29.176 -22.368 9.646 1.00 30.09 465 ILE A O 1
ATOM 3658 N N . LEU A 1 466 ? -29.169 -22.559 11.880 1.00 23.30 466 LEU A N 1
ATOM 3659 C CA . LEU A 1 466 ? -27.938 -21.798 12.090 1.00 23.30 466 LEU A CA 1
ATOM 3660 C C . LEU A 1 466 ? -27.336 -22.139 13.456 1.00 23.30 466 LEU A C 1
ATOM 3662 O O . LEU A 1 466 ? -28.047 -22.248 14.454 1.00 23.30 466 LEU A O 1
ATOM 3666 N N . PHE A 1 467 ? -26.017 -22.325 13.464 1.00 26.44 467 PHE A N 1
ATOM 3667 C CA . PHE A 1 467 ? -25.194 -22.576 14.639 1.00 26.44 467 PHE A CA 1
ATOM 3668 C C . PHE A 1 467 ? -25.559 -21.638 15.794 1.00 26.44 467 PHE A C 1
ATOM 3670 O O . PHE A 1 467 ? -25.556 -20.414 15.675 1.00 26.44 467 PHE A O 1
ATOM 3677 N N . ASN A 1 468 ? -25.891 -22.264 16.917 1.00 22.25 468 ASN A N 1
ATOM 3678 C CA . ASN A 1 468 ? -26.433 -21.652 18.113 1.00 22.25 468 ASN A CA 1
ATOM 3679 C C . ASN A 1 468 ? -25.344 -20.877 18.879 1.00 22.25 468 ASN A C 1
ATOM 3681 O O . ASN A 1 468 ? -24.789 -21.374 19.853 1.00 22.25 468 ASN A O 1
ATOM 3685 N N . PHE A 1 469 ? -25.055 -19.649 18.451 1.00 28.36 469 PHE A N 1
ATOM 3686 C CA . PHE A 1 469 ? -24.570 -18.594 19.343 1.00 28.36 469 PHE A CA 1
ATOM 3687 C C . PHE A 1 469 ? -25.767 -17.735 19.767 1.00 28.36 469 PHE A C 1
ATOM 3689 O O . PHE A 1 469 ? -25.851 -16.546 19.465 1.00 28.36 469 PHE A O 1
ATOM 3696 N N . ASN A 1 470 ? -26.730 -18.348 20.463 1.00 23.38 470 ASN A N 1
ATOM 3697 C CA . ASN A 1 470 ? -27.702 -17.582 21.229 1.00 23.38 470 ASN A CA 1
ATOM 3698 C C . ASN A 1 470 ? -26.949 -16.862 22.350 1.00 23.38 470 ASN A C 1
ATOM 3700 O O . ASN A 1 470 ? -26.507 -17.475 23.324 1.00 23.38 470 ASN A O 1
ATOM 3704 N N . LEU A 1 471 ? -26.811 -15.544 22.213 1.00 31.78 471 LEU A N 1
ATOM 3705 C CA . LEU A 1 471 ? -26.629 -14.678 23.366 1.00 31.78 471 LEU A CA 1
ATOM 3706 C C . LEU A 1 471 ? -27.864 -14.914 24.256 1.00 31.78 471 LEU A C 1
ATOM 3708 O O . LEU A 1 471 ? -28.977 -14.674 23.785 1.00 31.78 471 LEU A O 1
ATOM 3712 N N . PRO A 1 472 ? -27.732 -15.439 25.488 1.00 34.34 472 PRO A N 1
ATOM 3713 C CA . PRO A 1 472 ? -28.892 -15.556 26.349 1.00 34.34 472 PRO A CA 1
ATOM 3714 C C . PRO A 1 472 ? -29.369 -14.140 26.658 1.00 34.34 472 PRO A C 1
ATOM 3716 O O . PRO A 1 472 ? -28.540 -13.272 26.948 1.00 34.34 472 PRO A O 1
ATOM 3719 N N . ASP A 1 473 ? -30.684 -13.928 26.648 1.00 34.69 473 ASP A N 1
ATOM 3720 C CA . ASP A 1 473 ? -31.319 -12.875 27.435 1.00 34.69 473 ASP A CA 1
ATOM 3721 C C . ASP A 1 473 ? -30.836 -13.053 28.882 1.00 34.69 473 ASP A C 1
ATOM 3723 O O . ASP A 1 473 ? -31.353 -13.865 29.652 1.00 34.69 473 ASP A O 1
ATOM 3727 N N . ILE A 1 474 ? -29.746 -12.374 29.249 1.00 34.34 474 ILE A N 1
ATOM 3728 C CA . ILE A 1 474 ? -29.268 -12.363 30.625 1.00 34.34 474 ILE A CA 1
ATOM 3729 C C . ILE A 1 474 ? -30.279 -11.506 31.361 1.00 34.34 474 ILE A C 1
ATOM 3731 O O . ILE A 1 474 ? -30.187 -10.283 31.310 1.00 34.34 474 ILE A O 1
ATOM 3735 N N . ASN A 1 475 ? -31.242 -12.182 31.995 1.00 30.69 475 ASN A N 1
ATOM 3736 C CA . ASN A 1 475 ? -32.226 -11.660 32.936 1.00 30.69 475 ASN A CA 1
ATOM 3737 C C . ASN A 1 475 ? -31.743 -10.357 33.581 1.00 30.69 475 ASN A C 1
ATOM 3739 O O . ASN A 1 475 ? -31.031 -10.356 34.592 1.00 30.69 475 ASN A O 1
ATOM 3743 N N . ARG A 1 476 ? -32.129 -9.230 32.972 1.00 36.75 476 ARG A N 1
ATOM 3744 C CA . ARG A 1 476 ? -32.056 -7.921 33.605 1.00 36.75 476 ARG A CA 1
ATOM 3745 C C . ARG A 1 476 ? -32.926 -8.063 34.843 1.00 36.75 476 ARG A C 1
ATOM 3747 O O . ARG A 1 476 ? -34.090 -8.440 34.712 1.00 36.75 476 ARG A O 1
ATOM 3754 N N . LYS A 1 477 ? -32.371 -7.844 36.038 1.00 26.27 477 LYS A N 1
ATOM 3755 C CA . LYS A 1 477 ? -33.183 -7.856 37.260 1.00 26.27 477 LYS A CA 1
ATOM 3756 C C . LYS A 1 477 ? -34.368 -6.921 37.015 1.00 26.27 477 LYS A C 1
ATOM 3758 O O . LYS A 1 477 ? -34.163 -5.729 36.792 1.00 26.27 477 LYS A O 1
ATOM 3763 N N . SER A 1 478 ? -35.584 -7.468 36.994 1.00 25.30 478 SER A N 1
ATOM 3764 C CA . SER A 1 478 ? -36.782 -6.640 37.065 1.00 25.30 478 SER A CA 1
ATOM 3765 C C . SER A 1 478 ? -36.671 -5.848 38.360 1.00 25.30 478 SER A C 1
ATOM 3767 O O . SER A 1 478 ? -36.497 -6.429 39.430 1.00 25.30 478 SER A O 1
ATOM 3769 N N . CYS A 1 479 ? -36.694 -4.521 38.259 1.00 24.16 479 CYS A N 1
ATOM 3770 C CA . CYS A 1 479 ? -36.780 -3.642 39.415 1.00 24.16 479 CYS A CA 1
ATOM 3771 C C . CYS A 1 479 ? -38.179 -3.780 40.028 1.00 24.16 479 CYS A C 1
ATOM 3773 O O . CYS A 1 479 ? -39.034 -2.926 39.823 1.00 24.16 479 CYS A O 1
ATOM 3775 N N . THR A 1 480 ? -38.433 -4.865 40.754 1.00 24.58 480 THR A N 1
ATOM 3776 C CA . THR A 1 480 ? -39.576 -4.958 41.660 1.00 24.58 480 THR A CA 1
ATOM 3777 C C . THR A 1 480 ? -39.186 -4.336 42.993 1.00 24.58 480 THR A C 1
ATOM 3779 O O . THR A 1 480 ? -38.218 -4.735 43.641 1.00 24.58 480 THR A O 1
ATOM 3782 N N . SER A 1 481 ? -39.937 -3.298 43.336 1.00 26.81 481 SER A N 1
ATOM 3783 C CA . SER A 1 481 ? -39.865 -2.456 44.522 1.00 26.81 481 SER A CA 1
ATOM 3784 C C . SER A 1 481 ? -39.846 -3.235 45.839 1.00 26.81 481 SER A C 1
ATOM 3786 O O . SER A 1 481 ? -40.752 -4.020 46.104 1.00 26.81 481 SER A O 1
ATOM 3788 N N . LEU A 1 482 ? -38.898 -2.904 46.715 1.00 23.42 482 LEU A N 1
ATOM 3789 C CA . LEU A 1 482 ? -39.024 -3.090 48.161 1.00 23.42 482 LEU A CA 1
ATOM 3790 C C . LEU A 1 482 ? -39.186 -1.697 48.779 1.00 23.42 482 LEU A C 1
ATOM 3792 O O . LEU A 1 482 ? -38.221 -0.948 48.920 1.00 23.42 482 LEU A O 1
ATOM 3796 N N . GLN A 1 483 ? -40.435 -1.328 49.071 1.00 25.53 483 GLN A N 1
ATOM 3797 C CA . GLN A 1 483 ? -40.756 -0.182 49.914 1.00 25.53 483 GLN A CA 1
ATOM 3798 C C . GLN A 1 483 ? -40.321 -0.513 51.344 1.00 25.53 483 GLN A C 1
ATOM 3800 O O . GLN A 1 483 ? -40.893 -1.401 51.968 1.00 25.53 483 GLN A O 1
ATOM 3805 N N . HIS A 1 484 ? -39.341 0.220 51.873 1.00 23.31 484 HIS A N 1
ATOM 3806 C CA . HIS A 1 484 ? -39.199 0.375 53.316 1.00 23.31 484 HIS A CA 1
ATOM 3807 C C . HIS A 1 484 ? -39.635 1.790 53.683 1.00 23.31 484 HIS A C 1
ATOM 3809 O O . HIS A 1 484 ? -39.091 2.783 53.204 1.00 23.31 484 HIS A O 1
ATOM 3815 N N . GLN A 1 485 ? -40.689 1.840 54.488 1.00 30.72 485 GLN A N 1
ATOM 3816 C CA . GLN A 1 485 ? -41.323 3.031 55.028 1.00 30.72 485 GLN A CA 1
ATOM 3817 C C . GLN A 1 485 ? -40.394 3.672 56.067 1.00 30.72 485 GLN A C 1
ATOM 3819 O O . GLN A 1 485 ? -40.114 3.071 57.103 1.00 30.72 485 GLN A O 1
ATOM 3824 N N . SER A 1 486 ? -39.941 4.896 55.815 1.00 29.25 486 SER A N 1
ATOM 3825 C CA . SER A 1 486 ? -39.442 5.794 56.858 1.00 29.25 486 SER A CA 1
ATOM 3826 C C . SER A 1 486 ? -39.685 7.247 56.450 1.00 29.25 486 SER A C 1
ATOM 3828 O O . SER A 1 486 ? -39.343 7.701 55.361 1.00 29.25 486 SER A O 1
ATOM 3830 N N . SER A 1 487 ? -40.382 7.955 57.331 1.00 36.97 487 SER A N 1
ATOM 3831 C CA . SER A 1 487 ? -40.860 9.324 57.181 1.00 36.97 487 SER A CA 1
ATOM 3832 C C . SER A 1 487 ? -39.703 10.330 57.209 1.00 36.97 487 SER A C 1
ATOM 3834 O O . SER A 1 487 ? -39.157 10.616 58.273 1.00 36.97 487 SER A O 1
ATOM 3836 N N . MET A 1 488 ? -39.359 10.900 56.053 1.00 38.88 488 MET A N 1
ATOM 3837 C CA . MET A 1 488 ? -38.514 12.093 55.915 1.00 38.88 488 MET A CA 1
ATOM 3838 C C . MET A 1 488 ? -39.210 13.121 55.012 1.00 38.88 488 MET A C 1
ATOM 3840 O O . MET A 1 488 ? -39.872 12.762 54.039 1.00 38.88 488 MET A O 1
ATOM 3844 N N . HIS A 1 489 ? -39.073 14.405 55.351 1.00 45.34 489 HIS A N 1
ATOM 3845 C CA . HIS A 1 489 ? -39.754 15.530 54.701 1.00 45.34 489 HIS A CA 1
ATOM 3846 C C . HIS A 1 489 ? -39.367 15.633 53.201 1.00 45.34 489 HIS A C 1
ATOM 3848 O O . HIS A 1 489 ? -38.174 15.711 52.892 1.00 45.34 489 HIS A O 1
ATOM 3854 N N . PRO A 1 490 ? -40.328 15.673 52.250 1.00 51.88 490 PRO A N 1
ATOM 3855 C CA . PRO A 1 490 ? -40.060 15.526 50.808 1.00 51.88 490 PRO A CA 1
ATOM 3856 C C . PRO A 1 490 ? -39.102 16.562 50.187 1.00 51.88 490 PRO A C 1
ATOM 3858 O O . PRO A 1 490 ? -38.402 16.244 49.229 1.00 51.88 490 PRO A O 1
ATOM 3861 N N . GLN A 1 491 ? -39.002 17.774 50.746 1.00 47.03 491 GLN A N 1
ATOM 3862 C CA . GLN A 1 491 ? -38.121 18.831 50.227 1.00 47.03 491 GLN A CA 1
ATOM 3863 C C . GLN A 1 491 ? -36.624 18.540 50.442 1.00 47.03 491 GLN A C 1
ATOM 3865 O O . GLN A 1 491 ? -35.809 18.846 49.573 1.00 47.03 491 GLN A O 1
ATOM 3870 N N . TYR A 1 492 ? -36.256 17.895 51.555 1.00 46.72 492 TYR A N 1
ATOM 3871 C CA . TYR A 1 492 ? -34.854 17.598 51.885 1.00 46.72 492 TYR A CA 1
ATOM 3872 C C . TYR A 1 492 ? -34.303 16.445 51.031 1.00 46.72 492 TYR A C 1
ATOM 3874 O O . TYR A 1 492 ? -33.161 16.476 50.571 1.00 46.72 492 TYR A O 1
ATOM 3882 N N . LEU A 1 493 ? -35.152 15.453 50.742 1.00 50.81 493 LEU A N 1
ATOM 3883 C CA . LEU A 1 493 ? -34.832 14.325 49.864 1.00 50.81 493 LEU A CA 1
ATOM 3884 C C . LEU A 1 493 ? -34.616 14.790 48.415 1.00 50.81 493 LEU A C 1
ATOM 3886 O O . LEU A 1 493 ? -33.689 14.329 47.751 1.00 50.81 493 LEU A O 1
ATOM 3890 N N . GLN A 1 494 ? -35.409 15.763 47.958 1.00 54.88 494 GLN A N 1
ATOM 3891 C CA . GLN A 1 494 ? -35.272 16.364 46.633 1.00 54.88 494 GLN A CA 1
ATOM 3892 C C . GLN A 1 494 ? -33.991 17.206 46.506 1.00 54.88 494 GLN A C 1
ATOM 3894 O O . GLN A 1 494 ? -33.303 17.125 45.490 1.00 54.88 494 GLN A O 1
ATOM 3899 N N . GLN A 1 495 ? -33.608 17.951 47.550 1.00 55.50 495 GLN A N 1
ATOM 3900 C CA . GLN A 1 495 ? -32.338 18.692 47.599 1.00 55.50 495 GLN A CA 1
ATOM 3901 C C . GLN A 1 495 ? -31.108 17.774 47.619 1.00 55.50 495 GLN A C 1
ATOM 3903 O O . GLN A 1 495 ? -30.146 18.027 46.892 1.00 55.50 495 GLN A O 1
ATOM 3908 N N . LEU A 1 496 ? -31.150 16.682 48.387 1.00 54.84 496 LEU A N 1
ATOM 3909 C CA . LEU A 1 496 ? -30.092 15.666 48.411 1.00 54.84 496 LEU A CA 1
ATOM 3910 C C . LEU A 1 496 ? -29.962 14.948 47.061 1.00 54.84 496 LEU A C 1
ATOM 3912 O O . LEU A 1 496 ? -28.848 14.756 46.574 1.00 54.84 496 LEU A O 1
ATOM 3916 N N . GLN A 1 497 ? -31.082 14.607 46.415 1.00 56.25 497 GLN A N 1
ATOM 3917 C CA . GLN A 1 497 ? -31.090 14.033 45.066 1.00 56.25 497 GLN A CA 1
ATOM 3918 C C . GLN A 1 497 ? -30.517 15.010 44.032 1.00 56.25 497 GLN A C 1
ATOM 3920 O O . GLN A 1 497 ? -29.700 14.601 43.210 1.00 56.25 497 GLN A O 1
ATOM 3925 N N . LEU A 1 498 ? -30.860 16.301 44.114 1.00 57.47 498 LEU A N 1
ATOM 3926 C CA . LEU A 1 498 ? -30.306 17.354 43.257 1.00 57.47 498 LEU A CA 1
ATOM 3927 C C . LEU A 1 498 ? -28.798 17.544 43.474 1.00 57.47 498 LEU A C 1
ATOM 3929 O O . LEU A 1 498 ? -28.056 17.607 42.497 1.00 57.47 498 LEU A O 1
ATOM 3933 N N . GLN A 1 499 ? -28.310 17.568 44.720 1.00 55.56 499 GLN A N 1
ATOM 3934 C CA . GLN A 1 499 ? -26.872 17.648 45.014 1.00 55.56 499 GLN A CA 1
ATOM 3935 C C . GLN A 1 499 ? -26.111 16.406 44.532 1.00 55.56 499 GLN A C 1
ATOM 3937 O O . GLN A 1 499 ? -25.044 16.527 43.925 1.00 55.56 499 GLN A O 1
ATOM 3942 N N . GLN A 1 500 ? -26.670 15.210 44.737 1.00 58.34 500 GLN A N 1
ATOM 3943 C CA . GLN A 1 500 ? -26.065 13.958 44.283 1.00 58.34 500 GLN A CA 1
ATOM 3944 C C . GLN A 1 500 ? -26.072 13.849 42.748 1.00 58.34 500 GLN A C 1
ATOM 3946 O O . GLN A 1 500 ? -25.120 13.335 42.158 1.00 58.34 500 GLN A O 1
ATOM 3951 N N . GLN A 1 501 ? -27.107 14.372 42.087 1.00 57.75 501 GLN A N 1
ATOM 3952 C CA . GLN A 1 501 ? -27.202 14.464 40.631 1.00 57.75 501 GLN A CA 1
ATOM 3953 C C . GLN A 1 501 ? -26.217 15.498 40.062 1.00 57.75 501 GLN A C 1
ATOM 3955 O O . GLN A 1 501 ? -25.567 15.217 39.055 1.00 57.75 501 GLN A O 1
ATOM 3960 N N . ASN A 1 502 ? -26.025 16.639 40.733 1.00 59.91 502 ASN A N 1
ATOM 3961 C CA . ASN A 1 502 ? -25.090 17.686 40.312 1.00 59.91 502 ASN A CA 1
ATOM 3962 C C . ASN A 1 502 ? -23.618 17.244 40.466 1.00 59.91 502 ASN A C 1
ATOM 3964 O O . ASN A 1 502 ? -22.814 17.424 39.553 1.00 59.91 502 ASN A O 1
ATOM 3968 N N . SER A 1 503 ? -23.277 16.554 41.563 1.00 60.50 503 SER A N 1
ATOM 3969 C CA . SER A 1 503 ? -21.945 15.960 41.776 1.00 60.50 503 SER A CA 1
ATOM 3970 C C . SER A 1 503 ? -21.617 14.874 40.736 1.00 60.50 503 SER A C 1
ATOM 3972 O O . SER A 1 503 ? -20.538 14.885 40.138 1.00 60.50 503 SER A O 1
ATOM 3974 N N . LYS A 1 504 ? -22.578 13.987 40.429 1.00 65.44 504 LYS A N 1
ATOM 3975 C CA . LYS A 1 504 ? -22.437 12.973 39.366 1.00 65.44 504 LYS A CA 1
ATOM 3976 C C . LYS A 1 504 ? -22.316 13.600 37.973 1.00 65.44 504 LYS A C 1
ATOM 3978 O O . LYS A 1 504 ? -21.566 13.088 37.143 1.00 65.44 504 LYS A O 1
ATOM 3983 N N . CYS A 1 505 ? -23.012 14.711 37.717 1.00 67.88 505 CYS A N 1
ATOM 3984 C CA . CYS A 1 505 ? -22.898 15.460 36.466 1.00 67.88 505 CYS A CA 1
ATOM 3985 C C . CYS A 1 505 ? -21.505 16.087 36.313 1.00 67.88 505 CYS A C 1
ATOM 3987 O O . CYS A 1 505 ? -20.886 15.937 35.264 1.00 67.88 505 CYS A O 1
ATOM 3989 N N . HIS A 1 506 ? -20.975 16.710 37.369 1.00 75.69 506 HIS A N 1
ATOM 3990 C CA . HIS A 1 506 ? -19.641 17.312 37.354 1.00 75.69 506 HIS A CA 1
ATOM 3991 C C . HIS A 1 506 ? -18.535 16.265 37.152 1.00 75.69 506 HIS A C 1
ATOM 3993 O O . HIS A 1 506 ? -17.640 16.454 36.329 1.00 75.69 506 HIS A O 1
ATOM 3999 N N . HIS A 1 507 ? -18.628 15.120 37.838 1.00 80.88 507 HIS A N 1
ATOM 4000 C CA . HIS A 1 507 ? -17.685 14.013 37.660 1.00 80.88 507 HIS A CA 1
ATOM 4001 C C . HIS A 1 507 ? -17.721 13.444 36.232 1.00 80.88 507 HIS A C 1
ATOM 4003 O O . HIS A 1 507 ? -16.680 13.182 35.632 1.00 80.88 507 HIS A O 1
ATOM 4009 N N . ARG A 1 508 ? -18.915 13.320 35.642 1.00 79.62 508 ARG A N 1
ATOM 4010 C CA . ARG A 1 508 ? -19.069 12.880 34.253 1.00 79.62 508 ARG A CA 1
ATOM 4011 C C . ARG A 1 508 ? -18.496 13.887 33.257 1.00 79.62 508 ARG A C 1
ATOM 4013 O O . ARG A 1 508 ? -17.795 13.477 32.337 1.00 79.62 508 ARG A O 1
ATOM 4020 N N . CYS A 1 509 ? -18.771 15.179 33.430 1.00 86.25 509 CYS A N 1
ATOM 4021 C CA . CYS A 1 509 ? -18.192 16.222 32.583 1.00 86.25 509 CYS A CA 1
ATOM 4022 C C . CYS A 1 509 ? -16.661 16.196 32.647 1.00 86.25 509 CYS A C 1
ATOM 4024 O O . CYS A 1 509 ? -16.010 16.271 31.610 1.00 86.25 509 CYS A O 1
ATOM 4026 N N . PHE A 1 510 ? -16.091 16.005 33.840 1.00 89.56 510 PHE A N 1
ATOM 4027 C CA . PHE A 1 510 ? -14.649 15.857 34.016 1.00 89.56 510 PHE A CA 1
ATOM 4028 C C . PHE A 1 510 ? -14.080 14.663 33.232 1.00 89.56 510 PHE A C 1
ATOM 4030 O O . PHE A 1 510 ? -13.108 14.833 32.499 1.00 89.56 510 PHE A O 1
ATOM 4037 N N . ILE A 1 511 ? -14.710 13.482 33.315 1.00 89.56 511 ILE A N 1
ATOM 4038 C CA . ILE A 1 511 ? -14.289 12.294 32.547 1.00 89.56 511 ILE A CA 1
ATOM 4039 C C . ILE A 1 511 ? -14.369 12.554 31.040 1.00 89.56 511 ILE A C 1
ATOM 4041 O O . ILE A 1 511 ? -13.427 12.238 30.320 1.00 89.56 511 ILE A O 1
ATOM 4045 N N . ILE A 1 512 ? -15.459 13.159 30.556 1.00 90.94 512 ILE A N 1
ATOM 4046 C CA . ILE A 1 512 ? -15.625 13.473 29.128 1.00 90.94 512 ILE A CA 1
ATOM 4047 C C . ILE A 1 512 ? -14.503 14.399 28.649 1.00 90.94 512 ILE A C 1
ATOM 4049 O O . ILE A 1 512 ? -13.905 14.132 27.608 1.00 90.94 512 ILE A O 1
ATOM 4053 N N . ILE A 1 513 ? -14.192 15.457 29.404 1.00 93.88 513 ILE A N 1
ATOM 4054 C CA . ILE A 1 513 ? -13.119 16.401 29.063 1.00 93.88 513 ILE A CA 1
ATOM 4055 C C . ILE A 1 513 ? -11.766 15.685 29.051 1.00 93.88 513 ILE A C 1
ATOM 4057 O O . ILE A 1 513 ? -11.027 15.800 28.075 1.00 93.88 513 ILE A O 1
ATOM 4061 N N . LEU A 1 514 ? -11.463 14.898 30.086 1.00 95.56 514 LEU A N 1
ATOM 4062 C CA . LEU A 1 514 ? -10.213 14.145 30.182 1.00 95.56 514 LEU A CA 1
ATOM 4063 C C . LEU A 1 514 ? -10.049 13.168 29.010 1.00 95.56 514 LEU A C 1
ATOM 4065 O O . LEU A 1 514 ? -9.024 13.190 28.333 1.00 95.56 514 LEU A O 1
ATOM 4069 N N . CYS A 1 515 ? -11.061 12.346 28.729 1.00 95.50 515 CYS A N 1
ATOM 4070 C CA . CYS A 1 515 ? -11.031 11.398 27.616 1.00 95.50 515 CYS A CA 1
ATOM 4071 C C . CYS A 1 515 ? -10.950 12.106 26.259 1.00 95.50 515 CYS A C 1
ATOM 4073 O O . CYS A 1 515 ? -10.258 11.614 25.373 1.00 95.50 515 CYS A O 1
ATOM 4075 N N . SER A 1 516 ? -11.593 13.269 26.102 1.00 95.56 516 SER A N 1
ATOM 4076 C CA . SER A 1 516 ? -11.497 14.075 24.877 1.00 95.56 516 SER A CA 1
ATOM 4077 C C . SER A 1 516 ? -10.078 14.597 24.662 1.00 95.56 516 SER A C 1
ATOM 4079 O O . SER A 1 516 ? -9.547 14.482 23.561 1.00 95.56 516 SER A O 1
ATOM 4081 N N . ILE A 1 517 ? -9.433 15.106 25.716 1.00 97.38 517 ILE A N 1
ATOM 4082 C CA . ILE A 1 517 ? -8.038 15.559 25.663 1.00 97.38 517 ILE A CA 1
ATOM 4083 C C . ILE A 1 517 ? -7.108 14.385 25.343 1.00 97.38 517 ILE A C 1
ATOM 4085 O O . ILE A 1 517 ? -6.289 14.493 24.435 1.00 97.38 517 ILE A O 1
ATOM 4089 N N . LEU A 1 518 ? -7.257 13.247 26.028 1.00 97.50 518 LEU A N 1
ATOM 4090 C CA . LEU A 1 518 ? -6.445 12.052 25.777 1.00 97.50 518 LEU A CA 1
ATOM 4091 C C . LEU A 1 518 ? -6.616 11.527 24.347 1.00 97.50 518 LEU A C 1
ATOM 4093 O O . LEU A 1 518 ? -5.632 11.166 23.705 1.00 97.50 518 LEU A O 1
ATOM 4097 N N . TRP A 1 519 ? -7.844 11.518 23.826 1.00 97.50 519 TRP A N 1
ATOM 4098 C CA . TRP A 1 519 ? -8.120 11.097 22.455 1.00 97.50 519 TRP A CA 1
ATOM 4099 C C . TRP A 1 519 ? -7.522 12.063 21.423 1.00 97.50 519 TRP A C 1
ATOM 4101 O O . TRP A 1 519 ? -6.941 11.618 20.435 1.00 97.50 519 TRP A O 1
ATOM 4111 N N . LEU A 1 520 ? -7.590 13.375 21.667 1.00 97.12 520 LEU A N 1
ATOM 4112 C CA . LEU A 1 520 ? -6.950 14.376 20.810 1.00 97.12 520 LEU A CA 1
ATOM 4113 C C . LEU A 1 520 ? -5.422 14.259 20.836 1.00 97.12 520 LEU A C 1
ATOM 4115 O O . LEU A 1 520 ? -4.803 14.308 19.777 1.00 97.12 520 LEU A O 1
ATOM 4119 N N . ILE A 1 521 ? -4.816 14.049 22.010 1.00 97.44 521 ILE A N 1
ATOM 4120 C CA . ILE A 1 521 ? -3.371 13.808 22.144 1.00 97.44 521 ILE A CA 1
ATOM 4121 C C . ILE A 1 521 ? -2.967 12.547 21.375 1.00 97.44 521 ILE A C 1
ATOM 4123 O O . ILE A 1 521 ? -1.990 12.583 20.631 1.00 97.44 521 ILE A O 1
ATOM 4127 N N . LEU A 1 522 ? -3.732 11.457 21.502 1.00 96.44 522 LEU A N 1
ATOM 4128 C CA . LEU A 1 522 ? -3.506 10.226 20.743 1.00 96.44 522 LEU A CA 1
ATOM 4129 C C . LEU A 1 522 ? -3.581 10.488 19.232 1.00 96.44 522 LEU A C 1
ATOM 4131 O O . LEU A 1 522 ? -2.670 10.118 18.499 1.00 96.44 522 LEU A O 1
ATOM 4135 N N . CYS A 1 523 ? -4.636 11.159 18.769 1.00 96.38 523 CYS A N 1
ATOM 4136 C CA . CYS A 1 523 ? -4.851 11.462 17.355 1.00 96.38 523 CYS A CA 1
ATOM 4137 C C . CYS A 1 523 ? -3.726 12.335 16.777 1.00 96.38 523 CYS A C 1
ATOM 4139 O O . CYS A 1 523 ? -3.097 11.964 15.787 1.00 96.38 523 CYS A O 1
ATOM 4141 N N . ILE A 1 524 ? -3.414 13.458 17.430 1.00 96.00 524 ILE A N 1
ATOM 4142 C CA . ILE A 1 524 ? -2.355 14.380 16.998 1.00 96.00 524 ILE A CA 1
ATOM 4143 C C . ILE A 1 524 ? -0.990 13.688 17.058 1.00 96.00 524 ILE A C 1
ATOM 4145 O O . ILE A 1 524 ? -0.217 13.791 16.109 1.00 96.00 524 ILE A O 1
ATOM 4149 N N . GLY A 1 525 ? -0.705 12.942 18.127 1.00 95.12 525 GLY A N 1
ATOM 4150 C CA . GLY A 1 525 ? 0.540 12.191 18.279 1.00 95.12 525 GLY A CA 1
ATOM 4151 C C . GLY A 1 525 ? 0.743 11.167 17.162 1.00 95.12 525 GLY A C 1
ATOM 4152 O O . GLY A 1 525 ? 1.820 11.114 16.574 1.00 95.12 525 GLY A O 1
ATOM 4153 N N . LEU A 1 526 ? -0.301 10.411 16.805 1.00 95.12 526 LEU A N 1
ATOM 4154 C CA . LEU A 1 526 ? -0.250 9.459 15.695 1.00 95.12 526 LEU A CA 1
ATOM 4155 C C . LEU A 1 526 ? -0.082 10.156 14.340 1.00 95.12 526 LEU A C 1
ATOM 4157 O O . LEU A 1 526 ? 0.693 9.680 13.518 1.00 95.12 526 LEU A O 1
ATOM 4161 N N . ILE A 1 527 ? -0.752 11.289 14.099 1.00 94.25 527 ILE A N 1
ATOM 4162 C CA . ILE A 1 527 ? -0.595 12.053 12.849 1.00 94.25 527 ILE A CA 1
ATOM 4163 C C . ILE A 1 527 ? 0.834 12.590 12.728 1.00 94.25 527 ILE A C 1
ATOM 4165 O O . ILE A 1 527 ? 1.464 12.439 11.681 1.00 94.25 527 ILE A O 1
ATOM 4169 N N . LEU A 1 528 ? 1.374 13.174 13.801 1.00 93.56 528 LEU A N 1
ATOM 4170 C CA . LEU A 1 528 ? 2.749 13.670 13.827 1.00 93.56 528 LEU A CA 1
ATOM 4171 C C . LEU A 1 528 ? 3.750 12.533 13.621 1.00 93.56 528 LEU A C 1
ATOM 4173 O O . LEU A 1 528 ? 4.653 12.663 12.799 1.00 93.56 528 LEU A O 1
ATOM 4177 N N . MET A 1 529 ? 3.555 11.399 14.296 1.00 92.38 529 MET A N 1
ATOM 4178 C CA . MET A 1 529 ? 4.396 10.216 14.124 1.00 92.38 529 MET A CA 1
ATOM 4179 C C . MET A 1 529 ? 4.294 9.653 12.698 1.00 92.38 529 MET A C 1
ATOM 4181 O O . MET A 1 529 ? 5.304 9.277 12.111 1.00 92.38 529 MET A O 1
ATOM 4185 N N . PHE A 1 530 ? 3.108 9.664 12.086 1.00 92.31 530 PHE A N 1
ATOM 4186 C CA . PHE A 1 530 ? 2.924 9.225 10.706 1.00 92.31 530 PHE A CA 1
ATOM 4187 C C . PHE A 1 530 ? 3.605 10.150 9.690 1.00 92.31 530 PHE A C 1
ATOM 4189 O O . PHE A 1 530 ? 4.161 9.660 8.711 1.00 92.31 530 PHE A O 1
ATOM 4196 N N . ILE A 1 531 ? 3.577 11.467 9.889 1.00 89.38 531 ILE A N 1
ATOM 4197 C CA . ILE A 1 531 ? 4.156 12.417 8.928 1.00 89.38 531 ILE A CA 1
ATOM 4198 C C . ILE A 1 531 ? 5.675 12.545 9.114 1.00 89.38 531 ILE A C 1
ATOM 4200 O O . ILE A 1 531 ? 6.405 12.547 8.126 1.00 89.38 531 ILE A O 1
ATOM 4204 N N . TRP A 1 532 ? 6.151 12.635 10.359 1.00 84.69 532 TRP A N 1
ATOM 4205 C CA . TRP A 1 532 ? 7.523 13.057 10.674 1.00 84.69 532 TRP A CA 1
ATOM 4206 C C . TRP A 1 532 ? 8.427 11.957 11.232 1.00 84.69 532 TRP A C 1
ATOM 4208 O O . TRP A 1 532 ? 9.645 12.104 11.188 1.00 84.69 532 TRP A O 1
ATOM 4218 N N . GLY A 1 533 ? 7.870 10.874 11.776 1.00 72.25 533 GLY A N 1
ATOM 4219 C CA . GLY A 1 533 ? 8.649 9.858 12.488 1.00 72.25 533 GLY A CA 1
ATOM 4220 C C . GLY A 1 533 ? 8.180 8.427 12.259 1.00 72.25 533 GLY A C 1
ATOM 4221 O O . GLY A 1 533 ? 7.980 7.711 13.243 1.00 72.25 533 GLY A O 1
ATOM 4222 N N . PRO A 1 534 ? 7.973 7.976 11.006 1.00 68.94 534 PRO A N 1
ATOM 4223 C CA . PRO A 1 534 ? 7.609 6.594 10.790 1.00 68.94 534 PRO A CA 1
ATOM 4224 C C . PRO A 1 534 ? 8.705 5.634 11.198 1.00 68.94 534 PRO A C 1
ATOM 4226 O O . PRO A 1 534 ? 9.892 5.841 10.939 1.00 68.94 534 PRO A O 1
ATOM 4229 N N . ILE A 1 535 ? 8.279 4.523 11.782 1.00 73.69 535 ILE A N 1
ATOM 4230 C CA . ILE A 1 535 ? 9.175 3.455 12.179 1.00 73.69 535 ILE A CA 1
ATOM 4231 C C . ILE A 1 535 ? 9.429 2.584 10.948 1.00 73.69 535 ILE A C 1
ATOM 4233 O O . ILE A 1 535 ? 8.769 1.578 10.716 1.00 73.69 535 ILE A O 1
ATOM 4237 N N . ILE A 1 536 ? 10.388 3.003 10.124 1.00 67.56 536 ILE A N 1
ATOM 4238 C CA . ILE A 1 536 ? 10.737 2.288 8.887 1.00 67.56 536 ILE A CA 1
ATOM 4239 C C . ILE A 1 536 ? 11.633 1.073 9.191 1.00 67.56 536 ILE A C 1
ATOM 4241 O O . ILE A 1 536 ? 11.583 0.062 8.499 1.00 67.56 536 ILE A O 1
ATOM 4245 N N . ASN A 1 537 ? 12.417 1.139 10.274 1.00 67.00 537 ASN A N 1
ATOM 4246 C CA . ASN A 1 537 ? 13.343 0.086 10.690 1.00 67.00 537 ASN A CA 1
ATOM 4247 C C . ASN A 1 537 ? 12.963 -0.465 12.067 1.00 67.00 537 ASN A C 1
ATOM 4249 O O . ASN A 1 537 ? 13.531 -0.070 13.084 1.00 67.00 537 ASN A O 1
ATOM 4253 N N . CYS A 1 538 ? 12.022 -1.407 12.106 1.00 73.75 538 CYS A N 1
ATOM 4254 C CA . CYS A 1 538 ? 11.701 -2.143 13.324 1.00 73.75 538 CYS A CA 1
ATOM 4255 C C . CYS A 1 538 ? 11.733 -3.644 13.084 1.00 73.75 538 CYS A C 1
ATOM 4257 O O . CYS A 1 538 ? 10.818 -4.226 12.508 1.00 73.75 538 CYS A O 1
ATOM 4259 N N . ARG A 1 539 ? 12.792 -4.288 13.581 1.00 70.25 539 ARG A N 1
ATOM 4260 C CA . ARG A 1 539 ? 12.967 -5.742 13.468 1.00 70.25 539 ARG A CA 1
ATOM 4261 C C . ARG A 1 539 ? 11.881 -6.518 14.222 1.00 70.25 539 ARG A C 1
ATOM 4263 O O . ARG A 1 539 ? 11.588 -7.644 13.841 1.00 70.25 539 ARG A O 1
ATOM 4270 N N . PHE A 1 540 ? 11.302 -5.928 15.271 1.00 77.69 540 PHE A N 1
ATOM 4271 C CA . PHE A 1 540 ? 10.360 -6.623 16.148 1.00 77.69 540 PHE A CA 1
ATOM 4272 C C . PHE A 1 540 ? 8.885 -6.288 15.922 1.00 77.69 540 PHE A C 1
ATOM 4274 O O . PHE A 1 540 ? 8.028 -7.007 16.424 1.00 77.69 540 PHE A O 1
ATOM 4281 N N . CYS A 1 541 ? 8.571 -5.234 15.168 1.00 80.44 541 CYS A N 1
ATOM 4282 C CA . CYS A 1 541 ? 7.192 -4.763 15.046 1.00 80.44 541 CYS A CA 1
ATOM 4283 C C . CYS A 1 541 ? 6.314 -5.813 14.361 1.00 80.44 541 CYS A C 1
ATOM 4285 O O . CYS A 1 541 ? 5.212 -6.110 14.807 1.00 80.44 541 CYS A O 1
ATOM 4287 N N . ASN A 1 542 ? 6.861 -6.501 13.362 1.00 78.00 542 ASN A N 1
ATOM 4288 C CA . ASN A 1 542 ? 6.128 -7.531 12.640 1.00 78.00 542 ASN A CA 1
ATOM 4289 C C . ASN A 1 542 ? 5.662 -8.693 13.525 1.00 78.00 542 ASN A C 1
ATOM 4291 O O . ASN A 1 542 ? 4.631 -9.278 13.216 1.00 78.00 542 ASN A O 1
ATOM 4295 N N . TYR A 1 543 ? 6.333 -8.986 14.647 1.00 84.56 543 TYR A N 1
ATOM 4296 C CA . TYR A 1 543 ? 5.937 -10.086 15.536 1.00 84.56 543 TYR A CA 1
ATOM 4297 C C . TYR A 1 543 ? 4.610 -9.856 16.249 1.00 84.56 543 TYR A C 1
ATOM 4299 O O . TYR A 1 543 ? 3.954 -10.823 16.627 1.00 84.56 543 TYR A O 1
ATOM 4307 N N . PHE A 1 544 ? 4.188 -8.598 16.415 1.00 87.75 544 PHE A N 1
ATOM 4308 C CA . PHE A 1 544 ? 2.880 -8.312 16.999 1.00 87.75 544 PHE A CA 1
ATOM 4309 C C . PHE A 1 544 ? 1.731 -8.715 16.066 1.00 87.75 544 PHE A C 1
ATOM 4311 O O . PHE A 1 544 ? 0.619 -8.923 16.529 1.00 87.75 544 PHE A O 1
ATOM 4318 N N . THR A 1 545 ? 1.999 -8.839 14.765 1.00 86.50 545 THR A N 1
ATOM 4319 C CA . THR A 1 545 ? 1.018 -9.185 13.722 1.00 86.50 545 THR A CA 1
ATOM 4320 C C . THR A 1 545 ? 1.282 -10.561 13.104 1.00 86.50 545 THR A C 1
ATOM 4322 O O . THR A 1 545 ? 0.368 -11.198 12.600 1.00 86.50 545 THR A O 1
ATOM 4325 N N . CYS A 1 546 ? 2.516 -11.068 13.151 1.00 85.44 546 CYS A N 1
ATOM 4326 C CA . CYS A 1 546 ? 2.839 -12.386 12.619 1.00 85.44 546 CYS A CA 1
ATOM 4327 C C . CYS A 1 546 ? 3.988 -13.065 13.348 1.00 85.44 546 CYS A C 1
ATOM 4329 O O . CYS A 1 546 ? 5.120 -12.577 13.367 1.00 85.44 546 CYS A O 1
ATOM 4331 N N . LEU A 1 547 ? 3.700 -14.242 13.897 1.00 85.25 547 LEU A N 1
ATOM 4332 C CA . LEU A 1 547 ? 4.724 -15.154 14.392 1.00 85.25 547 LEU A CA 1
ATOM 4333 C C . LEU A 1 547 ? 5.284 -15.979 13.220 1.00 85.25 547 LEU A C 1
ATOM 4335 O O . LEU A 1 547 ? 4.507 -16.658 12.541 1.00 85.25 547 LEU A O 1
ATOM 4339 N N . PRO A 1 548 ? 6.609 -15.975 12.970 1.00 80.19 548 PRO A N 1
ATOM 4340 C CA . PRO A 1 548 ? 7.198 -16.745 11.880 1.00 80.19 548 PRO A CA 1
ATOM 4341 C C . PRO A 1 548 ? 7.243 -18.232 12.243 1.00 80.19 548 PRO A C 1
ATOM 4343 O O . PRO A 1 548 ? 8.250 -18.748 12.720 1.00 80.19 548 PRO A O 1
ATOM 4346 N N . LEU A 1 549 ? 6.129 -18.932 12.026 1.00 78.12 549 LEU A N 1
ATOM 4347 C CA . LEU A 1 549 ? 6.053 -20.386 12.199 1.00 78.12 549 LEU A CA 1
ATOM 4348 C C . LEU A 1 549 ? 6.904 -21.127 11.153 1.00 78.12 549 LEU A C 1
ATOM 4350 O O . LEU A 1 549 ? 7.445 -22.192 11.435 1.00 78.12 549 LEU A O 1
ATOM 4354 N N . THR A 1 550 ? 7.045 -20.553 9.953 1.00 75.62 550 THR A N 1
ATOM 4355 C CA . THR A 1 550 ? 7.961 -21.005 8.893 1.00 75.62 550 THR A CA 1
ATOM 4356 C C . THR A 1 550 ? 8.671 -19.802 8.265 1.00 75.62 550 THR A C 1
ATOM 4358 O O . THR A 1 550 ? 8.233 -18.664 8.454 1.00 75.62 550 THR A O 1
ATOM 4361 N N . SER A 1 551 ? 9.757 -20.034 7.515 1.00 69.50 551 SER A N 1
ATOM 4362 C CA . SER A 1 551 ? 10.598 -18.965 6.949 1.00 69.50 551 SER A CA 1
ATOM 4363 C C . SER A 1 551 ? 9.846 -17.990 6.044 1.00 69.50 551 SER A C 1
ATOM 4365 O O . SER A 1 551 ? 10.242 -16.835 5.987 1.00 69.50 551 SER A O 1
ATOM 4367 N N . ASN A 1 552 ? 8.770 -18.441 5.386 1.00 70.62 552 ASN A N 1
ATOM 4368 C CA . ASN A 1 552 ? 8.054 -17.657 4.374 1.00 70.62 552 ASN A CA 1
ATOM 4369 C C . ASN A 1 552 ? 6.652 -17.215 4.834 1.00 70.62 552 ASN A C 1
ATOM 4371 O O . ASN A 1 552 ? 5.923 -16.563 4.093 1.00 70.62 552 ASN A O 1
ATOM 4375 N N . PHE A 1 553 ? 6.233 -17.589 6.048 1.00 74.00 553 PHE A N 1
ATOM 4376 C CA . PHE A 1 553 ? 4.847 -17.405 6.502 1.00 74.00 553 PHE A CA 1
ATOM 4377 C C . PHE A 1 553 ? 4.452 -15.930 6.663 1.00 74.00 553 PHE A C 1
ATOM 4379 O O . PHE A 1 553 ? 3.303 -15.559 6.439 1.00 74.00 553 PHE A O 1
ATOM 4386 N N . CYS A 1 554 ? 5.412 -15.085 7.043 1.00 77.12 554 CYS A N 1
ATOM 4387 C CA . CYS A 1 554 ? 5.202 -13.657 7.276 1.00 77.12 554 CYS A CA 1
ATOM 4388 C C . CYS A 1 554 ? 5.697 -12.776 6.114 1.00 77.12 554 CYS A C 1
ATOM 4390 O O . CYS A 1 554 ? 5.689 -11.551 6.242 1.00 77.12 554 CYS A O 1
ATOM 4392 N N . ASP A 1 555 ? 6.113 -13.361 4.985 1.00 71.31 555 ASP A N 1
ATOM 4393 C CA . ASP A 1 555 ? 6.723 -12.616 3.871 1.00 71.31 555 ASP A CA 1
ATOM 4394 C C . ASP A 1 555 ? 5.746 -11.629 3.222 1.00 71.31 555 ASP A C 1
ATOM 4396 O O . ASP A 1 555 ? 6.153 -10.577 2.743 1.00 71.31 555 ASP A O 1
ATOM 4400 N N . ASN A 1 556 ? 4.439 -11.892 3.293 1.00 67.38 556 ASN A N 1
ATOM 4401 C CA . ASN A 1 556 ? 3.398 -11.003 2.756 1.00 67.38 556 ASN A CA 1
ATOM 4402 C C . ASN A 1 556 ? 3.277 -9.666 3.509 1.00 67.38 556 ASN A C 1
ATOM 4404 O O . ASN A 1 556 ? 2.593 -8.756 3.042 1.00 67.38 556 ASN A O 1
ATOM 4408 N N . LEU A 1 557 ? 3.901 -9.558 4.686 1.00 63.34 557 LEU A N 1
ATOM 4409 C CA . LEU A 1 557 ? 3.890 -8.363 5.536 1.00 63.34 557 LEU A CA 1
ATOM 4410 C C . LEU A 1 557 ? 5.082 -7.445 5.275 1.00 63.34 557 LEU A C 1
ATOM 4412 O O . LEU A 1 557 ? 5.045 -6.265 5.628 1.00 63.34 557 LEU A O 1
ATOM 4416 N N . GLN A 1 558 ? 6.153 -7.980 4.686 1.00 62.28 558 GLN A N 1
ATOM 4417 C CA . GLN A 1 558 ? 7.322 -7.211 4.295 1.00 62.28 558 GLN A CA 1
ATOM 4418 C C . GLN A 1 558 ? 7.456 -7.225 2.788 1.00 62.28 558 GLN A C 1
ATOM 4420 O O . GLN A 1 558 ? 7.729 -8.241 2.159 1.00 62.28 558 GLN A O 1
ATOM 4425 N N . VAL A 1 559 ? 7.401 -6.040 2.204 1.00 56.66 559 VAL A N 1
ATOM 4426 C CA . VAL A 1 559 ? 7.907 -5.864 0.855 1.00 56.66 559 VAL A CA 1
ATOM 4427 C C . VAL A 1 559 ? 9.429 -5.985 0.935 1.00 56.66 559 VAL A C 1
ATOM 4429 O O . VAL A 1 559 ? 10.115 -5.042 1.325 1.00 56.66 559 VAL A O 1
ATOM 4432 N N . ASN A 1 560 ? 9.979 -7.161 0.613 1.00 56.28 560 ASN A N 1
ATOM 4433 C CA . ASN A 1 560 ? 11.426 -7.350 0.591 1.00 56.28 560 ASN A CA 1
ATOM 4434 C C . ASN A 1 560 ? 12.014 -6.572 -0.591 1.00 56.28 560 ASN A C 1
ATOM 4436 O O . ASN A 1 560 ? 12.051 -7.037 -1.732 1.00 56.28 560 ASN A O 1
ATOM 4440 N N . VAL A 1 561 ? 12.449 -5.341 -0.330 1.00 53.41 561 VAL A N 1
ATOM 4441 C CA . VAL A 1 561 ? 12.963 -4.439 -1.370 1.00 53.41 561 VAL A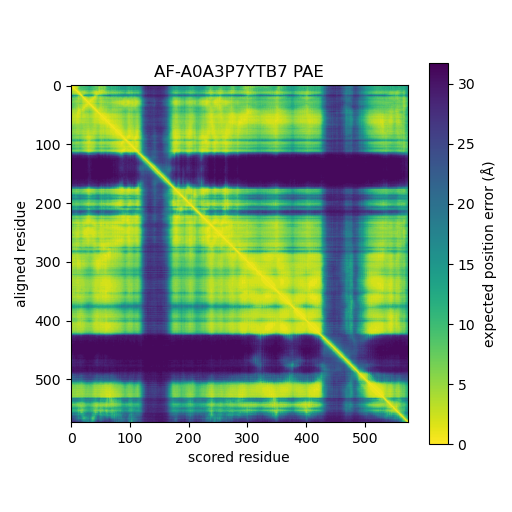 CA 1
ATOM 4442 C C . VAL A 1 561 ? 14.353 -4.842 -1.876 1.00 53.41 561 VAL A C 1
ATOM 4444 O O . VAL A 1 561 ? 14.827 -4.310 -2.873 1.00 53.41 561 VAL A O 1
ATOM 4447 N N . LYS A 1 562 ? 15.004 -5.811 -1.218 1.00 45.44 562 LYS A N 1
ATOM 4448 C CA . LYS A 1 562 ? 16.310 -6.354 -1.618 1.00 45.44 562 LYS A CA 1
ATOM 4449 C C . LYS A 1 562 ? 16.223 -7.705 -2.326 1.00 45.44 562 LYS A C 1
ATOM 4451 O O . LYS A 1 562 ? 17.219 -8.124 -2.910 1.00 45.44 562 LYS A O 1
ATOM 4456 N N . GLN A 1 563 ? 15.081 -8.388 -2.269 1.00 49.16 563 GLN A N 1
ATOM 4457 C CA . GLN A 1 563 ? 14.920 -9.685 -2.918 1.00 49.16 563 GLN A CA 1
ATOM 4458 C C . GLN A 1 563 ? 14.816 -9.493 -4.424 1.00 49.16 563 GLN A C 1
ATOM 4460 O O . GLN A 1 563 ? 13.879 -8.867 -4.920 1.00 49.16 563 GLN A O 1
ATOM 4465 N N . ARG A 1 564 ? 15.820 -10.017 -5.129 1.00 48.66 564 ARG A N 1
ATOM 4466 C CA . ARG A 1 564 ? 15.835 -10.093 -6.584 1.00 48.66 564 ARG A CA 1
ATOM 4467 C C . ARG A 1 564 ? 14.728 -11.055 -6.993 1.00 48.66 564 ARG A C 1
ATOM 4469 O O . ARG A 1 564 ? 14.662 -12.183 -6.509 1.00 48.66 564 ARG A O 1
ATOM 4476 N N . SER A 1 565 ? 13.829 -10.606 -7.850 1.00 52.31 565 SER A N 1
ATOM 4477 C CA . SER A 1 565 ? 12.883 -11.482 -8.521 1.00 52.31 565 SER A CA 1
ATOM 4478 C C . SER A 1 565 ? 13.664 -12.272 -9.572 1.00 52.31 565 SER A C 1
ATOM 4480 O O . SER A 1 565 ? 13.649 -11.930 -10.749 1.00 52.31 565 SER A O 1
ATOM 4482 N N . ASP A 1 566 ? 14.333 -13.351 -9.145 1.00 49.66 566 ASP A N 1
ATOM 4483 C CA . ASP A 1 566 ? 15.111 -14.285 -9.994 1.00 49.66 566 ASP A CA 1
ATOM 4484 C C . ASP A 1 566 ? 14.304 -14.848 -11.179 1.00 49.66 566 ASP A C 1
ATOM 4486 O O . ASP A 1 566 ? 14.831 -15.480 -12.092 1.00 49.66 566 ASP A O 1
ATOM 4490 N N . CYS A 1 567 ? 12.997 -14.615 -11.154 1.00 55.97 567 CYS A N 1
ATOM 4491 C CA . CYS A 1 567 ? 12.048 -15.007 -12.162 1.00 55.97 567 CYS A CA 1
ATOM 4492 C C . CYS A 1 567 ? 11.916 -14.052 -13.354 1.00 55.97 567 CYS A C 1
ATOM 4494 O O . CYS A 1 567 ? 11.625 -14.517 -14.457 1.00 55.97 567 CYS A O 1
ATOM 4496 N N . ILE A 1 568 ? 12.108 -12.745 -13.144 1.00 54.12 568 ILE A N 1
ATOM 4497 C CA . ILE A 1 568 ? 11.669 -11.739 -14.116 1.00 54.12 568 ILE A CA 1
ATOM 4498 C C . ILE A 1 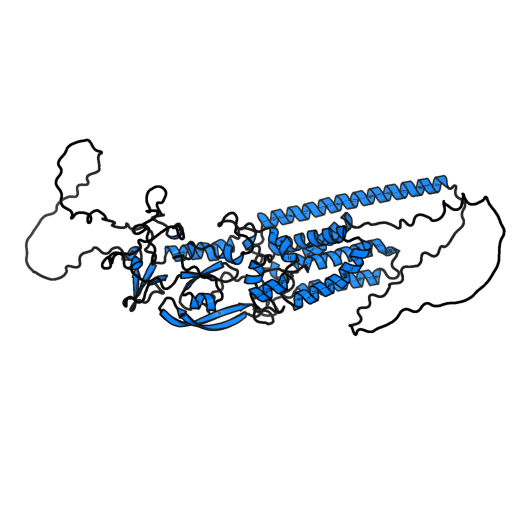568 ? 12.674 -11.599 -15.257 1.00 54.12 568 ILE A C 1
ATOM 4500 O O . ILE A 1 568 ? 12.219 -11.502 -16.385 1.00 54.12 568 ILE A O 1
ATOM 4504 N N . LEU A 1 569 ? 13.986 -11.721 -15.008 1.00 51.94 569 LEU A N 1
ATOM 4505 C CA . LEU A 1 569 ? 15.04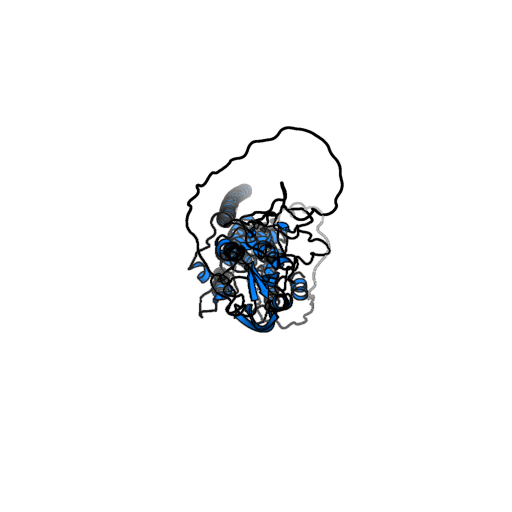2 -11.989 -16.001 1.00 51.94 569 LEU A CA 1
ATOM 4506 C C . LEU A 1 569 ? 16.331 -12.423 -15.263 1.00 51.94 569 LEU A C 1
ATOM 4508 O O . LEU A 1 569 ? 16.744 -11.724 -14.340 1.00 51.94 569 LEU A O 1
ATOM 4512 N N . PRO A 1 570 ? 17.033 -13.503 -15.661 1.00 41.41 570 PRO A N 1
ATOM 4513 C CA . PRO A 1 570 ? 18.291 -13.898 -15.011 1.00 41.41 570 PRO A CA 1
ATOM 4514 C C . PRO A 1 570 ? 19.452 -12.915 -15.263 1.00 41.41 570 PRO A C 1
ATOM 4516 O O . PRO A 1 570 ? 20.403 -12.887 -14.485 1.00 41.41 570 PRO A O 1
ATOM 4519 N N . ASN A 1 571 ? 19.364 -12.083 -16.312 1.00 41.44 571 ASN A N 1
ATOM 4520 C CA . ASN A 1 571 ? 20.469 -11.239 -16.795 1.00 41.44 571 ASN A CA 1
ATOM 4521 C C . ASN A 1 571 ? 20.141 -9.742 -16.893 1.00 41.44 571 ASN A C 1
ATOM 4523 O O . ASN A 1 571 ? 20.921 -9.000 -17.476 1.00 41.44 571 ASN A O 1
ATOM 4527 N N . TRP A 1 572 ? 19.006 -9.281 -16.372 1.00 43.62 572 TRP A N 1
ATOM 4528 C CA . TRP A 1 572 ? 18.648 -7.863 -16.404 1.00 43.62 572 TRP A CA 1
ATOM 4529 C C . TRP A 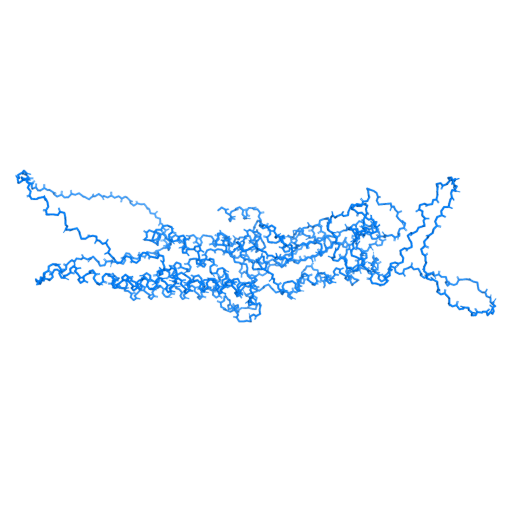1 572 ? 18.468 -7.350 -14.979 1.00 43.62 572 TRP A C 1
ATOM 4531 O O . TRP A 1 572 ? 17.755 -7.976 -14.198 1.00 43.62 572 TRP A O 1
ATOM 4541 N N . ILE A 1 573 ? 19.085 -6.194 -14.700 1.00 38.12 573 ILE A N 1
ATOM 4542 C CA . ILE A 1 573 ? 19.216 -5.462 -13.418 1.00 38.12 573 ILE A CA 1
ATOM 4543 C C . ILE A 1 573 ? 20.541 -5.688 -12.700 1.00 38.12 573 ILE A C 1
ATOM 4545 O O . ILE A 1 573 ? 20.755 -6.796 -12.154 1.00 38.12 573 ILE A O 1
#

Organism: NCBI:txid48269

Nearest PDB structures (foldseek):
  8snl-assembly1_B  TM=9.287E-01  e=3.352E-36  Homo sapiens
  6pjr-assembly1_A  TM=8.391E-01  e=4.783E-03  Escherichia coli
  6pj8-assembly1_A  TM=7.780E-01  e=2.710E-03  Escherichia coli
  5f5b-assembly1_A  TM=7.498E-01  e=4.314E-03  Escherichia coli
  4qnz-assembly1_A  TM=7.485E-01  e=8.018E-03  Escherichia coli str. K-12 substr. MC4100

Sequence (573 aa):
MIFIAGSIGYGFAPIGLGITTRIVGKVLLPTLTIDQVCWIEYENLWIGPRQTDLVRLGARFPPCMRFDPVLHDSVIKRQKKFDRASGCCIRNDGGGCYQTHREVCSRTLATWLHYETVSFSKPQTKELLSTNIADREIDVHILKASHPENNSHSHNNNISSIIHSLRSTRLVGQAGPVCGLDPDFCARPRSIGAFAWSETDVTKWPVNICELPDTVPNMGGYAPHMECQVTGHPCCLGIKGECIMTTQEHCDFVRGFYYPNAALCSQVNCLNQICGMSPFINNEYPNQMYRIFTSLFLHAGVLHLILSLGVQMIFMRDLEKMIGWHRITLVYILSGCIGSLTSGIFLPYQVETGPTGAQFALLGITLVDFIHCWNFLAHPWYALLRNILLVFILFTFGLLPWIDNYANAGSFLSGILLSFILLPFRGFIYPPVSLTASIATSVNQNIFDNNYYNTPITSPRTPSILFNFNLPDINRKSCTSLQHQSSMHPQYLQQLQLQQQNSKCHHRCFIIILCSILWLILCIGLILMFIWGPIINCRFCNYFTCLPLTSNFCDNLQVNVKQRSDCILPNWI